Protein 1ZJQ (pdb70)

Sequence (34 aa):
GCGGLMAGCDGKSTFCCSGYNCSPTWKWCVYARPGCGGLMAGCDGKSTFCCSGYNCSPTWKWCVYARPGCGGLMAGCDGKSTFCCSGYNCSPTWKWCVYARPGCGGLMAGCDGKSTFCCSGYNCSPTWKWCVYARPGCGGLMAGCDGKSTFCCSGYNCSPTWKWCVYARPGCGGLMAGCDGKSTFCCSGYNCSPTWKWCVYARPGCGGLMAGCDGKSTFCCSGYNCSPTWKWCVYARPGCGGLMAGCDGKSTFCCSGYNCSPTWKWCVYARPGCGGLMAGCDGKSTFCCSGYNCSPTWKWCVYARPGCGGLMAGCDGKSTFCCSGYNCSPTWKWCVYARPGCGGLMAGCDGKSTFCCSGYNCSPTWKWCVYARPGCGGLMAGCDGKSTFCCSGYNCSPTWKWCVYARPGCGGLMAGCDGKSTFCCSGYNCSPTWKWCVYARPGCGGLMAGCDGKSTFCCSGYNCSPTWKWCVYARPGCGGLMAGCDGKSTFCCSGYNCSPTWKWCVYARPGCGGLMAGCDGKSTFCCSGYNCSPTWKWCVYARPGCGGLMAGCDGKSTFCCSGYNCSPTWKWCVYARPGCGGLMAGCDGKSTFCCSGYNCSPTWKWCVYARPGCGGLMAGCDGKSTFCCSGYNCSPTWKWCVYARPGCGGLMAGCDGKSTFCCSGYNCSPTWKWCVYARP

InterPro domains:
  IPR013140 Huwentoxin, conserved site-1 [PS60021] (31-58)

Organism: Chilobrachys guangxiensis (NCBI:txid278060)

Nearest PDB structures (foldseek):
  1zjq-assembly1_A  TM=8.268E-01  e=8.447E-05  Chilobrachys guangxiensis
  2aap-assembly1_A  TM=7.715E-01  e=1.612E-04  Chilobrachys guangxiensis
  5i2p-assembly1_A  TM=7.534E-01  e=8.968E-02  Psalmopoeus
  6btv-assembly1_A  TM=7.248E-01  e=8.968E-02  Ceratogyrus marshalli
  2jtb-assembly1_A  TM=6.545E-01  e=1.483E-01  Haplopelma hainanum

Solvent-accessible surface area: 2859 Å² total; per-residue (Å²): 133,88,9,25,109,134,27,48,13,120,40,179,92,56,181,17,49,90,56,76,78,29,16,118,120,146,112,72,0,28,165,23,230,181

Structure (mmCIF, N/CA/C/O backbone):
data_1ZJQ
#
_entry.id   1ZJQ
#
loop_
_atom_site.group_PDB
_atom_site.id
_atom_site.type_symbol
_atom_site.label_atom_id
_atom_site.label_alt_id
_atom_site.label_comp_id
_atom_site.label_asym_id
_atom_site.label_entity_id
_atom_site.label_seq_id
_atom_site.pdbx_PDB_ins_code
_atom_site.Cartn_x
_atom_site.Cartn_y
_atom_site.Cartn_z
_atom_site.occupancy
_atom_site.B_iso_or_equiv
_atom_site.auth_seq_id
_atom_site.auth_comp_id
_atom_site.auth_asym_id
_atom_site.auth_atom_id
_atom_site.pdbx_PDB_model_num
ATOM 1 N N . GLY A 1 1 ? 12.016 5.824 3.963 1.00 0.00 1 GLY A N 1
ATOM 2 C CA . GLY A 1 1 ? 11.322 4.511 3.814 1.00 0.00 1 GLY A CA 1
ATOM 3 C C . GLY A 1 1 ? 9.846 4.661 4.189 1.00 0.00 1 GLY A C 1
ATOM 4 O O . GLY A 1 1 ? 9.361 4.009 5.096 1.00 0.00 1 GLY A O 1
ATOM 10 N N . CYS A 1 2 ? 9.128 5.514 3.499 1.00 0.00 2 CYS A N 1
ATOM 11 C CA . CYS A 1 2 ? 7.680 5.708 3.811 1.00 0.00 2 CYS A CA 1
ATOM 12 C C . CYS A 1 2 ? 6.824 5.368 2.585 1.00 0.00 2 CYS A C 1
ATOM 13 O O . CYS A 1 2 ? 6.920 6.007 1.552 1.00 0.00 2 CYS A O 1
ATOM 20 N N . GLY A 1 3 ? 5.994 4.361 2.695 1.00 0.00 3 GLY A N 1
ATOM 21 C CA . GLY A 1 3 ? 5.130 3.960 1.546 1.00 0.00 3 GLY A CA 1
ATOM 22 C C . GLY A 1 3 ? 3.896 4.863 1.481 1.00 0.00 3 GLY A C 1
ATOM 23 O O . GLY A 1 3 ? 3.072 4.868 2.376 1.00 0.00 3 GLY A O 1
ATOM 27 N N . GLY A 1 4 ? 3.763 5.622 0.425 1.00 0.00 4 GLY A N 1
ATOM 28 C CA . GLY A 1 4 ? 2.583 6.527 0.288 1.00 0.00 4 GLY A CA 1
ATOM 29 C C . GLY A 1 4 ? 1.561 5.889 -0.655 1.00 0.00 4 GLY A C 1
ATOM 30 O O . GLY A 1 4 ? 0.833 4.992 -0.275 1.00 0.00 4 GLY A O 1
ATOM 34 N N . LEU A 1 5 ? 1.504 6.344 -1.882 1.00 0.00 5 LEU A N 1
ATOM 35 C CA . LEU A 1 5 ? 0.529 5.764 -2.858 1.00 0.00 5 LEU A CA 1
ATOM 36 C C . LEU A 1 5 ? 1.232 4.830 -3.857 1.00 0.00 5 LEU A C 1
ATOM 37 O O . LEU A 1 5 ? 0.588 4.188 -4.665 1.00 0.00 5 LEU A O 1
ATOM 53 N N . MET A 1 6 ? 2.541 4.739 -3.807 1.00 0.00 6 MET A N 1
ATOM 54 C CA . MET A 1 6 ? 3.270 3.835 -4.749 1.00 0.00 6 MET A CA 1
ATOM 55 C C . MET A 1 6 ? 4.460 3.182 -4.035 1.00 0.00 6 MET A C 1
ATOM 56 O O . MET A 1 6 ? 5.565 3.150 -4.545 1.00 0.00 6 MET A O 1
ATOM 70 N N . ALA A 1 7 ? 4.233 2.656 -2.858 1.00 0.00 7 ALA A N 1
ATOM 71 C CA . ALA A 1 7 ? 5.337 1.992 -2.095 1.00 0.00 7 ALA A CA 1
ATOM 72 C C . ALA A 1 7 ? 5.635 0.608 -2.686 1.00 0.00 7 ALA A C 1
ATOM 73 O O . ALA A 1 7 ? 5.351 0.341 -3.837 1.00 0.00 7 ALA A O 1
ATOM 80 N N . GLY A 1 8 ? 6.225 -0.261 -1.912 1.00 0.00 8 GLY A N 1
ATOM 81 C CA . GLY A 1 8 ? 6.556 -1.623 -2.427 1.00 0.00 8 GLY A CA 1
ATOM 82 C C . GLY A 1 8 ? 5.820 -2.690 -1.611 1.00 0.00 8 GLY A C 1
ATOM 83 O O . GLY A 1 8 ? 6.044 -2.838 -0.424 1.00 0.00 8 GLY A O 1
ATOM 87 N N . CYS A 1 9 ? 4.958 -3.446 -2.248 1.00 0.00 9 CYS A N 1
ATOM 88 C CA . CYS A 1 9 ? 4.214 -4.524 -1.523 1.00 0.00 9 CYS A CA 1
ATOM 89 C C . CYS A 1 9 ? 4.800 -5.900 -1.873 1.00 0.00 9 CYS A C 1
ATOM 90 O O . CYS A 1 9 ? 4.132 -6.913 -1.769 1.00 0.00 9 CYS A O 1
ATOM 97 N N . ASP A 1 10 ? 6.047 -5.943 -2.283 1.00 0.00 10 ASP A N 1
ATOM 98 C CA . ASP A 1 10 ? 6.683 -7.250 -2.638 1.00 0.00 10 ASP A CA 1
ATOM 99 C C . ASP A 1 10 ? 6.903 -8.101 -1.381 1.00 0.00 10 ASP A C 1
ATOM 100 O O . ASP A 1 10 ? 6.898 -9.316 -1.439 1.00 0.00 10 ASP A O 1
ATOM 109 N N . GLY A 1 11 ? 7.092 -7.468 -0.247 1.00 0.00 11 GLY A N 1
ATOM 110 C CA . GLY A 1 11 ? 7.307 -8.231 1.019 1.00 0.00 11 GLY A CA 1
ATOM 111 C C . GLY A 1 11 ? 5.995 -8.887 1.476 1.00 0.00 11 GLY A C 1
ATOM 112 O O . GLY A 1 11 ? 6.005 -9.738 2.341 1.00 0.00 11 GLY A O 1
ATOM 116 N N . LYS A 1 12 ? 4.871 -8.487 0.909 1.00 0.00 12 LYS A N 1
ATOM 117 C CA . LYS A 1 12 ? 3.543 -9.068 1.300 1.00 0.00 12 LYS A CA 1
ATOM 118 C C . LYS A 1 12 ? 3.186 -8.710 2.758 1.00 0.00 12 LYS A C 1
ATOM 119 O O . LYS A 1 12 ? 2.232 -9.223 3.315 1.00 0.00 12 LYS A O 1
ATOM 138 N N . SER A 1 13 ? 3.938 -7.827 3.378 1.00 0.00 13 SER A N 1
ATOM 139 C CA . SER A 1 13 ? 3.637 -7.443 4.791 1.00 0.00 13 SER A CA 1
ATOM 140 C C . SER A 1 13 ? 4.276 -6.087 5.133 1.00 0.00 13 SER A C 1
ATOM 141 O O . SER A 1 13 ? 4.739 -5.871 6.238 1.00 0.00 13 SER A O 1
ATOM 149 N N . THR A 1 14 ? 4.298 -5.170 4.195 1.00 0.00 14 THR A N 1
ATOM 150 C CA . THR A 1 14 ? 4.900 -3.827 4.469 1.00 0.00 14 THR A CA 1
ATOM 151 C C . THR A 1 14 ? 3.937 -2.978 5.318 1.00 0.00 14 THR A C 1
ATOM 152 O O . THR A 1 14 ? 2.769 -3.298 5.449 1.00 0.00 14 THR A O 1
ATOM 163 N N . PHE A 1 15 ? 4.417 -1.904 5.898 1.00 0.00 15 PHE A N 1
ATOM 164 C CA . PHE A 1 15 ? 3.530 -1.037 6.741 1.00 0.00 15 PHE A CA 1
ATOM 165 C C . PHE A 1 15 ? 3.350 0.354 6.109 1.00 0.00 15 PHE A C 1
ATOM 166 O O . PHE A 1 15 ? 2.790 1.246 6.721 1.00 0.00 15 PHE A O 1
ATOM 183 N N . CYS A 1 16 ? 3.817 0.549 4.892 1.00 0.00 16 CYS A N 1
ATOM 184 C CA . CYS A 1 16 ? 3.676 1.880 4.219 1.00 0.00 16 CYS A CA 1
ATOM 185 C C . CYS A 1 16 ? 4.180 3.003 5.147 1.00 0.00 16 CYS A C 1
ATOM 186 O O . CYS A 1 16 ? 5.036 2.783 5.985 1.00 0.00 16 CYS A O 1
ATOM 193 N N . CYS A 1 17 ? 3.666 4.201 5.004 1.00 0.00 17 CYS A N 1
ATOM 194 C CA . CYS A 1 17 ? 4.123 5.324 5.878 1.00 0.00 17 CYS A CA 1
ATOM 195 C C . CYS A 1 17 ? 3.083 5.599 6.973 1.00 0.00 17 CYS A C 1
ATOM 196 O O . CYS A 1 17 ? 3.292 5.277 8.128 1.00 0.00 17 CYS A O 1
ATOM 203 N N . SER A 1 18 ? 1.967 6.183 6.616 1.00 0.00 18 SER A N 1
ATOM 204 C CA . SER A 1 18 ? 0.904 6.477 7.626 1.00 0.00 18 SER A CA 1
ATOM 205 C C . SER A 1 18 ? -0.444 6.680 6.927 1.00 0.00 18 SER A C 1
ATOM 206 O O . SER A 1 18 ? -0.629 7.620 6.176 1.00 0.00 18 SER A O 1
ATOM 214 N N . GLY A 1 19 ? -1.386 5.803 7.168 1.00 0.00 19 GLY A N 1
ATOM 215 C CA . GLY A 1 19 ? -2.726 5.934 6.520 1.00 0.00 19 GLY A CA 1
ATOM 216 C C . GLY A 1 19 ? -2.657 5.419 5.079 1.00 0.00 19 GLY A C 1
ATOM 217 O O . GLY A 1 19 ? -3.159 6.047 4.165 1.00 0.00 19 GLY A O 1
ATOM 221 N N . TYR A 1 20 ? -2.040 4.280 4.870 1.00 0.00 20 TYR A N 1
ATOM 222 C CA . TYR A 1 20 ? -1.933 3.717 3.487 1.00 0.00 20 TYR A CA 1
ATOM 223 C C . TYR A 1 20 ? -2.014 2.186 3.533 1.00 0.00 20 TYR A C 1
ATOM 224 O O . TYR A 1 20 ? -1.192 1.533 4.149 1.00 0.00 20 TYR A O 1
ATOM 242 N N . ASN A 1 21 ? -2.985 1.610 2.873 1.00 0.00 21 ASN A N 1
ATOM 243 C CA . ASN A 1 21 ? -3.106 0.120 2.860 1.00 0.00 21 ASN A CA 1
ATOM 244 C C . ASN A 1 21 ? -2.324 -0.443 1.670 1.00 0.00 21 ASN A C 1
ATOM 245 O O . ASN A 1 21 ? -2.167 0.215 0.665 1.00 0.00 21 ASN A O 1
ATOM 256 N N . CYS A 1 22 ? -1.827 -1.649 1.772 1.00 0.00 22 CYS A N 1
ATOM 257 C CA . CYS A 1 22 ? -1.048 -2.226 0.633 1.00 0.00 22 CYS A CA 1
ATOM 258 C C . CYS A 1 22 ? -1.973 -2.959 -0.343 1.00 0.00 22 CYS A C 1
ATOM 259 O O . CYS A 1 22 ? -2.923 -3.611 0.052 1.00 0.00 22 CYS A O 1
ATOM 266 N N . SER A 1 23 ? -1.696 -2.846 -1.619 1.00 0.00 23 SER A N 1
ATOM 267 C CA . SER A 1 23 ? -2.546 -3.521 -2.645 1.00 0.00 23 SER A CA 1
ATOM 268 C C . SER A 1 23 ? -1.775 -4.676 -3.299 1.00 0.00 23 SER A C 1
ATOM 269 O O . SER A 1 23 ? -0.672 -4.489 -3.773 1.00 0.00 23 SER A O 1
ATOM 277 N N . PRO A 1 24 ? -2.389 -5.839 -3.302 1.00 0.00 24 PRO A N 1
ATOM 278 C CA . PRO A 1 24 ? -1.752 -7.039 -3.908 1.00 0.00 24 PRO A CA 1
ATOM 279 C C . PRO A 1 24 ? -1.801 -6.976 -5.443 1.00 0.00 24 PRO A C 1
ATOM 280 O O . PRO A 1 24 ? -0.924 -7.483 -6.117 1.00 0.00 24 PRO A O 1
ATOM 291 N N . THR A 1 25 ? -2.817 -6.361 -5.994 1.00 0.00 25 THR A N 1
ATOM 292 C CA . THR A 1 25 ? -2.930 -6.263 -7.484 1.00 0.00 25 THR A CA 1
ATOM 293 C C . THR A 1 25 ? -1.980 -5.187 -8.031 1.00 0.00 25 THR A C 1
ATOM 294 O O . THR A 1 25 ? -1.517 -5.273 -9.153 1.00 0.00 25 THR A O 1
ATOM 305 N N . TRP A 1 26 ? -1.695 -4.173 -7.252 1.00 0.00 26 TRP A N 1
ATOM 306 C CA . TRP A 1 26 ? -0.784 -3.082 -7.727 1.00 0.00 26 TRP A CA 1
ATOM 307 C C . TRP A 1 26 ? 0.634 -3.262 -7.156 1.00 0.00 26 TRP A C 1
ATOM 308 O O . TRP A 1 26 ? 1.586 -2.705 -7.669 1.00 0.00 26 TRP A O 1
ATOM 329 N N . LYS A 1 27 ? 0.777 -4.041 -6.106 1.00 0.00 27 LYS A N 1
ATOM 330 C CA . LYS A 1 27 ? 2.122 -4.285 -5.487 1.00 0.00 27 LYS A CA 1
ATOM 331 C C . LYS A 1 27 ? 2.693 -3.017 -4.831 1.00 0.00 27 LYS A C 1
ATOM 332 O O . LYS A 1 27 ? 3.894 -2.826 -4.785 1.00 0.00 27 LYS A O 1
ATOM 351 N N . TRP A 1 28 ? 1.851 -2.168 -4.289 1.00 0.00 28 TRP A N 1
ATOM 352 C CA . TRP A 1 28 ? 2.366 -0.942 -3.599 1.00 0.00 28 TRP A CA 1
ATOM 353 C C . TRP A 1 28 ? 1.310 -0.382 -2.638 1.00 0.00 28 TRP A C 1
ATOM 354 O O . TRP A 1 28 ? 0.130 -0.659 -2.764 1.00 0.00 28 TRP A O 1
ATOM 375 N N . CYS A 1 29 ? 1.732 0.388 -1.665 1.00 0.00 29 CYS A N 1
ATOM 376 C CA . CYS A 1 29 ? 0.766 0.955 -0.676 1.00 0.00 29 CYS A CA 1
ATOM 377 C C . CYS A 1 29 ? -0.132 2.008 -1.331 1.00 0.00 29 CYS A C 1
ATOM 378 O O . CYS A 1 29 ? 0.311 2.826 -2.110 1.00 0.00 29 CYS A O 1
ATOM 385 N N . VAL A 1 30 ? -1.391 1.989 -0.992 1.00 0.00 30 VAL A N 1
ATOM 386 C CA . VAL A 1 30 ? -2.364 2.979 -1.545 1.00 0.00 30 VAL A CA 1
ATOM 387 C C . VAL A 1 30 ? -3.194 3.546 -0.392 1.00 0.00 30 VAL A C 1
ATOM 388 O O . VAL A 1 30 ? -2.884 3.329 0.763 1.00 0.00 30 VAL A O 1
ATOM 401 N N . TYR A 1 31 ? -4.252 4.254 -0.685 1.00 0.00 31 TYR A N 1
ATOM 402 C CA . TYR A 1 31 ? -5.097 4.806 0.415 1.00 0.00 31 TYR A CA 1
ATOM 403 C C . TYR A 1 31 ? -5.767 3.650 1.169 1.00 0.00 31 TYR A C 1
ATOM 404 O O . TYR A 1 31 ? -6.194 2.677 0.574 1.00 0.00 31 TYR A O 1
ATOM 422 N N . ALA A 1 32 ? -5.848 3.743 2.472 1.00 0.00 32 ALA A N 1
ATOM 423 C CA . ALA A 1 32 ? -6.474 2.643 3.265 1.00 0.00 32 ALA A CA 1
ATOM 424 C C . ALA A 1 32 ? -7.981 2.875 3.418 1.00 0.00 32 ALA A C 1
ATOM 425 O O . ALA A 1 32 ? -8.446 4.000 3.439 1.00 0.00 32 ALA A O 1
ATOM 432 N N . ARG A 1 33 ? -8.742 1.814 3.534 1.00 0.00 33 ARG A N 1
ATOM 433 C CA . ARG A 1 33 ? -10.223 1.956 3.696 1.00 0.00 33 ARG A CA 1
ATOM 434 C C . ARG A 1 33 ? -10.695 1.185 4.941 1.00 0.00 33 ARG A C 1
ATOM 435 O O . ARG A 1 33 ? -11.427 0.217 4.829 1.00 0.00 33 ARG A O 1
ATOM 456 N N . PRO A 1 34 ? -10.261 1.640 6.095 1.00 0.00 34 PRO A N 1
ATOM 457 C CA . PRO A 1 34 ? -10.648 0.980 7.370 1.00 0.00 34 PRO A CA 1
ATOM 458 C C . PRO A 1 34 ? -12.125 1.248 7.692 1.00 0.00 34 PRO A C 1
ATOM 459 O O . PRO A 1 34 ? -12.530 2.400 7.637 1.00 0.00 34 PRO A O 1
ATOM 471 N N . GLY A 1 1 ? 10.733 4.864 6.699 1.00 0.00 1 GLY A N 2
ATOM 472 C CA . GLY A 1 1 ? 10.164 6.233 6.540 1.00 0.00 1 GLY A CA 2
ATOM 473 C C . GLY A 1 1 ? 8.674 6.136 6.199 1.00 0.00 1 GLY A C 2
ATOM 474 O O . GLY A 1 1 ? 7.864 5.758 7.026 1.00 0.00 1 GLY A O 2
ATOM 480 N N . CYS A 1 2 ? 8.307 6.478 4.987 1.00 0.00 2 CYS A N 2
ATOM 481 C CA . CYS A 1 2 ? 6.868 6.411 4.584 1.00 0.00 2 CYS A CA 2
ATOM 482 C C . CYS A 1 2 ? 6.745 6.001 3.111 1.00 0.00 2 CYS A C 2
ATOM 483 O O . CYS A 1 2 ? 7.324 6.622 2.238 1.00 0.00 2 CYS A O 2
ATOM 490 N N . GLY A 1 3 ? 5.992 4.964 2.828 1.00 0.00 3 GLY A N 2
ATOM 491 C CA . GLY A 1 3 ? 5.826 4.519 1.412 1.00 0.00 3 GLY A CA 2
ATOM 492 C C . GLY A 1 3 ? 4.956 5.533 0.659 1.00 0.00 3 GLY A C 2
ATOM 493 O O . GLY A 1 3 ? 5.454 6.345 -0.098 1.00 0.00 3 GLY A O 2
ATOM 497 N N . GLY A 1 4 ? 3.662 5.491 0.865 1.00 0.00 4 GLY A N 2
ATOM 498 C CA . GLY A 1 4 ? 2.753 6.454 0.169 1.00 0.00 4 GLY A CA 2
ATOM 499 C C . GLY A 1 4 ? 1.716 5.687 -0.657 1.00 0.00 4 GLY A C 2
ATOM 500 O O . GLY A 1 4 ? 1.329 4.587 -0.314 1.00 0.00 4 GLY A O 2
ATOM 504 N N . LEU A 1 5 ? 1.264 6.264 -1.745 1.00 0.00 5 LEU A N 2
ATOM 505 C CA . LEU A 1 5 ? 0.246 5.572 -2.600 1.00 0.00 5 LEU A CA 2
ATOM 506 C C . LEU A 1 5 ? 0.919 4.806 -3.755 1.00 0.00 5 LEU A C 2
ATOM 507 O O . LEU A 1 5 ? 0.257 4.147 -4.534 1.00 0.00 5 LEU A O 2
ATOM 523 N N . MET A 1 6 ? 2.224 4.874 -3.864 1.00 0.00 6 MET A N 2
ATOM 524 C CA . MET A 1 6 ? 2.937 4.140 -4.955 1.00 0.00 6 MET A CA 2
ATOM 525 C C . MET A 1 6 ? 4.282 3.615 -4.428 1.00 0.00 6 MET A C 2
ATOM 526 O O . MET A 1 6 ? 5.297 3.686 -5.097 1.00 0.00 6 MET A O 2
ATOM 540 N N . ALA A 1 7 ? 4.291 3.091 -3.224 1.00 0.00 7 ALA A N 2
ATOM 541 C CA . ALA A 1 7 ? 5.557 2.561 -2.626 1.00 0.00 7 ALA A CA 2
ATOM 542 C C . ALA A 1 7 ? 5.822 1.130 -3.108 1.00 0.00 7 ALA A C 2
ATOM 543 O O . ALA A 1 7 ? 5.279 0.686 -4.099 1.00 0.00 7 ALA A O 2
ATOM 550 N N . GLY A 1 8 ? 6.662 0.411 -2.410 1.00 0.00 8 GLY A N 2
ATOM 551 C CA . GLY A 1 8 ? 6.973 -0.991 -2.816 1.00 0.00 8 GLY A CA 2
ATOM 552 C C . GLY A 1 8 ? 6.472 -1.958 -1.741 1.00 0.00 8 GLY A C 2
ATOM 553 O O . GLY A 1 8 ? 6.912 -1.922 -0.607 1.00 0.00 8 GLY A O 2
ATOM 557 N N . CYS A 1 9 ? 5.552 -2.821 -2.091 1.00 0.00 9 CYS A N 2
ATOM 558 C CA . CYS A 1 9 ? 5.011 -3.798 -1.099 1.00 0.00 9 CYS A CA 2
ATOM 559 C C . CYS A 1 9 ? 5.518 -5.211 -1.412 1.00 0.00 9 CYS A C 2
ATOM 560 O O . CYS 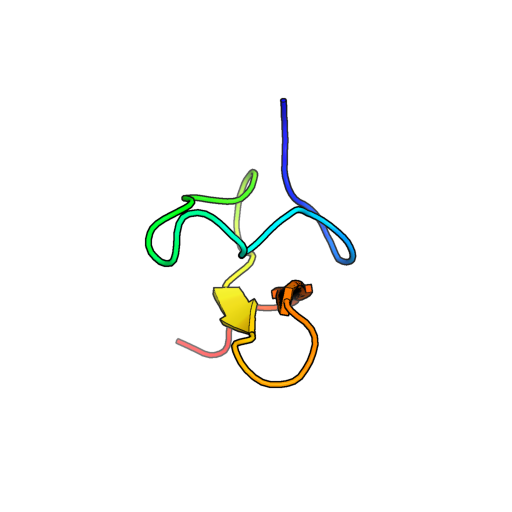A 1 9 ? 4.756 -6.159 -1.458 1.00 0.00 9 CYS A O 2
ATOM 567 N N . ASP A 1 10 ? 6.802 -5.356 -1.626 1.00 0.00 10 ASP A N 2
ATOM 568 C CA . ASP A 1 10 ? 7.369 -6.705 -1.934 1.00 0.00 10 ASP A CA 2
ATOM 569 C C . ASP A 1 10 ? 7.464 -7.541 -0.649 1.00 0.00 10 ASP A C 2
ATOM 570 O O . ASP A 1 10 ? 8.451 -7.495 0.063 1.00 0.00 10 ASP A O 2
ATOM 579 N N . GLY A 1 11 ? 6.435 -8.294 -0.347 1.00 0.00 11 GLY A N 2
ATOM 580 C CA . GLY A 1 11 ? 6.439 -9.130 0.888 1.00 0.00 11 GLY A CA 2
ATOM 581 C C . GLY A 1 11 ? 5.139 -8.889 1.657 1.00 0.00 11 GLY A C 2
ATOM 582 O O . GLY A 1 11 ? 4.689 -7.765 1.791 1.00 0.00 11 GLY A O 2
ATOM 586 N N . LYS A 1 12 ? 4.531 -9.933 2.166 1.00 0.00 12 LYS A N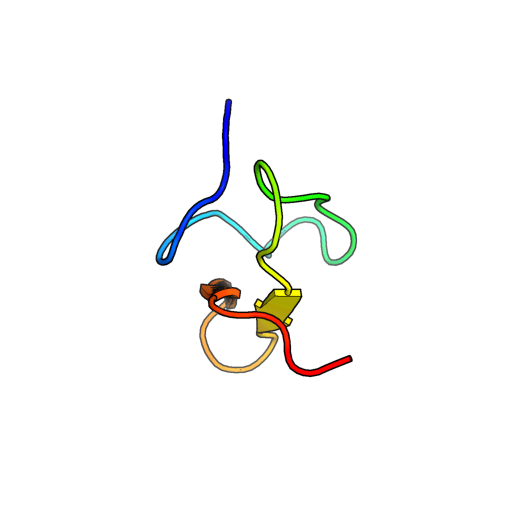 2
ATOM 587 C CA . LYS A 1 12 ? 3.254 -9.761 2.931 1.00 0.00 12 LYS A CA 2
ATOM 588 C C . LYS A 1 12 ? 3.508 -9.091 4.296 1.00 0.00 12 LYS A C 2
ATOM 589 O O . LYS A 1 12 ? 2.578 -8.791 5.022 1.00 0.00 12 LYS A O 2
ATOM 608 N N . SER A 1 13 ? 4.751 -8.853 4.652 1.00 0.00 13 SER A N 2
ATOM 609 C CA . SER A 1 13 ? 5.048 -8.202 5.966 1.00 0.00 13 SER A CA 2
ATOM 610 C C . SER A 1 13 ? 5.695 -6.823 5.756 1.00 0.00 13 SER A C 2
ATOM 611 O O . SER A 1 13 ? 6.504 -6.379 6.550 1.00 0.00 13 SER A O 2
ATOM 619 N N . THR A 1 14 ? 5.341 -6.140 4.692 1.00 0.00 14 THR A N 2
ATOM 620 C CA . THR A 1 14 ? 5.930 -4.787 4.424 1.00 0.00 14 THR A CA 2
ATOM 621 C C . THR A 1 14 ? 5.151 -3.696 5.179 1.00 0.00 14 THR A C 2
ATOM 622 O O . THR A 1 14 ? 4.194 -3.975 5.879 1.00 0.00 14 THR A O 2
ATOM 633 N N . PHE A 1 15 ? 5.558 -2.456 5.042 1.00 0.00 15 PHE A N 2
ATOM 634 C CA . PHE A 1 15 ? 4.850 -1.344 5.749 1.00 0.00 15 PHE A CA 2
ATOM 635 C C . PHE A 1 15 ? 4.806 -0.084 4.868 1.00 0.00 15 PHE A C 2
ATOM 636 O O . PHE A 1 15 ? 5.683 0.150 4.057 1.00 0.00 15 PHE A O 2
ATOM 653 N N . CYS A 1 16 ? 3.786 0.724 5.028 1.00 0.00 16 CYS A N 2
ATOM 654 C CA . CYS A 1 16 ? 3.670 1.973 4.213 1.00 0.00 16 CYS A CA 2
ATOM 655 C C . CYS A 1 16 ? 3.828 3.203 5.122 1.00 0.00 16 CYS A C 2
ATOM 656 O O . CYS A 1 16 ? 4.589 3.180 6.072 1.00 0.00 16 CYS A O 2
ATOM 663 N N . CYS A 1 17 ? 3.127 4.277 4.842 1.00 0.00 17 CYS A N 2
ATOM 664 C CA . CYS A 1 17 ? 3.253 5.498 5.699 1.00 0.00 17 CYS A CA 2
ATOM 665 C C . CYS A 1 17 ? 2.215 5.468 6.827 1.00 0.00 17 CYS A C 2
ATOM 666 O O . CYS A 1 17 ? 2.558 5.476 7.995 1.00 0.00 17 CYS A O 2
ATOM 673 N N . SER A 1 18 ? 0.955 5.432 6.483 1.00 0.00 18 SER A N 2
ATOM 674 C CA . SER A 1 18 ? -0.122 5.398 7.522 1.00 0.00 18 SER A CA 2
ATOM 675 C C . SER A 1 18 ? -1.010 4.161 7.300 1.00 0.00 18 SER A C 2
ATOM 676 O O . SER A 1 18 ? -0.515 3.053 7.211 1.00 0.00 18 SER A O 2
ATOM 684 N N . GLY A 1 19 ? -2.312 4.330 7.196 1.00 0.00 19 GLY A N 2
ATOM 685 C CA . GLY A 1 19 ? -3.210 3.158 6.966 1.00 0.00 19 GLY A CA 2
ATOM 686 C C . GLY A 1 19 ? -3.000 2.597 5.550 1.00 0.00 19 GLY A C 2
ATOM 687 O O . GLY A 1 19 ? -3.473 1.521 5.238 1.00 0.00 19 GLY A O 2
ATOM 691 N N . TYR A 1 20 ? -2.298 3.321 4.699 1.00 0.00 20 TYR A N 2
ATOM 692 C CA . TYR A 1 20 ? -2.044 2.853 3.294 1.00 0.00 20 TYR A CA 2
ATOM 693 C C . TYR A 1 20 ? -1.779 1.340 3.249 1.00 0.00 20 TYR A C 2
ATOM 694 O O . TYR A 1 20 ? -0.767 0.867 3.734 1.00 0.00 20 TYR A O 2
ATOM 712 N N . ASN A 1 21 ? -2.672 0.581 2.662 1.00 0.00 21 ASN A N 2
ATOM 713 C CA . ASN A 1 21 ? -2.459 -0.899 2.575 1.00 0.00 21 ASN A CA 2
ATOM 714 C C . ASN A 1 21 ? -1.695 -1.229 1.288 1.00 0.00 21 ASN A C 2
ATOM 715 O O . ASN A 1 21 ? -1.308 -0.344 0.562 1.00 0.00 21 ASN A O 2
ATOM 726 N N . CYS A 1 22 ? -1.471 -2.485 0.991 1.00 0.00 22 CYS A N 2
ATOM 727 C CA . CYS A 1 22 ? -0.730 -2.829 -0.266 1.00 0.00 22 CYS A CA 2
ATOM 728 C C . CYS A 1 22 ? -1.673 -3.501 -1.269 1.00 0.00 22 CYS A C 2
ATOM 729 O O . CYS A 1 22 ? -2.590 -4.207 -0.891 1.00 0.00 22 CYS A O 2
ATOM 736 N N . SER A 1 23 ? -1.453 -3.292 -2.546 1.00 0.00 23 SER A N 2
ATOM 737 C CA . SER A 1 23 ? -2.339 -3.924 -3.571 1.00 0.00 23 SER A CA 2
ATOM 738 C C . SER A 1 23 ? -1.844 -5.338 -3.899 1.00 0.00 23 SER A C 2
ATOM 739 O O . SER A 1 23 ? -0.654 -5.589 -3.914 1.00 0.00 23 SER A O 2
ATOM 747 N N . PRO A 1 24 ? -2.784 -6.220 -4.148 1.00 0.00 24 PRO A N 2
ATOM 748 C CA . PRO A 1 24 ? -2.444 -7.631 -4.475 1.00 0.00 24 PRO A CA 2
ATOM 749 C C . PRO A 1 24 ? -1.847 -7.751 -5.887 1.00 0.00 24 PRO A C 2
ATOM 750 O O . PRO A 1 24 ? -1.138 -8.695 -6.182 1.00 0.00 24 PRO A O 2
ATOM 761 N N . THR A 1 25 ? -2.130 -6.812 -6.761 1.00 0.00 25 THR A N 2
ATOM 762 C CA . THR A 1 25 ? -1.578 -6.889 -8.154 1.00 0.00 25 THR A CA 2
ATOM 763 C C . THR A 1 25 ? -0.640 -5.708 -8.460 1.00 0.00 25 THR A C 2
ATOM 764 O O . THR A 1 25 ? 0.221 -5.807 -9.312 1.00 0.00 25 THR A O 2
ATOM 775 N N . TRP A 1 26 ? -0.802 -4.592 -7.789 1.00 0.00 26 TRP A N 2
ATOM 776 C CA . TRP A 1 26 ? 0.082 -3.413 -8.072 1.00 0.00 26 TRP A CA 2
ATOM 777 C C . TRP A 1 26 ? 1.392 -3.493 -7.266 1.00 0.00 26 TRP A C 2
ATOM 778 O O . TRP A 1 26 ? 2.357 -2.827 -7.587 1.00 0.00 26 TRP A O 2
ATOM 799 N N . LYS A 1 27 ? 1.425 -4.297 -6.226 1.00 0.00 27 LYS A N 2
ATOM 800 C CA . LYS A 1 27 ? 2.662 -4.435 -5.386 1.00 0.00 27 LYS A CA 2
ATOM 801 C C . LYS A 1 27 ? 3.083 -3.097 -4.751 1.00 0.00 27 LYS A C 2
ATOM 802 O O . LYS A 1 27 ? 4.225 -2.937 -4.364 1.00 0.00 27 LYS A O 2
ATOM 821 N N . TRP A 1 28 ? 2.184 -2.147 -4.610 1.00 0.00 28 TRP A N 2
ATOM 822 C CA . TRP A 1 28 ? 2.574 -0.854 -3.959 1.00 0.00 28 TRP A CA 2
ATOM 823 C C . TRP A 1 28 ? 1.520 -0.437 -2.927 1.00 0.00 28 TRP A C 2
ATOM 824 O O . TRP A 1 28 ? 0.390 -0.892 -2.957 1.00 0.00 28 TRP A O 2
ATOM 845 N N . CYS A 1 29 ? 1.893 0.409 -1.998 1.00 0.00 29 CYS A N 2
ATOM 846 C CA . CYS A 1 29 ? 0.932 0.849 -0.941 1.00 0.00 29 CYS A CA 2
ATOM 847 C C . CYS A 1 29 ? -0.173 1.731 -1.538 1.00 0.00 29 CYS A C 2
ATOM 848 O O . CYS A 1 29 ? 0.087 2.620 -2.319 1.00 0.00 29 CYS A O 2
ATOM 855 N N . VAL A 1 30 ? -1.400 1.488 -1.158 1.00 0.00 30 VAL A N 2
ATOM 856 C CA . VAL A 1 30 ? -2.543 2.302 -1.674 1.00 0.00 30 VAL A CA 2
ATOM 857 C C . VAL A 1 30 ? -3.325 2.895 -0.495 1.00 0.00 30 VAL A C 2
ATOM 858 O O . VAL A 1 30 ? -3.183 2.457 0.628 1.00 0.00 30 VAL A O 2
ATOM 871 N N . TYR A 1 31 ? -4.149 3.882 -0.740 1.00 0.00 31 TYR A N 2
ATOM 872 C CA . TYR A 1 31 ? -4.935 4.495 0.378 1.00 0.00 31 TYR A CA 2
ATOM 873 C C . TYR A 1 31 ? -5.870 3.455 1.011 1.00 0.00 31 TYR A C 2
ATOM 874 O O . TYR A 1 31 ? -6.389 2.583 0.341 1.00 0.00 31 TYR A O 2
ATOM 892 N N . ALA A 1 32 ? -6.084 3.545 2.300 1.00 0.00 32 ALA A N 2
ATOM 893 C CA . ALA A 1 32 ? -6.984 2.567 2.985 1.00 0.00 32 ALA A CA 2
ATOM 894 C C . ALA A 1 32 ? -8.315 3.235 3.351 1.00 0.00 32 ALA A C 2
ATOM 895 O O . ALA A 1 32 ? -8.412 3.944 4.336 1.00 0.00 32 ALA A O 2
ATOM 902 N N . ARG A 1 33 ? -9.338 3.016 2.562 1.00 0.00 33 ARG A N 2
ATOM 903 C CA . ARG A 1 33 ? -10.664 3.641 2.860 1.00 0.00 33 ARG A CA 2
ATOM 904 C C . ARG A 1 33 ? -11.774 2.975 2.034 1.00 0.00 33 ARG A C 2
ATOM 905 O O . ARG A 1 33 ? -11.686 2.908 0.822 1.00 0.00 33 ARG A O 2
ATOM 926 N N . PRO A 1 34 ? -12.794 2.508 2.718 1.00 0.00 34 PRO A N 2
ATOM 927 C CA . PRO A 1 34 ? -13.936 1.848 2.033 1.00 0.00 34 PRO A CA 2
ATOM 928 C C . PRO A 1 34 ? -14.778 2.879 1.267 1.00 0.00 34 PRO A C 2
ATOM 929 O O . PRO A 1 34 ? -15.232 3.830 1.886 1.00 0.00 34 PRO A O 2
ATOM 941 N N . GLY A 1 1 ? 11.434 3.996 6.314 1.00 0.00 1 GLY A N 3
ATOM 942 C CA . GLY A 1 1 ? 10.328 3.020 6.084 1.00 0.00 1 GLY A CA 3
ATOM 943 C C . GLY A 1 1 ? 9.029 3.774 5.783 1.00 0.00 1 GLY A C 3
ATOM 944 O O . GLY A 1 1 ? 8.223 4.012 6.663 1.00 0.00 1 GLY A O 3
ATOM 950 N N . CYS A 1 2 ? 8.822 4.148 4.545 1.00 0.00 2 CYS A N 3
ATOM 951 C CA . CYS A 1 2 ? 7.576 4.887 4.175 1.00 0.00 2 CYS A CA 3
ATOM 952 C C . CYS A 1 2 ? 7.132 4.496 2.760 1.00 0.00 2 CYS A C 3
ATOM 953 O O . CYS A 1 2 ? 7.943 4.356 1.863 1.00 0.00 2 CYS A O 3
ATOM 960 N N . GLY A 1 3 ? 5.850 4.320 2.559 1.00 0.00 3 GLY A N 3
ATOM 961 C CA . GLY A 1 3 ? 5.340 3.935 1.209 1.00 0.00 3 GLY A CA 3
ATOM 962 C C . GLY A 1 3 ? 4.739 5.161 0.517 1.00 0.00 3 GLY A C 3
ATOM 963 O O . GLY A 1 3 ? 5.439 6.098 0.181 1.00 0.00 3 GLY A O 3
ATOM 967 N N . GLY A 1 4 ? 3.446 5.159 0.300 1.00 0.00 4 GLY A N 3
ATOM 968 C CA . GLY A 1 4 ? 2.791 6.321 -0.374 1.00 0.00 4 GLY A CA 3
ATOM 969 C C . GLY A 1 4 ? 1.660 5.826 -1.280 1.00 0.00 4 GLY A C 3
ATOM 970 O O . GLY A 1 4 ? 0.910 4.939 -0.920 1.00 0.00 4 GLY A O 3
ATOM 974 N N . LEU A 1 5 ? 1.536 6.394 -2.455 1.00 0.00 5 LEU A N 3
ATOM 975 C CA . LEU A 1 5 ? 0.455 5.961 -3.398 1.00 0.00 5 LEU A CA 3
ATOM 976 C C . LEU A 1 5 ? 1.020 5.012 -4.468 1.00 0.00 5 LEU A C 3
ATOM 977 O O . LEU A 1 5 ? 0.279 4.326 -5.149 1.00 0.00 5 LEU A O 3
ATOM 993 N N . MET A 1 6 ? 2.323 4.960 -4.616 1.00 0.00 6 MET A N 3
ATOM 994 C CA . MET A 1 6 ? 2.936 4.050 -5.631 1.00 0.00 6 MET A CA 3
ATOM 995 C C . MET A 1 6 ? 4.331 3.609 -5.160 1.00 0.00 6 MET A C 3
ATOM 996 O O . MET A 1 6 ? 5.282 3.590 -5.920 1.00 0.00 6 MET A O 3
ATOM 1010 N N . ALA A 1 7 ? 4.454 3.255 -3.902 1.00 0.00 7 ALA A N 3
ATOM 1011 C CA . ALA A 1 7 ? 5.777 2.814 -3.359 1.00 0.00 7 ALA A CA 3
ATOM 1012 C C . ALA A 1 7 ? 5.955 1.302 -3.535 1.00 0.00 7 ALA A C 3
ATOM 1013 O O . ALA A 1 7 ? 5.280 0.675 -4.323 1.00 0.00 7 ALA A O 3
ATOM 1020 N N . GLY A 1 8 ? 6.868 0.718 -2.807 1.00 0.00 8 GLY A N 3
ATOM 1021 C CA . GLY A 1 8 ? 7.097 -0.753 -2.920 1.00 0.00 8 GLY A CA 3
ATOM 1022 C C . GLY A 1 8 ? 6.656 -1.431 -1.621 1.00 0.00 8 GLY A C 3
ATOM 1023 O O . GLY A 1 8 ? 7.368 -1.415 -0.634 1.00 0.00 8 GLY A O 3
ATOM 1027 N N . CYS A 1 9 ? 5.485 -2.018 -1.611 1.00 0.00 9 CYS A N 3
ATOM 1028 C CA . CYS A 1 9 ? 4.993 -2.690 -0.368 1.00 0.00 9 CYS A CA 3
ATOM 1029 C C . CYS A 1 9 ? 5.004 -4.220 -0.529 1.00 0.00 9 CYS A C 3
ATOM 1030 O O . CYS A 1 9 ? 4.104 -4.907 -0.081 1.00 0.00 9 CYS A O 3
ATOM 1037 N N . ASP A 1 10 ? 6.024 -4.762 -1.153 1.00 0.00 10 ASP A N 3
ATOM 1038 C CA . ASP A 1 10 ? 6.095 -6.249 -1.329 1.00 0.00 10 ASP A CA 3
ATOM 1039 C C . ASP A 1 10 ? 6.279 -6.936 0.032 1.00 0.00 10 ASP A C 3
ATOM 1040 O O . ASP A 1 10 ? 6.641 -6.308 1.010 1.00 0.00 10 ASP A O 3
ATOM 1049 N N . GLY A 1 11 ? 6.028 -8.220 0.098 1.00 0.00 11 GLY A N 3
ATOM 1050 C CA . GLY A 1 11 ? 6.181 -8.954 1.392 1.00 0.00 11 GLY A CA 3
ATOM 1051 C C . GLY A 1 11 ? 4.820 -9.481 1.864 1.00 0.00 11 GLY A C 3
ATOM 1052 O O . GLY A 1 11 ? 4.751 -10.299 2.762 1.00 0.00 11 GLY A O 3
ATOM 1056 N N . LYS A 1 12 ? 3.737 -9.013 1.273 1.00 0.00 12 LYS A N 3
ATOM 1057 C CA . LYS A 1 12 ? 2.368 -9.472 1.687 1.00 0.00 12 LYS A CA 3
ATOM 1058 C C . LYS A 1 12 ? 2.131 -9.188 3.178 1.00 0.00 12 LYS A C 3
ATOM 1059 O O . LYS A 1 12 ? 1.269 -9.783 3.798 1.00 0.00 12 LYS A O 3
ATOM 1078 N N . SER A 1 13 ? 2.892 -8.286 3.756 1.00 0.00 13 SER A N 3
ATOM 1079 C CA . SER A 1 13 ? 2.718 -7.965 5.208 1.00 0.00 13 SER A CA 3
ATOM 1080 C C . SER A 1 13 ? 3.591 -6.759 5.598 1.00 0.00 13 SER A C 3
ATOM 1081 O O . SER A 1 13 ? 4.143 -6.710 6.681 1.00 0.00 13 SER A O 3
ATOM 1089 N N . THR A 1 14 ? 3.720 -5.788 4.723 1.00 0.00 14 THR A N 3
ATOM 1090 C CA . THR A 1 14 ? 4.559 -4.590 5.043 1.00 0.00 14 THR A CA 3
ATOM 1091 C C . THR A 1 14 ? 3.679 -3.411 5.488 1.00 0.00 14 THR A C 3
ATOM 1092 O O . THR A 1 14 ? 2.465 -3.486 5.465 1.00 0.00 14 THR A O 3
ATOM 1103 N N . PHE A 1 15 ? 4.291 -2.320 5.876 1.00 0.00 15 PHE A N 3
ATOM 1104 C CA . PHE A 1 15 ? 3.508 -1.124 6.306 1.00 0.00 15 PHE A CA 3
ATOM 1105 C C . PHE A 1 15 ? 4.008 0.121 5.564 1.00 0.00 15 PHE A C 3
ATOM 1106 O O . PHE A 1 15 ? 5.197 0.327 5.409 1.00 0.00 15 PHE A O 3
ATOM 1123 N N . CYS A 1 16 ? 3.104 0.950 5.105 1.00 0.00 16 CYS A N 3
ATOM 1124 C CA . CYS A 1 16 ? 3.513 2.188 4.369 1.00 0.00 16 CYS A CA 3
ATOM 1125 C C . CYS A 1 16 ? 3.912 3.289 5.369 1.00 0.00 16 CYS A C 3
ATOM 1126 O O . CYS A 1 16 ? 4.483 3.011 6.408 1.00 0.00 16 CYS A O 3
ATOM 1133 N N . CYS A 1 17 ? 3.621 4.534 5.069 1.00 0.00 17 CYS A N 3
ATOM 1134 C CA . CYS A 1 17 ? 3.986 5.641 6.008 1.00 0.00 17 CYS A CA 3
ATOM 1135 C C . CYS A 1 17 ? 2.943 5.749 7.123 1.00 0.00 17 CYS A C 3
ATOM 1136 O O . CYS A 1 17 ? 3.202 5.411 8.262 1.00 0.00 17 CYS A O 3
ATOM 1143 N N . SER A 1 18 ? 1.768 6.220 6.795 1.00 0.00 18 SER A N 3
ATOM 1144 C CA . SER A 1 18 ? 0.687 6.362 7.816 1.00 0.00 18 SER A CA 3
ATOM 1145 C C . SER A 1 18 ? -0.660 6.632 7.125 1.00 0.00 18 SER A C 3
ATOM 1146 O O . SER A 1 18 ? -0.867 7.673 6.531 1.00 0.00 18 SER A O 3
ATOM 1154 N N . GLY A 1 19 ? -1.573 5.696 7.194 1.00 0.00 19 GLY A N 3
ATOM 1155 C CA . GLY A 1 19 ? -2.904 5.890 6.539 1.00 0.00 19 GLY A CA 3
ATOM 1156 C C . GLY A 1 19 ? -2.861 5.360 5.098 1.00 0.00 19 GLY A C 3
ATOM 1157 O O . GLY A 1 19 ? -3.666 5.739 4.268 1.00 0.00 19 GLY A O 3
ATOM 1161 N N . TYR A 1 20 ? -1.930 4.483 4.798 1.00 0.00 20 TYR A N 3
ATOM 1162 C CA . TYR A 1 20 ? -1.830 3.919 3.419 1.00 0.00 20 TYR A CA 3
ATOM 1163 C C . TYR A 1 20 ? -1.732 2.388 3.496 1.00 0.00 20 TYR A C 3
ATOM 1164 O O . TYR A 1 20 ? -1.035 1.848 4.336 1.00 0.00 20 TYR A O 3
ATOM 1182 N N . ASN A 1 21 ? -2.424 1.686 2.634 1.00 0.00 21 ASN A N 3
ATOM 1183 C CA . ASN A 1 21 ? -2.369 0.191 2.664 1.00 0.00 21 ASN A CA 3
ATOM 1184 C C . ASN A 1 21 ? -1.590 -0.338 1.455 1.00 0.00 21 ASN A C 3
ATOM 1185 O O . ASN A 1 21 ? -1.185 0.414 0.598 1.00 0.00 21 ASN A O 3
ATOM 1196 N N . CYS A 1 22 ? -1.377 -1.629 1.380 1.00 0.00 22 CYS A N 3
ATOM 1197 C CA . CYS A 1 22 ? -0.622 -2.204 0.225 1.00 0.00 22 CYS A CA 3
ATOM 1198 C C . CYS A 1 22 ? -1.547 -3.077 -0.632 1.00 0.00 22 CYS A C 3
ATOM 1199 O O . CYS A 1 22 ? -2.352 -3.832 -0.118 1.00 0.00 22 CYS A O 3
ATOM 1206 N N . SER A 1 23 ? -1.433 -2.984 -1.936 1.00 0.00 23 SER A N 3
ATOM 1207 C CA . SER A 1 23 ? -2.300 -3.814 -2.828 1.00 0.00 23 SER A CA 3
ATOM 1208 C C . SER A 1 23 ? -1.604 -5.143 -3.151 1.00 0.00 23 SER A C 3
ATOM 1209 O O . SER A 1 23 ? -0.418 -5.168 -3.419 1.00 0.00 23 SER A O 3
ATOM 1217 N N . PRO A 1 24 ? -2.369 -6.209 -3.111 1.00 0.00 24 PRO A N 3
ATOM 1218 C CA . PRO A 1 24 ? -1.814 -7.557 -3.404 1.00 0.00 24 PRO A CA 3
ATOM 1219 C C . PRO A 1 24 ? -1.535 -7.737 -4.908 1.00 0.00 24 PRO A C 3
ATOM 1220 O O . PRO A 1 24 ? -0.796 -8.620 -5.302 1.00 0.00 24 PRO A O 3
ATOM 1231 N N . THR A 1 25 ? -2.126 -6.919 -5.751 1.00 0.00 25 THR A N 3
ATOM 1232 C CA . THR A 1 25 ? -1.898 -7.059 -7.225 1.00 0.00 25 THR A CA 3
ATOM 1233 C C . THR A 1 25 ? -0.993 -5.936 -7.754 1.00 0.00 25 THR A C 3
ATOM 1234 O O . THR A 1 25 ? -0.278 -6.117 -8.722 1.00 0.00 25 THR A O 3
ATOM 1245 N N . TRP A 1 26 ? -1.018 -4.782 -7.134 1.00 0.00 26 TRP A N 3
ATOM 1246 C CA . TRP A 1 26 ? -0.159 -3.651 -7.613 1.00 0.00 26 TRP A CA 3
ATOM 1247 C C . TRP A 1 26 ? 1.216 -3.693 -6.933 1.00 0.00 26 TRP A C 3
ATOM 1248 O O . TRP A 1 26 ? 2.191 -3.209 -7.473 1.00 0.00 26 TRP A O 3
ATOM 1269 N N . LYS A 1 27 ? 1.291 -4.270 -5.752 1.00 0.00 27 LYS A N 3
ATOM 1270 C CA . LYS A 1 27 ? 2.590 -4.365 -5.008 1.00 0.00 27 LYS A CA 3
ATOM 1271 C C . LYS A 1 27 ? 3.056 -2.993 -4.490 1.00 0.00 27 LYS A C 3
ATOM 1272 O O . LYS A 1 27 ? 4.161 -2.869 -3.995 1.00 0.00 27 LYS A O 3
ATOM 1291 N N . TRP A 1 28 ? 2.229 -1.969 -4.564 1.00 0.00 28 TRP A N 3
ATOM 1292 C CA . TRP A 1 28 ? 2.650 -0.634 -4.034 1.00 0.00 28 TRP A CA 3
ATOM 1293 C C . TRP A 1 28 ? 1.630 -0.133 -3.003 1.00 0.00 28 TRP A C 3
ATOM 1294 O O . TRP A 1 28 ? 0.512 -0.613 -2.941 1.00 0.00 28 TRP A O 3
ATOM 1315 N N . CYS A 1 29 ? 2.012 0.811 -2.175 1.00 0.00 29 CYS A N 3
ATOM 1316 C CA . CYS A 1 29 ? 1.065 1.321 -1.135 1.00 0.00 29 CYS A CA 3
ATOM 1317 C C . CYS A 1 29 ? 0.004 2.237 -1.755 1.00 0.00 29 CYS A C 3
ATOM 1318 O O . CYS A 1 29 ? 0.258 2.955 -2.699 1.00 0.00 29 CYS A O 3
ATOM 1325 N N . VAL A 1 30 ? -1.183 2.217 -1.206 1.00 0.00 30 VAL A N 3
ATOM 1326 C CA . VAL A 1 30 ? -2.292 3.081 -1.715 1.00 0.00 30 VAL A CA 3
ATOM 1327 C C . VAL A 1 30 ? -3.063 3.652 -0.523 1.00 0.00 30 VAL A C 3
ATOM 1328 O O . VAL A 1 30 ? -2.682 3.455 0.615 1.00 0.00 30 VAL A O 3
ATOM 1341 N N . TYR A 1 31 ? -4.141 4.350 -0.760 1.00 0.00 31 TYR A N 3
ATOM 1342 C CA . TYR A 1 31 ? -4.917 4.912 0.385 1.00 0.00 31 TYR A CA 3
ATOM 1343 C C . TYR A 1 31 ? -5.544 3.775 1.201 1.00 0.00 31 TYR A C 3
ATOM 1344 O O . TYR A 1 31 ? -6.144 2.867 0.657 1.00 0.00 31 TYR A O 3
ATOM 1362 N N . ALA A 1 32 ? -5.399 3.822 2.502 1.00 0.00 32 ALA A N 3
ATOM 1363 C CA . ALA A 1 32 ? -5.975 2.747 3.368 1.00 0.00 32 ALA A CA 3
ATOM 1364 C C . ALA A 1 32 ? -7.403 3.106 3.784 1.00 0.00 32 ALA A C 3
ATOM 1365 O O . ALA A 1 32 ? -7.670 4.211 4.219 1.00 0.00 32 ALA A O 3
ATOM 1372 N N . ARG A 1 33 ? -8.319 2.180 3.662 1.00 0.00 33 ARG A N 3
ATOM 1373 C CA . ARG A 1 33 ? -9.730 2.464 4.059 1.00 0.00 33 ARG A CA 3
ATOM 1374 C C . ARG A 1 33 ? -9.842 2.489 5.588 1.00 0.00 33 ARG A C 3
ATOM 1375 O O . ARG A 1 33 ? -9.629 1.485 6.239 1.00 0.00 33 ARG A O 3
ATOM 1396 N N . PRO A 1 34 ? -10.167 3.646 6.115 1.00 0.00 34 PRO A N 3
ATOM 1397 C CA . PRO A 1 34 ? -10.303 3.802 7.585 1.00 0.00 34 PRO A CA 3
ATOM 1398 C C . PRO A 1 34 ? -11.636 3.215 8.072 1.00 0.00 34 PRO A C 3
ATOM 1399 O O . PRO A 1 34 ? -11.615 2.484 9.048 1.00 0.00 34 PRO A O 3
ATOM 1411 N N . GLY A 1 1 ? 11.081 6.732 4.688 1.00 0.00 1 GLY A N 4
ATOM 1412 C CA . GLY A 1 1 ? 10.390 6.744 6.010 1.00 0.00 1 GLY A CA 4
ATOM 1413 C C . GLY A 1 1 ? 8.957 6.232 5.843 1.00 0.00 1 GLY A C 4
ATOM 1414 O O . GLY A 1 1 ? 8.572 5.242 6.436 1.00 0.00 1 GLY A O 4
ATOM 1420 N N . CYS A 1 2 ? 8.169 6.897 5.034 1.00 0.00 2 CYS A N 4
ATOM 1421 C CA . CYS A 1 2 ? 6.759 6.451 4.818 1.00 0.00 2 CYS A CA 4
ATOM 1422 C C . CYS A 1 2 ? 6.605 5.844 3.419 1.00 0.00 2 CYS A C 4
ATOM 1423 O O . CYS A 1 2 ? 7.387 6.120 2.525 1.00 0.00 2 CYS A O 4
ATOM 1430 N N . GLY A 1 3 ? 5.602 5.024 3.221 1.00 0.00 3 GLY A N 4
ATOM 1431 C CA . GLY A 1 3 ? 5.392 4.400 1.881 1.00 0.00 3 GLY A CA 4
ATOM 1432 C C . GLY A 1 3 ? 4.876 5.457 0.901 1.00 0.00 3 GLY A C 4
ATOM 1433 O O . GLY A 1 3 ? 5.646 6.165 0.279 1.00 0.00 3 GLY A O 4
ATOM 1437 N N . GLY A 1 4 ? 3.580 5.570 0.763 1.00 0.00 4 GLY A N 4
ATOM 1438 C CA . GLY A 1 4 ? 3.004 6.582 -0.171 1.00 0.00 4 GLY A CA 4
ATOM 1439 C C . GLY A 1 4 ? 1.770 5.999 -0.867 1.00 0.00 4 GLY A C 4
ATOM 1440 O O . GLY A 1 4 ? 1.170 5.049 -0.397 1.00 0.00 4 GLY A O 4
ATOM 1444 N N . LEU A 1 5 ? 1.393 6.560 -1.988 1.00 0.00 5 LEU A N 4
ATOM 1445 C CA . LEU A 1 5 ? 0.203 6.042 -2.729 1.00 0.00 5 LEU A CA 4
ATOM 1446 C C . LEU A 1 5 ? 0.634 5.030 -3.806 1.00 0.00 5 LEU A C 4
ATOM 1447 O O . LEU A 1 5 ? -0.194 4.430 -4.465 1.00 0.00 5 LEU A O 4
ATOM 1463 N N . MET A 1 6 ? 1.922 4.833 -3.981 1.00 0.00 6 MET A N 4
ATOM 1464 C CA . MET A 1 6 ? 2.420 3.854 -4.997 1.00 0.00 6 MET A CA 4
ATOM 1465 C C . MET A 1 6 ? 3.775 3.278 -4.544 1.00 0.00 6 MET A C 4
ATOM 1466 O O . MET A 1 6 ? 4.611 2.927 -5.356 1.00 0.00 6 MET A O 4
ATOM 1480 N N . ALA A 1 7 ? 3.998 3.190 -3.252 1.00 0.00 7 ALA A N 4
ATOM 1481 C CA . ALA A 1 7 ? 5.301 2.652 -2.740 1.00 0.00 7 ALA A CA 4
ATOM 1482 C C . ALA A 1 7 ? 5.372 1.133 -2.929 1.00 0.00 7 ALA A C 4
ATOM 1483 O O . ALA A 1 7 ? 4.489 0.408 -2.525 1.00 0.00 7 ALA A O 4
ATOM 1490 N N . GLY A 1 8 ? 6.425 0.652 -3.544 1.00 0.00 8 GLY A N 4
ATOM 1491 C CA . GLY A 1 8 ? 6.567 -0.820 -3.771 1.00 0.00 8 GLY A CA 4
ATOM 1492 C C . GLY A 1 8 ? 6.547 -1.566 -2.431 1.00 0.00 8 GLY A C 4
ATOM 1493 O O . GLY A 1 8 ? 7.357 -1.311 -1.558 1.00 0.00 8 GLY A O 4
ATOM 1497 N N . CYS A 1 9 ? 5.630 -2.489 -2.270 1.00 0.00 9 CYS A N 4
ATOM 1498 C CA . CYS A 1 9 ? 5.551 -3.266 -0.995 1.00 0.00 9 CYS A CA 4
ATOM 1499 C C . CYS A 1 9 ? 6.530 -4.442 -1.040 1.00 0.00 9 CYS A C 4
ATOM 1500 O O . CYS A 1 9 ? 7.427 -4.541 -0.224 1.00 0.00 9 CYS A O 4
ATOM 1507 N N . ASP A 1 10 ? 6.362 -5.324 -1.999 1.00 0.00 10 ASP A N 4
ATOM 1508 C CA . ASP A 1 10 ? 7.272 -6.509 -2.137 1.00 0.00 10 ASP A CA 4
ATOM 1509 C C . ASP A 1 10 ? 7.400 -7.264 -0.805 1.00 0.00 10 ASP A C 4
ATOM 1510 O O . ASP A 1 10 ? 8.379 -7.128 -0.093 1.00 0.00 10 ASP A O 4
ATOM 1519 N N . GLY A 1 11 ? 6.417 -8.062 -0.468 1.00 0.00 11 GLY A N 4
ATOM 1520 C CA . GLY A 1 11 ? 6.475 -8.831 0.808 1.00 0.00 11 GLY A CA 4
ATOM 1521 C C . GLY A 1 11 ? 5.151 -8.679 1.557 1.00 0.00 11 GLY A C 4
ATOM 1522 O O . GLY A 1 11 ? 4.555 -7.618 1.570 1.00 0.00 11 GLY A O 4
ATOM 1526 N N . LYS A 1 12 ? 4.690 -9.730 2.189 1.00 0.00 12 LYS A N 4
ATOM 1527 C CA . LYS A 1 12 ? 3.404 -9.643 2.951 1.00 0.00 12 LYS A CA 4
ATOM 1528 C C . LYS A 1 12 ? 3.628 -8.987 4.326 1.00 0.00 12 LYS A C 4
ATOM 1529 O O . LYS A 1 12 ? 2.707 -8.860 5.112 1.00 0.00 12 LYS A O 4
ATOM 1548 N N . SER A 1 13 ? 4.839 -8.565 4.619 1.00 0.00 13 SER A N 4
ATOM 1549 C CA . SER A 1 13 ? 5.116 -7.913 5.935 1.00 0.00 13 SER A CA 4
ATOM 1550 C C . SER A 1 13 ? 5.705 -6.508 5.725 1.00 0.00 13 SER A C 4
ATOM 1551 O O . SER A 1 13 ? 6.376 -5.975 6.589 1.00 0.00 13 SER A O 4
ATOM 1559 N N . THR A 1 14 ? 5.450 -5.901 4.586 1.00 0.00 14 THR A N 4
ATOM 1560 C CA . THR A 1 14 ? 5.985 -4.528 4.322 1.00 0.00 14 THR A CA 4
ATOM 1561 C C . THR A 1 14 ? 5.203 -3.495 5.143 1.00 0.00 14 THR A C 4
ATOM 1562 O O . THR A 1 14 ? 4.144 -3.783 5.670 1.00 0.00 14 THR A O 4
ATOM 1573 N N . PHE A 1 15 ? 5.720 -2.298 5.261 1.00 0.00 15 PHE A N 4
ATOM 1574 C CA . PHE A 1 15 ? 5.007 -1.252 6.056 1.00 0.00 15 PHE A CA 4
ATOM 1575 C C . PHE A 1 15 ? 4.860 0.043 5.254 1.00 0.00 15 PHE A C 4
ATOM 1576 O O . PHE A 1 15 ? 5.688 0.374 4.424 1.00 0.00 15 PHE A O 4
ATOM 1593 N N . CYS A 1 16 ? 3.810 0.783 5.511 1.00 0.00 16 CYS A N 4
ATOM 1594 C CA . CYS A 1 16 ? 3.587 2.072 4.788 1.00 0.00 16 CYS A CA 4
ATOM 1595 C C . CYS A 1 16 ? 3.654 3.238 5.788 1.00 0.00 16 CYS A C 4
ATOM 1596 O O . CYS A 1 16 ? 4.349 3.163 6.784 1.00 0.00 16 CYS A O 4
ATOM 1603 N N . CYS A 1 17 ? 2.945 4.314 5.537 1.00 0.00 17 CYS A N 4
ATOM 1604 C CA . CYS A 1 17 ? 2.982 5.470 6.485 1.00 0.00 17 CYS A CA 4
ATOM 1605 C C . CYS A 1 17 ? 1.865 5.338 7.528 1.00 0.00 17 CYS A C 4
ATOM 1606 O O . CYS A 1 17 ? 2.119 5.070 8.686 1.00 0.00 17 CYS A O 4
ATOM 1613 N N . SER A 1 18 ? 0.633 5.522 7.122 1.00 0.00 18 SER A N 4
ATOM 1614 C CA . SER A 1 18 ? -0.513 5.408 8.080 1.00 0.00 18 SER A CA 4
ATOM 1615 C C . SER A 1 18 ? -1.838 5.475 7.312 1.00 0.00 18 SER A C 4
ATOM 1616 O O . SER A 1 18 ? -2.364 6.543 7.053 1.00 0.00 18 SER A O 4
ATOM 1624 N N . GLY A 1 19 ? -2.373 4.342 6.932 1.00 0.00 19 GLY A N 4
ATOM 1625 C CA . GLY A 1 19 ? -3.654 4.333 6.169 1.00 0.00 19 GLY A CA 4
ATOM 1626 C C . GLY A 1 19 ? -3.415 3.714 4.790 1.00 0.00 19 GLY A C 4
ATOM 1627 O O . GLY A 1 19 ? -4.262 3.025 4.262 1.00 0.00 19 GLY A O 4
ATOM 1631 N N . TYR A 1 20 ? -2.263 3.951 4.205 1.00 0.00 20 TYR A N 4
ATOM 1632 C CA . TYR A 1 20 ? -1.966 3.370 2.859 1.00 0.00 20 TYR A CA 4
ATOM 1633 C C . TYR A 1 20 ? -1.770 1.852 2.970 1.00 0.00 20 TYR A C 4
ATOM 1634 O O . TYR A 1 20 ? -0.952 1.380 3.737 1.00 0.00 20 TYR A O 4
ATOM 1652 N N . ASN A 1 21 ? -2.512 1.089 2.208 1.00 0.00 21 ASN A N 4
ATOM 1653 C CA . ASN A 1 21 ? -2.370 -0.400 2.257 1.00 0.00 21 ASN A CA 4
ATOM 1654 C C . ASN A 1 21 ? -1.685 -0.903 0.983 1.00 0.00 21 ASN A C 4
ATOM 1655 O O . ASN A 1 21 ? -1.559 -0.179 0.021 1.00 0.00 21 ASN A O 4
ATOM 1666 N N . CYS A 1 22 ? -1.239 -2.133 0.967 1.00 0.00 22 CYS A N 4
ATOM 1667 C CA . CYS A 1 22 ? -0.556 -2.660 -0.258 1.00 0.00 22 CYS A CA 4
ATOM 1668 C C . CYS A 1 22 ? -1.577 -3.273 -1.222 1.00 0.00 22 CYS A C 4
ATOM 1669 O O . CYS A 1 22 ? -2.425 -4.057 -0.833 1.00 0.00 22 CYS A O 4
ATOM 1676 N N . SER A 1 23 ? -1.494 -2.918 -2.482 1.00 0.00 23 SER A N 4
ATOM 1677 C CA . SER A 1 23 ? -2.445 -3.470 -3.498 1.00 0.00 23 SER A CA 4
ATOM 1678 C C . SER A 1 23 ? -2.192 -4.971 -3.698 1.00 0.00 23 SER A C 4
ATOM 1679 O O . SER A 1 23 ? -1.058 -5.414 -3.665 1.00 0.00 23 SER A O 4
ATOM 1687 N N . PRO A 1 24 ? -3.258 -5.709 -3.891 1.00 0.00 24 PRO A N 4
ATOM 1688 C CA . PRO A 1 24 ? -3.145 -7.179 -4.088 1.00 0.00 24 PRO A CA 4
ATOM 1689 C C . PRO A 1 24 ? -2.589 -7.530 -5.478 1.00 0.00 24 PRO A C 4
ATOM 1690 O O . PRO A 1 24 ? -2.125 -8.633 -5.697 1.00 0.00 24 PRO A O 4
ATOM 1701 N N . THR A 1 25 ? -2.643 -6.620 -6.423 1.00 0.00 25 THR A N 4
ATOM 1702 C CA . THR A 1 25 ? -2.128 -6.937 -7.794 1.00 0.00 25 THR A CA 4
ATOM 1703 C C . THR A 1 25 ? -1.029 -5.957 -8.233 1.00 0.00 25 THR A C 4
ATOM 1704 O O . THR A 1 25 ? -0.123 -6.327 -8.955 1.00 0.00 25 THR A O 4
ATOM 1715 N N . TRP A 1 26 ? -1.104 -4.715 -7.825 1.00 0.00 26 TRP A N 4
ATOM 1716 C CA . TRP A 1 26 ? -0.059 -3.723 -8.250 1.00 0.00 26 TRP A CA 4
ATOM 1717 C C . TRP A 1 26 ? 1.230 -3.871 -7.419 1.00 0.00 26 TRP A C 4
ATOM 1718 O O . TRP A 1 26 ? 2.261 -3.332 -7.777 1.00 0.00 26 TRP A O 4
ATOM 1739 N N . LYS A 1 27 ? 1.182 -4.608 -6.328 1.00 0.00 27 LYS A N 4
ATOM 1740 C CA . LYS A 1 27 ? 2.400 -4.823 -5.472 1.00 0.00 27 LYS A CA 4
ATOM 1741 C C . LYS A 1 27 ? 2.893 -3.529 -4.788 1.00 0.00 27 LYS A C 4
ATOM 1742 O O . LYS A 1 27 ? 3.968 -3.513 -4.219 1.00 0.00 27 LYS A O 4
ATOM 1761 N N . TRP A 1 28 ? 2.134 -2.453 -4.811 1.00 0.00 28 TRP A N 4
ATOM 1762 C CA . TRP A 1 28 ? 2.609 -1.205 -4.126 1.00 0.00 28 TRP A CA 4
ATOM 1763 C C . TRP A 1 28 ? 1.534 -0.651 -3.175 1.00 0.00 28 TRP A C 4
ATOM 1764 O O . TRP A 1 28 ? 0.382 -1.033 -3.231 1.00 0.00 28 TRP A O 4
ATOM 1785 N N . CYS A 1 29 ? 1.919 0.234 -2.287 1.00 0.00 29 CYS A N 4
ATOM 1786 C CA . CYS A 1 29 ? 0.946 0.811 -1.308 1.00 0.00 29 CYS A CA 4
ATOM 1787 C C . CYS A 1 29 ? -0.044 1.748 -2.008 1.00 0.00 29 CYS A C 4
ATOM 1788 O O . CYS A 1 29 ? 0.288 2.409 -2.967 1.00 0.00 29 CYS A O 4
ATOM 1795 N N . VAL A 1 30 ? -1.257 1.804 -1.519 1.00 0.00 30 VAL A N 4
ATOM 1796 C CA . VAL A 1 30 ? -2.299 2.691 -2.125 1.00 0.00 30 VAL A CA 4
ATOM 1797 C C . VAL A 1 30 ? -3.199 3.250 -1.018 1.00 0.00 30 VAL A C 4
ATOM 1798 O O . VAL A 1 30 ? -3.144 2.804 0.111 1.00 0.00 30 VAL A O 4
ATOM 1811 N N . TYR A 1 31 ? -4.031 4.214 -1.325 1.00 0.00 31 TYR A N 4
ATOM 1812 C CA . TYR A 1 31 ? -4.929 4.778 -0.270 1.00 0.00 31 TYR A CA 4
ATOM 1813 C C . TYR A 1 31 ? -5.940 3.717 0.183 1.00 0.00 31 TYR A C 4
ATOM 1814 O O . TYR A 1 31 ? -6.562 3.054 -0.628 1.00 0.00 31 TYR A O 4
ATOM 1832 N N . ALA A 1 32 ? -6.107 3.557 1.472 1.00 0.00 32 ALA A N 4
ATOM 1833 C CA . ALA A 1 32 ? -7.078 2.543 1.987 1.00 0.00 32 ALA A CA 4
ATOM 1834 C C . ALA A 1 32 ? -8.235 3.237 2.712 1.00 0.00 32 ALA A C 4
ATOM 1835 O O . ALA A 1 32 ? -8.185 4.423 2.985 1.00 0.00 32 ALA A O 4
ATOM 1842 N N . ARG A 1 33 ? -9.279 2.500 3.026 1.00 0.00 33 ARG A N 4
ATOM 1843 C CA . ARG A 1 33 ? -10.456 3.094 3.739 1.00 0.00 33 ARG A CA 4
ATOM 1844 C C . ARG A 1 33 ? -11.089 4.215 2.897 1.00 0.00 33 ARG A C 4
ATOM 1845 O O . ARG A 1 33 ? -10.818 5.382 3.111 1.00 0.00 33 ARG A O 4
ATOM 1866 N N . PRO A 1 34 ? -11.925 3.818 1.964 1.00 0.00 34 PRO A N 4
ATOM 1867 C CA . PRO A 1 34 ? -12.610 4.802 1.084 1.00 0.00 34 PRO A CA 4
ATOM 1868 C C . PRO A 1 34 ? -13.643 5.611 1.880 1.00 0.00 34 PRO A C 4
ATOM 1869 O O . PRO A 1 34 ? -14.484 5.002 2.524 1.00 0.00 34 PRO A O 4
ATOM 1881 N N . GLY A 1 1 ? 10.206 5.065 7.660 1.00 0.00 1 GLY A N 5
ATOM 1882 C CA . GLY A 1 1 ? 10.123 4.411 6.322 1.00 0.00 1 GLY A CA 5
ATOM 1883 C C . GLY A 1 1 ? 8.693 4.512 5.785 1.00 0.00 1 GLY A C 5
ATOM 1884 O O . GLY A 1 1 ? 7.936 3.563 5.836 1.00 0.00 1 GLY A O 5
ATOM 1890 N N . CYS A 1 2 ? 8.320 5.659 5.273 1.00 0.00 2 CYS A N 5
ATOM 1891 C CA . CYS A 1 2 ? 6.934 5.832 4.732 1.00 0.00 2 CYS A CA 5
ATOM 1892 C C . CYS A 1 2 ? 6.911 5.555 3.222 1.00 0.00 2 CYS A C 5
ATOM 1893 O O . CYS A 1 2 ? 7.722 6.072 2.476 1.00 0.00 2 CYS A O 5
ATOM 1900 N N . GLY A 1 3 ? 5.983 4.744 2.770 1.00 0.00 3 GLY A N 5
ATOM 1901 C CA . GLY A 1 3 ? 5.900 4.435 1.311 1.00 0.00 3 GLY A CA 5
ATOM 1902 C C . GLY A 1 3 ? 5.020 5.481 0.615 1.00 0.00 3 GLY A C 5
ATOM 1903 O O . GLY A 1 3 ? 5.513 6.357 -0.069 1.00 0.00 3 GLY A O 5
ATOM 1907 N N . GLY A 1 4 ? 3.723 5.394 0.787 1.00 0.00 4 GLY A N 5
ATOM 1908 C CA . GLY A 1 4 ? 2.804 6.383 0.141 1.00 0.00 4 GLY A CA 5
ATOM 1909 C C . GLY A 1 4 ? 1.758 5.646 -0.703 1.00 0.00 4 GLY A C 5
ATOM 1910 O O . GLY A 1 4 ? 1.467 4.488 -0.473 1.00 0.00 4 GLY A O 5
ATOM 1914 N N . LEU A 1 5 ? 1.190 6.314 -1.681 1.00 0.00 5 LEU A N 5
ATOM 1915 C CA . LEU A 1 5 ? 0.158 5.658 -2.547 1.00 0.00 5 LEU A CA 5
ATOM 1916 C C . LEU A 1 5 ? 0.814 4.950 -3.747 1.00 0.00 5 LEU A C 5
ATOM 1917 O O . LEU A 1 5 ? 0.145 4.294 -4.523 1.00 0.00 5 LEU A O 5
ATOM 1933 N N . MET A 1 6 ? 2.114 5.074 -3.907 1.00 0.00 6 MET A N 5
ATOM 1934 C CA . MET A 1 6 ? 2.800 4.405 -5.055 1.00 0.00 6 MET A CA 5
ATOM 1935 C C . MET A 1 6 ? 4.199 3.931 -4.635 1.00 0.00 6 MET A C 5
ATOM 1936 O O . MET A 1 6 ? 5.156 4.043 -5.379 1.00 0.00 6 MET A O 5
ATOM 1950 N N . ALA A 1 7 ? 4.317 3.394 -3.446 1.00 0.00 7 ALA A N 5
ATOM 1951 C CA . ALA A 1 7 ? 5.645 2.900 -2.961 1.00 0.00 7 ALA A CA 5
ATOM 1952 C C . ALA A 1 7 ? 5.919 1.491 -3.498 1.00 0.00 7 ALA A C 5
ATOM 1953 O O . ALA A 1 7 ? 5.368 1.076 -4.497 1.00 0.00 7 ALA A O 5
ATOM 1960 N N . GLY A 1 8 ? 6.774 0.759 -2.840 1.00 0.00 8 GLY A N 5
ATOM 1961 C CA . GLY A 1 8 ? 7.090 -0.627 -3.295 1.00 0.00 8 GLY A CA 5
ATOM 1962 C C . GLY A 1 8 ? 6.737 -1.611 -2.179 1.00 0.00 8 GLY A C 5
ATOM 1963 O O . GLY A 1 8 ? 7.484 -1.779 -1.234 1.00 0.00 8 GLY A O 5
ATOM 1967 N N . CYS A 1 9 ? 5.600 -2.260 -2.278 1.00 0.00 9 CYS A N 5
ATOM 1968 C CA . CYS A 1 9 ? 5.196 -3.233 -1.218 1.00 0.00 9 CYS A CA 5
ATOM 1969 C C . CYS A 1 9 ? 6.021 -4.520 -1.333 1.00 0.00 9 CYS A C 5
ATOM 1970 O O . CYS A 1 9 ? 6.938 -4.739 -0.565 1.00 0.00 9 CYS A O 5
ATOM 1977 N N . ASP A 1 10 ? 5.703 -5.367 -2.286 1.00 0.00 10 ASP A N 5
ATOM 1978 C CA . ASP A 1 10 ? 6.464 -6.646 -2.459 1.00 0.00 10 ASP A CA 5
ATOM 1979 C C . ASP A 1 10 ? 6.527 -7.415 -1.130 1.00 0.00 10 ASP A C 5
ATOM 1980 O O . ASP A 1 10 ? 7.590 -7.658 -0.587 1.00 0.00 10 ASP A O 5
ATOM 1989 N N . GLY A 1 11 ? 5.390 -7.796 -0.599 1.00 0.00 11 GLY A N 5
ATOM 1990 C CA . GLY A 1 11 ? 5.374 -8.541 0.692 1.00 0.00 11 GLY A CA 5
ATOM 1991 C C . GLY A 1 11 ? 3.964 -8.502 1.282 1.00 0.00 11 GLY A C 5
ATOM 1992 O O . GLY A 1 11 ? 3.273 -7.504 1.195 1.00 0.00 11 GLY A O 5
ATOM 1996 N N . LYS A 1 12 ? 3.536 -9.580 1.886 1.00 0.00 12 LYS A N 5
ATOM 1997 C CA . LYS A 1 12 ? 2.166 -9.611 2.492 1.00 0.00 12 LYS A CA 5
ATOM 1998 C C . LYS A 1 12 ? 2.112 -8.754 3.770 1.00 0.00 12 LYS A C 5
ATOM 1999 O O . LYS A 1 12 ? 1.049 -8.495 4.303 1.00 0.00 12 LYS A O 5
ATOM 2018 N N . SER A 1 13 ? 3.248 -8.310 4.262 1.00 0.00 13 SER A N 5
ATOM 2019 C CA . SER A 1 13 ? 3.264 -7.470 5.494 1.00 0.00 13 SER A CA 5
ATOM 2020 C C . SER A 1 13 ? 4.334 -6.377 5.367 1.00 0.00 13 SER A C 5
ATOM 2021 O O . SER A 1 13 ? 5.148 -6.179 6.251 1.00 0.00 13 SER A O 5
ATOM 2029 N N . THR A 1 14 ? 4.336 -5.667 4.264 1.00 0.00 14 THR A N 5
ATOM 2030 C CA . THR A 1 14 ? 5.348 -4.581 4.057 1.00 0.00 14 THR A CA 5
ATOM 2031 C C . THR A 1 14 ? 5.082 -3.406 5.013 1.00 0.00 14 THR A C 5
ATOM 2032 O O . THR A 1 14 ? 4.116 -3.403 5.755 1.00 0.00 14 THR A O 5
ATOM 2043 N N . PHE A 1 15 ? 5.933 -2.409 4.995 1.00 0.00 15 PHE A N 5
ATOM 2044 C CA . PHE A 1 15 ? 5.731 -1.234 5.893 1.00 0.00 15 PHE A CA 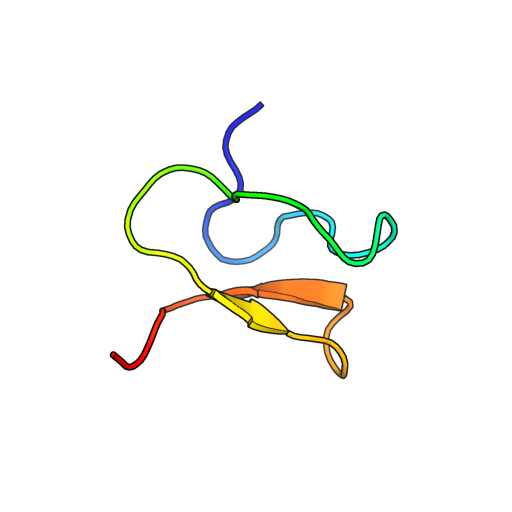5
ATOM 2045 C C . PHE A 1 15 ? 5.439 0.022 5.062 1.00 0.00 15 PHE A C 5
ATOM 2046 O O . PHE A 1 15 ? 6.326 0.606 4.468 1.00 0.00 15 PHE A O 5
ATOM 2063 N N . CYS A 1 16 ? 4.198 0.443 5.024 1.00 0.00 16 CYS A N 5
ATOM 2064 C CA . CYS A 1 16 ? 3.839 1.666 4.239 1.00 0.00 16 CYS A CA 5
ATOM 2065 C C . CYS A 1 16 ? 4.045 2.916 5.110 1.00 0.00 16 CYS A C 5
ATOM 2066 O O . CYS A 1 16 ? 4.911 2.942 5.964 1.00 0.00 16 CYS A O 5
ATOM 2073 N N . CYS A 1 17 ? 3.268 3.952 4.902 1.00 0.00 17 CYS A N 5
ATOM 2074 C CA . CYS A 1 17 ? 3.440 5.189 5.725 1.00 0.00 17 CYS A CA 5
ATOM 2075 C C . CYS A 1 17 ? 2.782 5.013 7.097 1.00 0.00 17 CYS A C 5
ATOM 2076 O O . CYS A 1 17 ? 3.422 5.156 8.123 1.00 0.00 17 CYS A O 5
ATOM 2083 N N . SER A 1 18 ? 1.511 4.705 7.120 1.00 0.00 18 SER A N 5
ATOM 2084 C CA . SER A 1 18 ? 0.798 4.517 8.422 1.00 0.00 18 SER A CA 5
ATOM 2085 C C . SER A 1 18 ? -0.457 3.658 8.217 1.00 0.00 18 SER A C 5
ATOM 2086 O O . SER A 1 18 ? -0.442 2.464 8.451 1.00 0.00 18 SER A O 5
ATOM 2094 N N . GLY A 1 19 ? -1.537 4.253 7.774 1.00 0.00 19 GLY A N 5
ATOM 2095 C CA . GLY A 1 19 ? -2.791 3.476 7.544 1.00 0.00 19 GLY A CA 5
ATOM 2096 C C . GLY A 1 19 ? -2.785 2.882 6.130 1.00 0.00 19 GLY A C 5
ATOM 2097 O O . GLY A 1 19 ? -3.400 1.864 5.880 1.00 0.00 19 GLY A O 5
ATOM 2101 N N . TYR A 1 20 ? -2.092 3.515 5.206 1.00 0.00 20 TYR A N 5
ATOM 2102 C CA . TYR A 1 20 ? -2.035 3.001 3.797 1.00 0.00 20 TYR A CA 5
ATOM 2103 C C . TYR A 1 20 ? -1.711 1.501 3.782 1.00 0.00 20 TYR A C 5
ATOM 2104 O O . TYR A 1 20 ? -0.711 1.069 4.326 1.00 0.00 20 TYR A O 5
ATOM 2122 N N . ASN A 1 21 ? -2.545 0.708 3.155 1.00 0.00 21 ASN A N 5
ATOM 2123 C CA . ASN A 1 21 ? -2.283 -0.763 3.093 1.00 0.00 21 ASN A CA 5
ATOM 2124 C C . ASN A 1 21 ? -1.439 -1.084 1.854 1.00 0.00 21 ASN A C 5
ATOM 2125 O O . ASN A 1 21 ? -0.933 -0.196 1.201 1.00 0.00 21 ASN A O 5
ATOM 2136 N N . CYS A 1 22 ? -1.281 -2.340 1.529 1.00 0.00 22 CYS A N 5
ATOM 2137 C CA . CYS A 1 22 ? -0.469 -2.713 0.332 1.00 0.00 22 CYS A CA 5
ATOM 2138 C C . CYS A 1 22 ? -1.358 -3.375 -0.728 1.00 0.00 22 CYS A C 5
ATOM 2139 O O . CYS A 1 22 ? -2.331 -4.035 -0.412 1.00 0.00 22 CYS A O 5
ATOM 2146 N N . SER A 1 23 ? -1.022 -3.205 -1.981 1.00 0.00 23 SER A N 5
ATOM 2147 C CA . SER A 1 23 ? -1.834 -3.824 -3.071 1.00 0.00 23 SER A CA 5
ATOM 2148 C C . SER A 1 23 ? -1.022 -4.928 -3.772 1.00 0.00 23 SER A C 5
ATOM 2149 O O . SER A 1 23 ? 0.130 -4.726 -4.103 1.00 0.00 23 SER A O 5
ATOM 2157 N N . PRO A 1 24 ? -1.652 -6.064 -3.967 1.00 0.00 24 PRO A N 5
ATOM 2158 C CA . PRO A 1 24 ? -0.972 -7.212 -4.625 1.00 0.00 24 PRO A CA 5
ATOM 2159 C C . PRO A 1 24 ? -0.862 -6.997 -6.143 1.00 0.00 24 PRO A C 5
ATOM 2160 O O . PRO A 1 24 ? 0.184 -7.194 -6.731 1.00 0.00 24 PRO A O 5
ATOM 2171 N N . THR A 1 25 ? -1.936 -6.596 -6.774 1.00 0.00 25 THR A N 5
ATOM 2172 C CA . THR A 1 25 ? -1.911 -6.365 -8.256 1.00 0.00 25 THR A CA 5
ATOM 2173 C C . THR A 1 25 ? -1.171 -5.059 -8.591 1.00 0.00 25 THR A C 5
ATOM 2174 O O . THR A 1 25 ? -0.714 -4.869 -9.702 1.00 0.00 25 THR A O 5
ATOM 2185 N N . TRP A 1 26 ? -1.059 -4.161 -7.643 1.00 0.00 26 TRP A N 5
ATOM 2186 C CA . TRP A 1 26 ? -0.360 -2.863 -7.906 1.00 0.00 26 TRP A CA 5
ATOM 2187 C C . TRP A 1 26 ? 1.072 -2.890 -7.337 1.00 0.00 26 TRP A C 5
ATOM 2188 O O . TRP A 1 26 ? 1.904 -2.082 -7.703 1.00 0.00 26 TRP A O 5
ATOM 2209 N N . LYS A 1 27 ? 1.362 -3.826 -6.457 1.00 0.00 27 LYS A N 5
ATOM 2210 C CA . LYS A 1 27 ? 2.734 -3.949 -5.858 1.00 0.00 27 LYS A CA 5
ATOM 2211 C C . LYS A 1 27 ? 3.173 -2.675 -5.110 1.00 0.00 27 LYS A C 5
ATOM 2212 O O . LYS A 1 27 ? 4.353 -2.459 -4.902 1.00 0.00 27 LYS A O 5
ATOM 2231 N N . TRP A 1 28 ? 2.250 -1.845 -4.671 1.00 0.00 28 TRP A N 5
ATOM 2232 C CA . TRP A 1 28 ? 2.656 -0.621 -3.909 1.00 0.00 28 TRP A CA 5
ATOM 2233 C C . TRP A 1 28 ? 1.633 -0.304 -2.812 1.00 0.00 28 TRP A C 5
ATOM 2234 O O . TRP A 1 28 ? 0.512 -0.778 -2.839 1.00 0.00 28 TRP A O 5
ATOM 2255 N N . CYS A 1 29 ? 2.017 0.486 -1.837 1.00 0.00 29 CYS A N 5
ATOM 2256 C CA . CYS A 1 29 ? 1.073 0.826 -0.730 1.00 0.00 29 CYS A CA 5
ATOM 2257 C C . CYS A 1 29 ? -0.049 1.731 -1.248 1.00 0.00 29 CYS A C 5
ATOM 2258 O O . CYS A 1 29 ? 0.180 2.636 -2.025 1.00 0.00 29 CYS A O 5
ATOM 2265 N N . VAL A 1 30 ? -1.258 1.483 -0.821 1.00 0.00 30 VAL A N 5
ATOM 2266 C CA . VAL A 1 30 ? -2.415 2.315 -1.276 1.00 0.00 30 VAL A CA 5
ATOM 2267 C C . VAL A 1 30 ? -3.139 2.910 -0.064 1.00 0.00 30 VAL A C 5
ATOM 2268 O O . VAL A 1 30 ? -2.864 2.553 1.063 1.00 0.00 30 VAL A O 5
ATOM 2281 N N . TYR A 1 31 ? -4.062 3.809 -0.288 1.00 0.00 31 TYR A N 5
ATOM 2282 C CA . TYR A 1 31 ? -4.812 4.423 0.858 1.00 0.00 31 TYR A CA 5
ATOM 2283 C C . TYR A 1 31 ? -5.592 3.343 1.629 1.00 0.00 31 TYR A C 5
ATOM 2284 O O . TYR A 1 31 ? -5.651 2.197 1.220 1.00 0.00 31 TYR A O 5
ATOM 2302 N N . ALA A 1 32 ? -6.193 3.698 2.739 1.00 0.00 32 ALA A N 5
ATOM 2303 C CA . ALA A 1 32 ? -6.969 2.688 3.525 1.00 0.00 32 ALA A CA 5
ATOM 2304 C C . ALA A 1 32 ? -8.330 3.260 3.951 1.00 0.00 32 ALA A C 5
ATOM 2305 O O . ALA A 1 32 ? -8.731 3.148 5.096 1.00 0.00 32 ALA A O 5
ATOM 2312 N N . ARG A 1 33 ? -9.040 3.859 3.022 1.00 0.00 33 ARG A N 5
ATOM 2313 C CA . ARG A 1 33 ? -10.388 4.447 3.326 1.00 0.00 33 ARG A CA 5
ATOM 2314 C C . ARG A 1 33 ? -10.340 5.301 4.606 1.00 0.00 33 ARG A C 5
ATOM 2315 O O . ARG A 1 33 ? -10.729 4.851 5.669 1.00 0.00 33 ARG A O 5
ATOM 2336 N N . PRO A 1 34 ? -9.863 6.515 4.456 1.00 0.00 34 PRO A N 5
ATOM 2337 C CA . PRO A 1 34 ? -9.760 7.445 5.612 1.00 0.00 34 PRO A CA 5
ATOM 2338 C C . PRO A 1 34 ? -11.151 7.950 6.026 1.00 0.00 34 PRO A C 5
ATOM 2339 O O . PRO A 1 34 ? -11.834 8.519 5.188 1.00 0.00 34 PRO A O 5
ATOM 2351 N N . GLY A 1 1 ? 10.730 5.376 7.265 1.00 0.00 1 GLY A N 6
ATOM 2352 C CA . GLY A 1 1 ? 10.417 5.898 5.901 1.00 0.00 1 GLY A CA 6
ATOM 2353 C C . GLY A 1 1 ? 8.898 6.004 5.718 1.00 0.00 1 GLY A C 6
ATOM 2354 O O . GLY A 1 1 ? 8.146 5.997 6.675 1.00 0.00 1 GLY A O 6
ATOM 2360 N N . CYS A 1 2 ? 8.444 6.106 4.493 1.00 0.00 2 CYS A N 6
ATOM 2361 C CA . CYS A 1 2 ? 6.974 6.217 4.242 1.00 0.00 2 CYS A CA 6
ATOM 2362 C C . CYS A 1 2 ? 6.631 5.730 2.828 1.00 0.00 2 CYS A C 6
ATOM 2363 O O . CYS A 1 2 ? 7.335 6.013 1.876 1.00 0.00 2 CYS A O 6
ATOM 2370 N N . GLY A 1 3 ? 5.549 5.003 2.687 1.00 0.00 3 GLY A N 6
ATOM 2371 C CA . GLY A 1 3 ? 5.146 4.495 1.342 1.00 0.00 3 GLY A CA 6
ATOM 2372 C C . GLY A 1 3 ? 4.287 5.546 0.630 1.00 0.00 3 GLY A C 6
ATOM 2373 O O . GLY A 1 3 ? 4.716 6.664 0.410 1.00 0.00 3 GLY A O 6
ATOM 2377 N N . GLY A 1 4 ? 3.076 5.195 0.271 1.00 0.00 4 GLY A N 6
ATOM 2378 C CA . GLY A 1 4 ? 2.183 6.171 -0.426 1.00 0.00 4 GLY A CA 6
ATOM 2379 C C . GLY A 1 4 ? 1.065 5.423 -1.157 1.00 0.00 4 GLY A C 6
ATOM 2380 O O . GLY A 1 4 ? 0.712 4.315 -0.800 1.00 0.00 4 GLY A O 6
ATOM 2384 N N . LEU A 1 5 ? 0.505 6.023 -2.179 1.00 0.00 5 LEU A N 6
ATOM 2385 C CA . LEU A 1 5 ? -0.593 5.350 -2.941 1.00 0.00 5 LEU A CA 6
ATOM 2386 C C . LEU A 1 5 ? -0.027 4.511 -4.099 1.00 0.00 5 LEU A C 6
ATOM 2387 O O . LEU A 1 5 ? -0.744 3.762 -4.735 1.00 0.00 5 LEU A O 6
ATOM 2403 N N . MET A 1 6 ? 1.253 4.617 -4.365 1.00 0.00 6 MET A N 6
ATOM 2404 C CA . MET A 1 6 ? 1.870 3.815 -5.465 1.00 0.00 6 MET A CA 6
ATOM 2405 C C . MET A 1 6 ? 3.314 3.450 -5.091 1.00 0.00 6 MET A C 6
ATOM 2406 O O . MET A 1 6 ? 4.175 3.331 -5.944 1.00 0.00 6 MET A O 6
ATOM 2420 N N . ALA A 1 7 ? 3.581 3.272 -3.819 1.00 0.00 7 ALA A N 6
ATOM 2421 C CA . ALA A 1 7 ? 4.966 2.919 -3.380 1.00 0.00 7 ALA A CA 6
ATOM 2422 C C . ALA A 1 7 ? 5.159 1.399 -3.389 1.00 0.00 7 ALA A C 6
ATOM 2423 O O . ALA A 1 7 ? 4.463 0.673 -2.707 1.00 0.00 7 ALA A O 6
ATOM 2430 N N . GLY A 1 8 ? 6.101 0.918 -4.161 1.00 0.00 8 GLY A N 6
ATOM 2431 C CA . GLY A 1 8 ? 6.353 -0.553 -4.229 1.00 0.00 8 GLY A CA 6
ATOM 2432 C C . GLY A 1 8 ? 6.691 -1.085 -2.832 1.00 0.00 8 GLY A C 6
ATOM 2433 O O . GLY A 1 8 ? 7.733 -0.783 -2.281 1.00 0.00 8 GLY A O 6
ATOM 2437 N N . CYS A 1 9 ? 5.814 -1.870 -2.256 1.00 0.00 9 CYS A N 6
ATOM 2438 C CA . CYS A 1 9 ? 6.078 -2.420 -0.890 1.00 0.00 9 CYS A CA 6
ATOM 2439 C C . CYS A 1 9 ? 6.928 -3.696 -0.973 1.00 0.00 9 CYS A C 6
ATOM 2440 O O . CYS A 1 9 ? 7.771 -3.940 -0.130 1.00 0.00 9 CYS A O 6
ATOM 2447 N N . ASP A 1 10 ? 6.715 -4.503 -1.990 1.00 0.00 10 ASP A N 6
ATOM 2448 C CA . ASP A 1 10 ? 7.502 -5.767 -2.160 1.00 0.00 10 ASP A CA 6
ATOM 2449 C C . ASP A 1 10 ? 7.424 -6.643 -0.897 1.00 0.00 10 ASP A C 6
ATOM 2450 O O . ASP A 1 10 ? 8.395 -6.802 -0.179 1.00 0.00 10 ASP A O 6
ATOM 2459 N N . GLY A 1 11 ? 6.275 -7.215 -0.627 1.00 0.00 11 GLY A N 6
ATOM 2460 C CA . GLY A 1 11 ? 6.128 -8.083 0.575 1.00 0.00 11 GLY A CA 6
ATOM 2461 C C . GLY A 1 11 ? 4.848 -7.709 1.324 1.00 0.00 11 GLY A C 6
ATOM 2462 O O . GLY A 1 11 ? 4.570 -6.546 1.552 1.00 0.00 11 GLY A O 6
ATOM 2466 N N . LYS A 1 12 ? 4.072 -8.689 1.717 1.00 0.00 12 LYS A N 6
ATOM 2467 C CA . LYS A 1 12 ? 2.805 -8.397 2.464 1.00 0.00 12 LYS A CA 6
ATOM 2468 C C . LYS A 1 12 ? 3.113 -7.919 3.896 1.00 0.00 12 LYS A C 6
ATOM 2469 O O . LYS A 1 12 ? 2.225 -7.507 4.617 1.00 0.00 12 LYS A O 6
ATOM 2488 N N . SER A 1 13 ? 4.362 -7.962 4.304 1.00 0.00 13 SER A N 6
ATOM 2489 C CA . SER A 1 13 ? 4.723 -7.502 5.681 1.00 0.00 13 SER A CA 6
ATOM 2490 C C . SER A 1 13 ? 5.437 -6.144 5.614 1.00 0.00 13 SER A C 6
ATOM 2491 O O . SER A 1 13 ? 6.257 -5.820 6.452 1.00 0.00 13 SER A O 6
ATOM 2499 N N . THR A 1 14 ? 5.124 -5.350 4.618 1.00 0.00 14 THR A N 6
ATOM 2500 C CA . THR A 1 14 ? 5.775 -4.009 4.479 1.00 0.00 14 THR A CA 6
ATOM 2501 C C . THR A 1 14 ? 5.149 -3.004 5.458 1.00 0.00 14 THR A C 6
ATOM 2502 O O . THR A 1 14 ? 4.068 -3.216 5.975 1.00 0.00 14 THR A O 6
ATOM 2513 N N . PHE A 1 15 ? 5.824 -1.909 5.709 1.00 0.00 15 PHE A N 6
ATOM 2514 C CA . PHE A 1 15 ? 5.279 -0.882 6.648 1.00 0.00 15 PHE A CA 6
ATOM 2515 C C . PHE A 1 15 ? 5.237 0.488 5.961 1.00 0.00 15 PHE A C 6
ATOM 2516 O O . PHE A 1 15 ? 6.234 1.179 5.866 1.00 0.00 15 PHE A O 6
ATOM 2533 N N . CYS A 1 16 ? 4.087 0.882 5.473 1.00 0.00 16 CYS A N 6
ATOM 2534 C CA . CYS A 1 16 ? 3.973 2.205 4.781 1.00 0.00 16 CYS A CA 6
ATOM 2535 C C . CYS A 1 16 ? 3.853 3.342 5.809 1.00 0.00 16 CYS A C 6
ATOM 2536 O O . CYS A 1 16 ? 4.266 3.203 6.946 1.00 0.00 16 CYS A O 6
ATOM 2543 N N . CYS A 1 17 ? 3.305 4.470 5.419 1.00 0.00 17 CYS A N 6
ATOM 2544 C CA . CYS A 1 17 ? 3.176 5.617 6.372 1.00 0.00 17 CYS A CA 6
ATOM 2545 C C . CYS A 1 17 ? 2.123 5.304 7.443 1.00 0.00 17 CYS A C 6
ATOM 2546 O O . CYS A 1 17 ? 2.448 4.944 8.558 1.00 0.00 17 CYS A O 6
ATOM 2553 N N . SER A 1 18 ? 0.869 5.441 7.105 1.00 0.00 18 SER A N 6
ATOM 2554 C CA . SER A 1 18 ? -0.221 5.156 8.086 1.00 0.00 18 SER A CA 6
ATOM 2555 C C . SER A 1 18 ? -1.557 5.042 7.350 1.00 0.00 18 SER A C 6
ATOM 2556 O O . SER A 1 18 ? -2.043 5.997 6.771 1.00 0.00 18 SER A O 6
ATOM 2564 N N . GLY A 1 19 ? -2.147 3.875 7.359 1.00 0.00 19 GLY A N 6
ATOM 2565 C CA . GLY A 1 19 ? -3.446 3.682 6.653 1.00 0.00 19 GLY A CA 6
ATOM 2566 C C . GLY A 1 19 ? -3.190 3.362 5.174 1.00 0.00 19 GLY A C 6
ATOM 2567 O O . GLY A 1 19 ? -3.985 3.696 4.318 1.00 0.00 19 GLY A O 6
ATOM 2571 N N . TYR A 1 20 ? -2.087 2.717 4.869 1.00 0.00 20 TYR A N 6
ATOM 2572 C CA . TYR A 1 20 ? -1.781 2.369 3.447 1.00 0.00 20 TYR A CA 6
ATOM 2573 C C . TYR A 1 20 ? -1.425 0.879 3.345 1.00 0.00 20 TYR A C 6
ATOM 2574 O O . TYR A 1 20 ? -0.464 0.422 3.935 1.00 0.00 20 TYR A O 6
ATOM 2592 N N . ASN A 1 21 ? -2.197 0.120 2.606 1.00 0.00 21 ASN A N 6
ATOM 2593 C CA . ASN A 1 21 ? -1.910 -1.344 2.470 1.00 0.00 21 ASN A CA 6
ATOM 2594 C C . ASN A 1 21 ? -1.390 -1.658 1.065 1.00 0.00 21 ASN A C 6
ATOM 2595 O O . ASN A 1 21 ? -1.640 -0.930 0.129 1.00 0.00 21 ASN A O 6
ATOM 2606 N N . CYS A 1 22 ? -0.670 -2.740 0.911 1.00 0.00 22 CYS A N 6
ATOM 2607 C CA . CYS A 1 22 ? -0.136 -3.095 -0.440 1.00 0.00 22 CYS A CA 6
ATOM 2608 C C . CYS A 1 22 ? -1.141 -3.965 -1.203 1.00 0.00 22 CYS A C 6
ATOM 2609 O O . CYS A 1 22 ? -1.699 -4.903 -0.664 1.00 0.00 22 CYS A O 6
ATOM 2616 N N . SER A 1 23 ? -1.372 -3.654 -2.455 1.00 0.00 23 SER A N 6
ATOM 2617 C CA . SER A 1 23 ? -2.340 -4.456 -3.265 1.00 0.00 23 SER A CA 6
ATOM 2618 C C . SER A 1 23 ? -1.673 -5.740 -3.776 1.00 0.00 23 SER A C 6
ATOM 2619 O O . SER A 1 23 ? -0.515 -5.730 -4.146 1.00 0.00 23 SER A O 6
ATOM 2627 N N . PRO A 1 24 ? -2.436 -6.809 -3.784 1.00 0.00 24 PRO A N 6
ATOM 2628 C CA . PRO A 1 24 ? -1.913 -8.115 -4.263 1.00 0.00 24 PRO A CA 6
ATOM 2629 C C . PRO A 1 24 ? -1.761 -8.122 -5.795 1.00 0.00 24 PRO A C 6
ATOM 2630 O O . PRO A 1 24 ? -1.051 -8.944 -6.344 1.00 0.00 24 PRO A O 6
ATOM 2641 N N . THR A 1 25 ? -2.419 -7.219 -6.488 1.00 0.00 25 THR A N 6
ATOM 2642 C CA . THR A 1 25 ? -2.306 -7.186 -7.982 1.00 0.00 25 THR A CA 6
ATOM 2643 C C . THR A 1 25 ? -1.439 -6.004 -8.443 1.00 0.00 25 THR A C 6
ATOM 2644 O O . THR A 1 25 ? -0.851 -6.045 -9.509 1.00 0.00 25 THR A O 6
ATOM 2655 N N . TRP A 1 26 ? -1.358 -4.952 -7.662 1.00 0.00 26 TRP A N 6
ATOM 2656 C CA . TRP A 1 26 ? -0.531 -3.771 -8.077 1.00 0.00 26 TRP A CA 6
ATOM 2657 C C . TRP A 1 26 ? 0.883 -3.842 -7.471 1.00 0.00 26 TRP A C 6
ATOM 2658 O O . TRP A 1 26 ? 1.794 -3.192 -7.949 1.00 0.00 26 TRP A O 6
ATOM 2679 N N . LYS A 1 27 ? 1.070 -4.629 -6.432 1.00 0.00 27 LYS A N 6
ATOM 2680 C CA . LYS A 1 27 ? 2.421 -4.768 -5.784 1.00 0.00 27 LYS A CA 6
ATOM 2681 C C . LYS A 1 27 ? 2.896 -3.456 -5.124 1.00 0.00 27 LYS A C 6
ATOM 2682 O O . LYS A 1 27 ? 4.042 -3.348 -4.728 1.00 0.00 27 LYS A O 6
ATOM 2701 N N . TRP A 1 28 ? 2.037 -2.472 -4.971 1.00 0.00 28 TRP A N 6
ATOM 2702 C CA . TRP A 1 28 ? 2.475 -1.204 -4.301 1.00 0.00 28 TRP A CA 6
ATOM 2703 C C . TRP A 1 28 ? 1.492 -0.822 -3.188 1.00 0.00 28 TRP A C 6
ATOM 2704 O O . TRP A 1 28 ? 0.395 -1.345 -3.108 1.00 0.00 28 TRP A O 6
ATOM 2725 N N . CYS A 1 29 ? 1.884 0.077 -2.320 1.00 0.00 29 CYS A N 6
ATOM 2726 C CA . CYS A 1 29 ? 0.989 0.490 -1.197 1.00 0.00 29 CYS A CA 6
ATOM 2727 C C . CYS A 1 29 ? -0.132 1.401 -1.710 1.00 0.00 29 CYS A C 6
ATOM 2728 O O . CYS A 1 29 ? 0.076 2.225 -2.578 1.00 0.00 29 CYS A O 6
ATOM 2735 N N . VAL A 1 30 ? -1.316 1.251 -1.173 1.00 0.00 30 VAL A N 6
ATOM 2736 C CA . VAL A 1 30 ? -2.474 2.095 -1.609 1.00 0.00 30 VAL A CA 6
ATOM 2737 C C . VAL A 1 30 ? -3.152 2.714 -0.382 1.00 0.00 30 VAL A C 6
ATOM 2738 O O . VAL A 1 30 ? -2.872 2.339 0.740 1.00 0.00 30 VAL A O 6
ATOM 2751 N N . TYR A 1 31 ? -4.041 3.651 -0.582 1.00 0.00 31 TYR A N 6
ATOM 2752 C CA . TYR A 1 31 ? -4.729 4.281 0.584 1.00 0.00 31 TYR A CA 6
ATOM 2753 C C . TYR A 1 31 ? -5.870 3.386 1.079 1.00 0.00 31 TYR A C 6
ATOM 2754 O O . TYR A 1 31 ? -6.783 3.066 0.342 1.00 0.00 31 TYR A O 6
ATOM 2772 N N . ALA A 1 32 ? -5.821 2.987 2.325 1.00 0.00 32 ALA A N 6
ATOM 2773 C CA . ALA A 1 32 ? -6.899 2.116 2.881 1.00 0.00 32 ALA A CA 6
ATOM 2774 C C . ALA A 1 32 ? -8.004 2.984 3.497 1.00 0.00 32 ALA A C 6
ATOM 2775 O O . ALA A 1 32 ? -8.185 3.021 4.701 1.00 0.00 32 ALA A O 6
ATOM 2782 N N . ARG A 1 33 ? -8.740 3.683 2.671 1.00 0.00 33 ARG A N 6
ATOM 2783 C CA . ARG A 1 33 ? -9.838 4.557 3.182 1.00 0.00 33 ARG A CA 6
ATOM 2784 C C . ARG A 1 33 ? -11.060 4.451 2.255 1.00 0.00 33 ARG A C 6
ATOM 2785 O O . ARG A 1 33 ? -11.379 5.382 1.538 1.00 0.00 33 ARG A O 6
ATOM 2806 N N . PRO A 1 34 ? -11.703 3.306 2.294 1.00 0.00 34 PRO A N 6
ATOM 2807 C CA . PRO A 1 34 ? -12.896 3.072 1.438 1.00 0.00 34 PRO A CA 6
ATOM 2808 C C . PRO A 1 34 ? -14.097 3.883 1.946 1.00 0.00 34 PRO A C 6
ATOM 2809 O O . PRO A 1 34 ? -14.398 3.795 3.127 1.00 0.00 34 PRO A O 6
ATOM 2821 N N . GLY A 1 1 ? 10.997 9.474 4.624 1.00 0.00 1 GLY A N 7
ATOM 2822 C CA . GLY A 1 1 ? 9.659 9.425 3.961 1.00 0.00 1 GLY A CA 7
ATOM 2823 C C . GLY A 1 1 ? 9.044 8.030 4.127 1.00 0.00 1 GLY A C 7
ATOM 2824 O O . GLY A 1 1 ? 9.739 7.031 4.128 1.00 0.00 1 GLY A O 7
ATOM 2830 N N . CYS A 1 2 ? 7.742 7.958 4.262 1.00 0.00 2 CYS A N 7
ATOM 2831 C CA . CYS A 1 2 ? 7.073 6.631 4.425 1.00 0.00 2 CYS A CA 7
ATOM 2832 C C . CYS A 1 2 ? 6.768 6.017 3.049 1.00 0.00 2 CYS A C 7
ATOM 2833 O O . CYS A 1 2 ? 7.415 6.333 2.068 1.00 0.00 2 CYS A O 7
ATOM 2840 N N . GLY A 1 3 ? 5.792 5.140 2.970 1.00 0.00 3 GLY A N 7
ATOM 2841 C CA . GLY A 1 3 ? 5.448 4.508 1.661 1.00 0.00 3 GLY A CA 7
ATOM 2842 C C . GLY A 1 3 ? 4.779 5.541 0.750 1.00 0.00 3 GLY A C 7
ATOM 2843 O O . GLY A 1 3 ? 5.428 6.423 0.219 1.00 0.00 3 GLY A O 7
ATOM 2847 N N . GLY A 1 4 ? 3.486 5.439 0.563 1.00 0.00 4 GLY A N 7
ATOM 2848 C CA . GLY A 1 4 ? 2.774 6.416 -0.315 1.00 0.00 4 GLY A CA 7
ATOM 2849 C C . GLY A 1 4 ? 1.726 5.692 -1.168 1.00 0.00 4 GLY A C 7
ATOM 2850 O O . GLY A 1 4 ? 1.452 4.523 -0.970 1.00 0.00 4 GLY A O 7
ATOM 2854 N N . LEU A 1 5 ? 1.139 6.382 -2.116 1.00 0.00 5 LEU A N 7
ATOM 2855 C CA . LEU A 1 5 ? 0.101 5.746 -2.991 1.00 0.00 5 LEU A CA 7
ATOM 2856 C C . LEU A 1 5 ? 0.739 4.827 -4.042 1.00 0.00 5 LEU A C 7
ATOM 2857 O O . LEU A 1 5 ? 0.049 4.101 -4.733 1.00 0.00 5 LEU A O 7
ATOM 2873 N N . MET A 1 6 ? 2.040 4.849 -4.170 1.00 0.00 6 MET A N 7
ATOM 2874 C CA . MET A 1 6 ? 2.708 3.975 -5.176 1.00 0.00 6 MET A CA 7
ATOM 2875 C C . MET A 1 6 ? 4.048 3.477 -4.623 1.00 0.00 6 MET A C 7
ATOM 2876 O O . MET A 1 6 ? 5.049 3.443 -5.317 1.00 0.00 6 MET A O 7
ATOM 2890 N N . ALA A 1 7 ? 4.070 3.090 -3.371 1.00 0.00 7 ALA A N 7
ATOM 2891 C CA . ALA A 1 7 ? 5.335 2.591 -2.754 1.00 0.00 7 ALA A CA 7
ATOM 2892 C C . ALA A 1 7 ? 5.471 1.082 -2.983 1.00 0.00 7 ALA A C 7
ATOM 2893 O O . ALA A 1 7 ? 4.831 0.285 -2.324 1.00 0.00 7 ALA A O 7
ATOM 2900 N N . GLY A 1 8 ? 6.302 0.689 -3.917 1.00 0.00 8 GLY A N 7
ATOM 2901 C CA . GLY A 1 8 ? 6.488 -0.766 -4.208 1.00 0.00 8 GLY A CA 7
ATOM 2902 C C . GLY A 1 8 ? 6.908 -1.500 -2.931 1.00 0.00 8 GLY A C 7
ATOM 2903 O O . GLY A 1 8 ? 7.934 -1.207 -2.348 1.00 0.00 8 GLY A O 7
ATOM 2907 N N . CYS A 1 9 ? 6.117 -2.448 -2.492 1.00 0.00 9 CYS A N 7
ATOM 2908 C CA . CYS A 1 9 ? 6.466 -3.203 -1.248 1.00 0.00 9 CYS A CA 7
ATOM 2909 C C . CYS A 1 9 ? 6.684 -4.688 -1.555 1.00 0.00 9 CYS A C 7
ATOM 2910 O O . CYS A 1 9 ? 7.653 -5.277 -1.114 1.00 0.00 9 CYS A O 7
ATOM 2917 N N . ASP A 1 10 ? 5.795 -5.294 -2.305 1.00 0.00 10 ASP A N 7
ATOM 2918 C CA . ASP A 1 10 ? 5.937 -6.745 -2.651 1.00 0.00 10 ASP A CA 7
ATOM 2919 C C . ASP A 1 10 ? 6.153 -7.582 -1.380 1.00 0.00 10 ASP A C 7
ATOM 2920 O O . ASP A 1 10 ? 7.211 -8.144 -1.165 1.00 0.00 10 ASP A O 7
ATOM 2929 N N . GLY A 1 11 ? 5.155 -7.663 -0.535 1.00 0.00 11 GLY A N 7
ATOM 2930 C CA . GLY A 1 11 ? 5.296 -8.458 0.719 1.00 0.00 11 GLY A CA 7
ATOM 2931 C C . GLY A 1 11 ? 4.254 -8.000 1.741 1.00 0.00 11 GLY A C 7
ATOM 2932 O O . GLY A 1 11 ? 4.144 -6.827 2.048 1.00 0.00 11 GLY A O 7
ATOM 2936 N N . LYS A 1 12 ? 3.493 -8.925 2.273 1.00 0.00 12 LYS A N 7
ATOM 2937 C CA . LYS A 1 12 ? 2.451 -8.564 3.291 1.00 0.00 12 LYS A CA 7
ATOM 2938 C C . LYS A 1 12 ? 3.100 -8.042 4.587 1.00 0.00 12 LYS A C 7
ATOM 2939 O O . LYS A 1 12 ? 2.434 -7.475 5.431 1.00 0.00 12 LYS A O 7
ATOM 2958 N N . SER A 1 13 ? 4.393 -8.221 4.749 1.00 0.00 13 SER A N 7
ATOM 2959 C CA . SER A 1 13 ? 5.074 -7.724 5.987 1.00 0.00 13 SER A CA 7
ATOM 2960 C C . SER A 1 13 ? 5.773 -6.380 5.720 1.00 0.00 13 SER A C 7
ATOM 2961 O O . SER A 1 13 ? 6.676 -5.990 6.437 1.00 0.00 13 SER A O 7
ATOM 2969 N N . THR A 1 14 ? 5.358 -5.663 4.698 1.00 0.00 14 THR A N 7
ATOM 2970 C CA . THR A 1 14 ? 5.995 -4.343 4.390 1.00 0.00 14 THR A CA 7
ATOM 2971 C C . THR A 1 14 ? 5.415 -3.245 5.295 1.00 0.00 14 THR A C 7
ATOM 2972 O O . THR A 1 14 ? 4.434 -3.452 5.987 1.00 0.00 14 THR A O 7
ATOM 2983 N N . PHE A 1 15 ? 6.013 -2.079 5.292 1.00 0.00 15 PHE A N 7
ATOM 2984 C CA . PHE A 1 15 ? 5.499 -0.966 6.148 1.00 0.00 15 PHE A CA 7
ATOM 2985 C C . PHE A 1 15 ? 5.304 0.305 5.311 1.00 0.00 15 PHE A C 7
ATOM 2986 O O . PHE A 1 15 ? 6.085 0.602 4.425 1.00 0.00 15 PHE A O 7
ATOM 3003 N N . CYS A 1 16 ? 4.265 1.052 5.589 1.00 0.00 16 CYS A N 7
ATOM 3004 C CA . CYS A 1 16 ? 4.002 2.308 4.816 1.00 0.00 16 CYS A CA 7
ATOM 3005 C C . CYS A 1 16 ? 3.834 3.496 5.781 1.00 0.00 16 CYS A C 7
ATOM 3006 O O . CYS A 1 16 ? 4.401 3.509 6.858 1.00 0.00 16 CYS A O 7
ATOM 3013 N N . CYS A 1 17 ? 3.070 4.496 5.402 1.00 0.00 17 CYS A N 7
ATOM 3014 C CA . CYS A 1 17 ? 2.877 5.683 6.294 1.00 0.00 17 CYS A CA 7
ATOM 3015 C C . CYS A 1 17 ? 2.075 5.300 7.544 1.00 0.00 17 CYS A C 7
ATOM 3016 O O . CYS A 1 17 ? 2.589 5.319 8.646 1.00 0.00 17 CYS A O 7
ATOM 3023 N N . SER A 1 18 ? 0.824 4.956 7.380 1.00 0.00 18 SER A N 7
ATOM 3024 C CA . SER A 1 18 ? -0.016 4.573 8.557 1.00 0.00 18 SER A CA 7
ATOM 3025 C C . SER A 1 18 ? -1.095 3.571 8.132 1.00 0.00 18 SER A C 7
ATOM 3026 O O . SER A 1 18 ? -0.984 2.385 8.385 1.00 0.00 18 SER A O 7
ATOM 3034 N N . GLY A 1 19 ? -2.133 4.036 7.482 1.00 0.00 19 GLY A N 7
ATOM 3035 C CA . GLY A 1 19 ? -3.217 3.115 7.029 1.00 0.00 19 GLY A CA 7
ATOM 3036 C C . GLY A 1 19 ? -3.023 2.764 5.548 1.00 0.00 19 GLY A C 7
ATOM 3037 O O . GLY A 1 19 ? -3.909 2.223 4.917 1.00 0.00 19 GLY A O 7
ATOM 3041 N N . TYR A 1 20 ? -1.873 3.059 4.987 1.00 0.00 20 TYR A N 7
ATOM 3042 C CA . TYR A 1 20 ? -1.628 2.736 3.548 1.00 0.00 20 TYR A CA 7
ATOM 3043 C C . TYR A 1 20 ? -1.425 1.226 3.385 1.00 0.00 20 TYR A C 7
ATOM 3044 O O . TYR A 1 20 ? -0.522 0.648 3.962 1.00 0.00 20 TYR A O 7
ATOM 3062 N N . ASN A 1 21 ? -2.265 0.583 2.613 1.00 0.00 21 ASN A N 7
ATOM 3063 C CA . ASN A 1 21 ? -2.132 -0.895 2.418 1.00 0.00 21 ASN A CA 7
ATOM 3064 C C . ASN A 1 21 ? -1.573 -1.204 1.027 1.00 0.00 21 ASN A C 7
ATOM 3065 O O . ASN A 1 21 ? -1.730 -0.434 0.102 1.00 0.00 21 ASN A O 7
ATOM 3076 N N . CYS A 1 22 ? -0.919 -2.328 0.874 1.00 0.00 22 CYS A N 7
ATOM 3077 C CA . CYS A 1 22 ? -0.342 -2.685 -0.458 1.00 0.00 22 CYS A CA 7
ATOM 3078 C C . CYS A 1 22 ? -1.359 -3.465 -1.299 1.00 0.00 22 CYS A C 7
ATOM 3079 O O . CYS A 1 22 ? -2.018 -4.368 -0.816 1.00 0.00 22 CYS A O 7
ATOM 3086 N N . SER A 1 23 ? -1.482 -3.124 -2.561 1.00 0.00 23 SER A N 7
ATOM 3087 C CA . SER A 1 23 ? -2.447 -3.841 -3.449 1.00 0.00 23 SER A CA 7
ATOM 3088 C C . SER A 1 23 ? -1.782 -5.091 -4.044 1.00 0.00 23 SER A C 7
ATOM 3089 O O . SER A 1 23 ? -0.619 -5.058 -4.399 1.00 0.00 23 SER A O 7
ATOM 3097 N N . PRO A 1 24 ? -2.541 -6.158 -4.127 1.00 0.00 24 PRO A N 7
ATOM 3098 C CA . PRO A 1 24 ? -2.010 -7.432 -4.680 1.00 0.00 24 PRO A CA 7
ATOM 3099 C C . PRO A 1 24 ? -1.828 -7.347 -6.206 1.00 0.00 24 PRO A C 7
ATOM 3100 O O . PRO A 1 24 ? -1.013 -8.047 -6.776 1.00 0.00 24 PRO A O 7
ATOM 3111 N N . THR A 1 25 ? -2.580 -6.500 -6.867 1.00 0.00 25 THR A N 7
ATOM 3112 C CA . THR A 1 25 ? -2.449 -6.376 -8.356 1.00 0.00 25 THR A CA 7
ATOM 3113 C C . THR A 1 25 ? -1.424 -5.294 -8.737 1.00 0.00 25 THR A C 7
ATOM 3114 O O . THR A 1 25 ? -0.863 -5.323 -9.817 1.00 0.00 25 THR A O 7
ATOM 3125 N N . TRP A 1 26 ? -1.177 -4.341 -7.870 1.00 0.00 26 TRP A N 7
ATOM 3126 C CA . TRP A 1 26 ? -0.191 -3.260 -8.197 1.00 0.00 26 TRP A CA 7
ATOM 3127 C C . TRP A 1 26 ? 1.153 -3.523 -7.507 1.00 0.00 26 TRP A C 7
ATOM 3128 O O . TRP A 1 26 ? 2.178 -3.022 -7.933 1.00 0.00 26 TRP A O 7
ATOM 3149 N N . LYS A 1 27 ? 1.147 -4.302 -6.448 1.00 0.00 27 LYS A N 7
ATOM 3150 C CA . LYS A 1 27 ? 2.409 -4.623 -5.706 1.00 0.00 27 LYS A CA 7
ATOM 3151 C C . LYS A 1 27 ? 2.959 -3.403 -4.949 1.00 0.00 27 LYS A C 7
ATOM 3152 O O . LYS A 1 27 ? 4.053 -3.454 -4.418 1.00 0.00 27 LYS A O 7
ATOM 3171 N N . TRP A 1 28 ? 2.219 -2.319 -4.866 1.00 0.00 28 TRP A N 7
ATOM 3172 C CA . TRP A 1 28 ? 2.729 -1.132 -4.110 1.00 0.00 28 TRP A CA 7
ATOM 3173 C C . TRP A 1 28 ? 1.710 -0.693 -3.052 1.00 0.00 28 TRP A C 7
ATOM 3174 O O . TRP A 1 28 ? 0.602 -1.193 -3.000 1.00 0.00 28 TRP A O 7
ATOM 3195 N N . CYS A 1 29 ? 2.085 0.228 -2.197 1.00 0.00 29 CYS A N 7
ATOM 3196 C CA . CYS A 1 29 ? 1.151 0.692 -1.125 1.00 0.00 29 CYS A CA 7
ATOM 3197 C C . CYS A 1 29 ? 0.180 1.744 -1.664 1.00 0.00 29 CYS A C 7
ATOM 3198 O O . CYS A 1 29 ? 0.512 2.522 -2.535 1.00 0.00 29 CYS A O 7
ATOM 3205 N N . VAL A 1 30 ? -1.020 1.764 -1.141 1.00 0.00 30 VAL A N 7
ATOM 3206 C CA . VAL A 1 30 ? -2.042 2.756 -1.597 1.00 0.00 30 VAL A CA 7
ATOM 3207 C C . VAL A 1 30 ? -2.764 3.342 -0.379 1.00 0.00 30 VAL A C 7
ATOM 3208 O O . VAL A 1 30 ? -2.367 3.126 0.748 1.00 0.00 30 VAL A O 7
ATOM 3221 N N . TYR A 1 31 ? -3.827 4.071 -0.597 1.00 0.00 31 TYR A N 7
ATOM 3222 C CA . TYR A 1 31 ? -4.581 4.657 0.552 1.00 0.00 31 TYR A CA 7
ATOM 3223 C C . TYR A 1 31 ? -5.730 3.720 0.949 1.00 0.00 31 TYR A C 7
ATOM 3224 O O . TYR A 1 31 ? -6.411 3.167 0.105 1.00 0.00 31 TYR A O 7
ATOM 3242 N N . ALA A 1 32 ? -5.947 3.540 2.228 1.00 0.00 32 ALA A N 7
ATOM 3243 C CA . ALA A 1 32 ? -7.050 2.642 2.688 1.00 0.00 32 ALA A CA 7
ATOM 3244 C C . ALA A 1 32 ? -8.349 3.437 2.855 1.00 0.00 32 ALA A C 7
ATOM 3245 O O . ALA A 1 32 ? -8.335 4.580 3.270 1.00 0.00 32 ALA A O 7
ATOM 3252 N N . ARG A 1 33 ? -9.469 2.834 2.534 1.00 0.00 33 ARG A N 7
ATOM 3253 C CA . ARG A 1 33 ? -10.784 3.544 2.668 1.00 0.00 33 ARG A CA 7
ATOM 3254 C C . ARG A 1 33 ? -10.947 4.135 4.081 1.00 0.00 33 ARG A C 7
ATOM 3255 O O . ARG A 1 33 ? -11.181 5.321 4.218 1.00 0.00 33 ARG A O 7
ATOM 3276 N N . PRO A 1 34 ? -10.812 3.297 5.092 1.00 0.00 34 PRO A N 7
ATOM 3277 C CA . PRO A 1 34 ? -10.945 3.777 6.494 1.00 0.00 34 PRO A CA 7
ATOM 3278 C C . PRO A 1 34 ? -9.727 4.627 6.891 1.00 0.00 34 PRO A C 7
ATOM 3279 O O . PRO A 1 34 ? -9.929 5.657 7.515 1.00 0.00 34 PRO A O 7
ATOM 3291 N N . GLY A 1 1 ? 11.719 5.838 2.884 1.00 0.00 1 GLY A N 8
ATOM 3292 C CA . GLY A 1 1 ? 11.534 5.147 4.192 1.00 0.00 1 GLY A CA 8
ATOM 3293 C C . GLY A 1 1 ? 10.175 4.443 4.216 1.00 0.00 1 GLY A C 8
ATOM 3294 O O . GLY A 1 1 ? 10.096 3.231 4.139 1.00 0.00 1 GLY A O 8
ATOM 3300 N N . CYS A 1 2 ? 9.106 5.194 4.318 1.00 0.00 2 CYS A N 8
ATOM 3301 C CA . CYS A 1 2 ? 7.745 4.571 4.344 1.00 0.00 2 CYS A CA 8
ATOM 3302 C C . CYS A 1 2 ? 7.136 4.555 2.936 1.00 0.00 2 CYS A C 8
ATOM 3303 O O . CYS A 1 2 ? 7.770 4.944 1.971 1.00 0.00 2 CYS A O 8
ATOM 3310 N N . GLY A 1 3 ? 5.913 4.101 2.809 1.00 0.00 3 GLY A N 8
ATOM 3311 C CA . GLY A 1 3 ? 5.261 4.050 1.465 1.00 0.00 3 GLY A CA 8
ATOM 3312 C C . GLY A 1 3 ? 4.346 5.265 1.277 1.00 0.00 3 GLY A C 8
ATOM 3313 O O . GLY A 1 3 ? 4.600 6.334 1.801 1.00 0.00 3 GLY A O 8
ATOM 3317 N N . GLY A 1 4 ? 3.284 5.107 0.523 1.00 0.00 4 GLY A N 8
ATOM 3318 C CA . GLY A 1 4 ? 2.347 6.247 0.288 1.00 0.00 4 GLY A CA 8
ATOM 3319 C C . GLY A 1 4 ? 1.168 5.778 -0.571 1.00 0.00 4 GLY A C 8
ATOM 3320 O O . GLY A 1 4 ? 0.362 4.974 -0.142 1.00 0.00 4 GLY A O 8
ATOM 3324 N N . LEU A 1 5 ? 1.064 6.273 -1.782 1.00 0.00 5 LEU A N 8
ATOM 3325 C CA . LEU A 1 5 ? -0.063 5.856 -2.676 1.00 0.00 5 LEU A CA 8
ATOM 3326 C C . LEU A 1 5 ? 0.444 4.976 -3.831 1.00 0.00 5 LEU A C 8
ATOM 3327 O O . LEU A 1 5 ? -0.327 4.299 -4.483 1.00 0.00 5 LEU A O 8
ATOM 3343 N N . MET A 1 6 ? 1.731 4.972 -4.077 1.00 0.00 6 MET A N 8
ATOM 3344 C CA . MET A 1 6 ? 2.293 4.128 -5.174 1.00 0.00 6 MET A CA 8
ATOM 3345 C C . MET A 1 6 ? 3.729 3.713 -4.824 1.00 0.00 6 MET A C 8
ATOM 3346 O O . MET A 1 6 ? 4.571 3.554 -5.689 1.00 0.00 6 MET A O 8
ATOM 3360 N N . ALA A 1 7 ? 4.008 3.533 -3.554 1.00 0.00 7 ALA A N 8
ATOM 3361 C CA . ALA A 1 7 ? 5.385 3.124 -3.127 1.00 0.00 7 ALA A CA 8
ATOM 3362 C C . ALA A 1 7 ? 5.649 1.667 -3.515 1.00 0.00 7 ALA A C 8
ATOM 3363 O O . ALA A 1 7 ? 4.957 1.100 -4.335 1.00 0.00 7 ALA A O 8
ATOM 3370 N N . GLY A 1 8 ? 6.651 1.059 -2.943 1.00 0.00 8 GLY A N 8
ATOM 3371 C CA . GLY A 1 8 ? 6.955 -0.358 -3.292 1.00 0.00 8 GLY A CA 8
ATOM 3372 C C . GLY A 1 8 ? 6.446 -1.287 -2.191 1.00 0.00 8 GLY A C 8
ATOM 3373 O O . GLY A 1 8 ? 6.904 -1.244 -1.064 1.00 0.00 8 GLY A O 8
ATOM 3377 N N . CYS A 1 9 ? 5.502 -2.131 -2.519 1.00 0.00 9 CYS A N 8
ATOM 3378 C CA . CYS A 1 9 ? 4.950 -3.079 -1.510 1.00 0.00 9 CYS A CA 8
ATOM 3379 C C . CYS A 1 9 ? 5.353 -4.517 -1.856 1.00 0.00 9 CYS A C 8
ATOM 3380 O O . CYS A 1 9 ? 4.556 -5.433 -1.766 1.00 0.00 9 CYS A O 8
ATOM 3387 N N . ASP A 1 10 ? 6.589 -4.726 -2.247 1.00 0.00 10 ASP A N 8
ATOM 3388 C CA . ASP A 1 10 ? 7.044 -6.107 -2.590 1.00 0.00 10 ASP A CA 8
ATOM 3389 C C . ASP A 1 10 ? 7.170 -6.938 -1.308 1.00 0.00 10 ASP A C 8
ATOM 3390 O O . ASP A 1 10 ? 8.242 -7.091 -0.751 1.00 0.00 10 ASP A O 8
ATOM 3399 N N . GLY A 1 11 ? 6.066 -7.455 -0.830 1.00 0.00 11 GLY A N 8
ATOM 3400 C CA . GLY A 1 11 ? 6.082 -8.262 0.423 1.00 0.00 11 GLY A CA 8
ATOM 3401 C C . GLY A 1 11 ? 4.746 -8.076 1.146 1.00 0.00 11 GLY A C 8
ATOM 3402 O O . GLY A 1 11 ? 4.338 -6.966 1.434 1.00 0.00 11 GLY A O 8
ATOM 3406 N N . LYS A 1 12 ? 4.062 -9.153 1.438 1.00 0.00 12 LYS A N 8
ATOM 3407 C CA . LYS A 1 12 ? 2.743 -9.046 2.143 1.00 0.00 12 LYS A CA 8
ATOM 3408 C C . LYS A 1 12 ? 2.921 -8.541 3.588 1.00 0.00 12 LYS A C 8
ATOM 3409 O O . LYS A 1 12 ? 1.958 -8.214 4.255 1.00 0.00 12 LYS A O 8
ATOM 3428 N N . SER A 1 13 ? 4.140 -8.478 4.075 1.00 0.00 13 SER A N 8
ATOM 3429 C CA . SER A 1 13 ? 4.372 -7.998 5.472 1.00 0.00 13 SER A CA 8
ATOM 3430 C C . SER A 1 13 ? 5.058 -6.622 5.472 1.00 0.00 13 SER A C 8
ATOM 3431 O O . SER A 1 13 ? 5.768 -6.275 6.398 1.00 0.00 13 SER A O 8
ATOM 3439 N N . THR A 1 14 ? 4.844 -5.832 4.446 1.00 0.00 14 THR A N 8
ATOM 3440 C CA . THR A 1 14 ? 5.475 -4.478 4.394 1.00 0.00 14 THR A CA 8
ATOM 3441 C C . THR A 1 14 ? 4.538 -3.440 5.025 1.00 0.00 14 THR A C 8
ATOM 3442 O O . THR A 1 14 ? 3.333 -3.618 5.057 1.00 0.00 14 THR A O 8
ATOM 3453 N N . PHE A 1 15 ? 5.083 -2.361 5.528 1.00 0.00 15 PHE A N 8
ATOM 3454 C CA . PHE A 1 15 ? 4.226 -1.313 6.160 1.00 0.00 15 PHE A CA 8
ATOM 3455 C C . PHE A 1 15 ? 4.312 -0.002 5.368 1.00 0.00 15 PHE A C 8
ATOM 3456 O O . PHE A 1 15 ? 5.279 0.257 4.678 1.00 0.00 15 PHE A O 8
ATOM 3473 N N . CYS A 1 16 ? 3.296 0.821 5.463 1.00 0.00 16 CYS A N 8
ATOM 3474 C CA . CYS A 1 16 ? 3.297 2.118 4.718 1.00 0.00 16 CYS A CA 8
ATOM 3475 C C . CYS A 1 16 ? 3.604 3.281 5.671 1.00 0.00 16 CYS A C 8
ATOM 3476 O O . CYS A 1 16 ? 4.060 3.080 6.782 1.00 0.00 16 CYS A O 8
ATOM 3483 N N . CYS A 1 17 ? 3.358 4.498 5.243 1.00 0.00 17 CYS A N 8
ATOM 3484 C CA . CYS A 1 17 ? 3.638 5.674 6.125 1.00 0.00 17 CYS A CA 8
ATOM 3485 C C . CYS A 1 17 ? 2.507 5.855 7.145 1.00 0.00 17 CYS A C 8
ATOM 3486 O O . CYS A 1 17 ? 2.687 5.622 8.326 1.00 0.00 17 CYS A O 8
ATOM 3493 N N . SER A 1 18 ? 1.348 6.266 6.698 1.00 0.00 18 SER A N 8
ATOM 3494 C CA . SER A 1 18 ? 0.200 6.464 7.636 1.00 0.00 18 SER A CA 8
ATOM 3495 C C . SER A 1 18 ? -1.112 6.602 6.852 1.00 0.00 18 SER A C 8
ATOM 3496 O O . SER A 1 18 ? -1.240 7.446 5.984 1.00 0.00 18 SER A O 8
ATOM 3504 N N . GLY A 1 19 ? -2.084 5.776 7.152 1.00 0.00 19 GLY A N 8
ATOM 3505 C CA . GLY A 1 19 ? -3.391 5.849 6.430 1.00 0.00 19 GLY A CA 8
ATOM 3506 C C . GLY A 1 19 ? -3.245 5.280 5.014 1.00 0.00 19 GLY A C 8
ATOM 3507 O O . GLY A 1 19 ? -3.930 5.700 4.101 1.00 0.00 19 GLY A O 8
ATOM 3511 N N . TYR A 1 20 ? -2.363 4.327 4.823 1.00 0.00 20 TYR A N 8
ATOM 3512 C CA . TYR A 1 20 ? -2.182 3.735 3.464 1.00 0.00 20 TYR A CA 8
ATOM 3513 C C . TYR A 1 20 ? -2.237 2.207 3.534 1.00 0.00 20 TYR A C 8
ATOM 3514 O O . TYR A 1 20 ? -1.588 1.588 4.358 1.00 0.00 20 TYR A O 8
ATOM 3532 N N . ASN A 1 21 ? -2.999 1.596 2.664 1.00 0.00 21 ASN A N 8
ATOM 3533 C CA . ASN A 1 21 ? -3.096 0.108 2.659 1.00 0.00 21 ASN A CA 8
ATOM 3534 C C . ASN A 1 21 ? -2.159 -0.471 1.596 1.00 0.00 21 ASN A C 8
ATOM 3535 O O . ASN A 1 21 ? -2.029 0.067 0.516 1.00 0.00 21 ASN A O 8
ATOM 3546 N N . CYS A 1 22 ? -1.504 -1.560 1.900 1.00 0.00 22 CYS A N 8
ATOM 3547 C CA . CYS A 1 22 ? -0.563 -2.170 0.915 1.00 0.00 22 CYS A CA 8
ATOM 3548 C C . CYS A 1 22 ? -1.293 -3.163 0.003 1.00 0.00 22 CYS A C 8
ATOM 3549 O O . CYS A 1 22 ? -2.042 -4.007 0.457 1.00 0.00 22 CYS A O 8
ATOM 3556 N N . SER A 1 23 ? -1.068 -3.063 -1.286 1.00 0.00 23 SER A N 8
ATOM 3557 C CA . SER A 1 23 ? -1.731 -3.994 -2.248 1.00 0.00 23 SER A CA 8
ATOM 3558 C C . SER A 1 23 ? -0.706 -5.001 -2.790 1.00 0.00 23 SER A C 8
ATOM 3559 O O . SER A 1 23 ? 0.275 -4.613 -3.395 1.00 0.00 23 SER A O 8
ATOM 3567 N N . PRO A 1 24 ? -0.965 -6.266 -2.553 1.00 0.00 24 PRO A N 8
ATOM 3568 C CA . PRO A 1 24 ? -0.046 -7.338 -3.025 1.00 0.00 24 PRO A CA 8
ATOM 3569 C C . PRO A 1 24 ? -0.149 -7.519 -4.548 1.00 0.00 24 PRO A C 8
ATOM 3570 O O . PRO A 1 24 ? 0.813 -7.876 -5.202 1.00 0.00 24 PRO A O 8
ATOM 3581 N N . THR A 1 25 ? -1.307 -7.273 -5.111 1.00 0.00 25 THR A N 8
ATOM 3582 C CA . THR A 1 25 ? -1.481 -7.427 -6.591 1.00 0.00 25 THR A CA 8
ATOM 3583 C C . THR A 1 25 ? -0.903 -6.212 -7.334 1.00 0.00 25 THR A C 8
ATOM 3584 O O . THR A 1 25 ? -0.476 -6.319 -8.466 1.00 0.00 25 THR A O 8
ATOM 3595 N N . TRP A 1 26 ? -0.899 -5.063 -6.708 1.00 0.00 26 TRP A N 8
ATOM 3596 C CA . TRP A 1 26 ? -0.363 -3.837 -7.382 1.00 0.00 26 TRP A CA 8
ATOM 3597 C C . TRP A 1 26 ? 1.099 -3.576 -6.976 1.00 0.00 26 TRP A C 8
ATOM 3598 O O . TRP A 1 26 ? 1.782 -2.781 -7.591 1.00 0.00 26 TRP A O 8
ATOM 3619 N N . LYS A 1 27 ? 1.582 -4.246 -5.954 1.00 0.00 27 LYS A N 8
ATOM 3620 C CA . LYS A 1 27 ? 3.000 -4.061 -5.498 1.00 0.00 27 LYS A CA 8
ATOM 3621 C C . LYS A 1 27 ? 3.259 -2.632 -4.983 1.00 0.00 27 LYS A C 8
ATOM 3622 O O . LYS A 1 27 ? 4.379 -2.157 -5.009 1.00 0.00 27 LYS A O 8
ATOM 3641 N N . TRP A 1 28 ? 2.250 -1.960 -4.478 1.00 0.00 28 TRP A N 8
ATOM 3642 C CA . TRP A 1 28 ? 2.462 -0.586 -3.916 1.00 0.00 28 TRP A CA 8
ATOM 3643 C C . TRP A 1 28 ? 1.338 -0.249 -2.925 1.00 0.00 28 TRP A C 8
ATOM 3644 O O . TRP A 1 28 ? 0.227 -0.735 -3.043 1.00 0.00 28 TRP A O 8
ATOM 3665 N N . CYS A 1 29 ? 1.622 0.564 -1.938 1.00 0.00 29 CYS A N 8
ATOM 3666 C CA . CYS A 1 29 ? 0.571 0.923 -0.934 1.00 0.00 29 CYS A CA 8
ATOM 3667 C C . CYS A 1 29 ? -0.317 2.044 -1.478 1.00 0.00 29 CYS A C 8
ATOM 3668 O O . CYS A 1 29 ? 0.134 2.901 -2.204 1.00 0.00 29 CYS A O 8
ATOM 3675 N N . VAL A 1 30 ? -1.575 2.037 -1.123 1.00 0.00 30 VAL A N 8
ATOM 3676 C CA . VAL A 1 30 ? -2.513 3.100 -1.603 1.00 0.00 30 VAL A CA 8
ATOM 3677 C C . VAL A 1 30 ? -3.278 3.679 -0.413 1.00 0.00 30 VAL A C 8
ATOM 3678 O O . VAL A 1 30 ? -2.937 3.432 0.724 1.00 0.00 30 VAL A O 8
ATOM 3691 N N . TYR A 1 31 ? -4.312 4.439 -0.663 1.00 0.00 31 TYR A N 8
ATOM 3692 C CA . TYR A 1 31 ? -5.101 5.019 0.466 1.00 0.00 31 TYR A CA 8
ATOM 3693 C C . TYR A 1 31 ? -5.808 3.897 1.239 1.00 0.00 31 TYR A C 8
ATOM 3694 O O . TYR A 1 31 ? -6.129 2.861 0.688 1.00 0.00 31 TYR A O 8
ATOM 3712 N N . ALA A 1 32 ? -6.047 4.093 2.512 1.00 0.00 32 ALA A N 8
ATOM 3713 C CA . ALA A 1 32 ? -6.728 3.033 3.317 1.00 0.00 32 ALA A CA 8
ATOM 3714 C C . ALA A 1 32 ? -8.248 3.218 3.262 1.00 0.00 32 ALA A C 8
ATOM 3715 O O . ALA A 1 32 ? -8.772 4.244 3.655 1.00 0.00 32 ALA A O 8
ATOM 3722 N N . ARG A 1 33 ? -8.956 2.229 2.775 1.00 0.00 33 ARG A N 8
ATOM 3723 C CA . ARG A 1 33 ? -10.445 2.334 2.688 1.00 0.00 33 ARG A CA 8
ATOM 3724 C C . ARG A 1 33 ? -11.100 1.116 3.356 1.00 0.00 33 ARG A C 8
ATOM 3725 O O . ARG A 1 33 ? -11.311 0.100 2.720 1.00 0.00 33 ARG A O 8
ATOM 3746 N N . PRO A 1 34 ? -11.401 1.259 4.627 1.00 0.00 34 PRO A N 8
ATOM 3747 C CA . PRO A 1 34 ? -12.041 0.152 5.386 1.00 0.00 34 PRO A CA 8
ATOM 3748 C C . PRO A 1 34 ? -13.501 -0.027 4.946 1.00 0.00 34 PRO A C 8
ATOM 3749 O O . PRO A 1 34 ? -13.821 -1.102 4.463 1.00 0.00 34 PRO A O 8
ATOM 3761 N N . GLY A 1 1 ? 10.131 5.841 8.185 1.00 0.00 1 GLY A N 9
ATOM 3762 C CA . GLY A 1 1 ? 10.086 6.068 6.713 1.00 0.00 1 GLY A CA 9
ATOM 3763 C C . GLY A 1 1 ? 8.687 5.737 6.180 1.00 0.00 1 GLY A C 9
ATOM 3764 O O . GLY A 1 1 ? 8.260 4.597 6.202 1.00 0.00 1 GLY A O 9
ATOM 3770 N N . CYS A 1 2 ? 7.975 6.726 5.699 1.00 0.00 2 CYS A N 9
ATOM 3771 C CA . CYS A 1 2 ? 6.601 6.477 5.160 1.00 0.00 2 CYS A CA 9
ATOM 3772 C C . CYS A 1 2 ? 6.678 6.051 3.688 1.00 0.00 2 CYS A C 9
ATOM 3773 O O . CYS A 1 2 ? 7.508 6.532 2.939 1.00 0.00 2 CYS A O 9
ATOM 3780 N N . GLY A 1 3 ? 5.820 5.150 3.272 1.00 0.00 3 GLY A N 9
ATOM 3781 C CA . GLY A 1 3 ? 5.841 4.689 1.851 1.00 0.00 3 GLY A CA 9
ATOM 3782 C C . GLY A 1 3 ? 5.174 5.740 0.958 1.00 0.00 3 GLY A C 9
ATOM 3783 O O . GLY A 1 3 ? 5.832 6.610 0.416 1.00 0.00 3 GLY A O 9
ATOM 3787 N N . GLY A 1 4 ? 3.875 5.665 0.801 1.00 0.00 4 GLY A N 9
ATOM 3788 C CA . GLY A 1 4 ? 3.162 6.658 -0.059 1.00 0.00 4 GLY A CA 9
ATOM 3789 C C . GLY A 1 4 ? 1.931 6.008 -0.699 1.00 0.00 4 GLY A C 9
ATOM 3790 O O . GLY A 1 4 ? 1.456 4.980 -0.252 1.00 0.00 4 GLY A O 9
ATOM 3794 N N . LEU A 1 5 ? 1.412 6.604 -1.745 1.00 0.00 5 LEU A N 9
ATOM 3795 C CA . LEU A 1 5 ? 0.207 6.033 -2.424 1.00 0.00 5 LEU A CA 9
ATOM 3796 C C . LEU A 1 5 ? 0.607 5.106 -3.585 1.00 0.00 5 LEU A C 9
ATOM 3797 O O . LEU A 1 5 ? -0.240 4.501 -4.218 1.00 0.00 5 LEU A O 9
ATOM 3813 N N . MET A 1 6 ? 1.883 4.978 -3.863 1.00 0.00 6 MET A N 9
ATOM 3814 C CA . MET A 1 6 ? 2.333 4.079 -4.971 1.00 0.00 6 MET A CA 9
ATOM 3815 C C . MET A 1 6 ? 3.729 3.523 -4.655 1.00 0.00 6 MET A C 9
ATOM 3816 O O . MET A 1 6 ? 4.543 3.325 -5.537 1.00 0.00 6 MET A O 9
ATOM 3830 N N . ALA A 1 7 ? 4.006 3.273 -3.397 1.00 0.00 7 ALA A N 9
ATOM 3831 C CA . ALA A 1 7 ? 5.348 2.735 -3.009 1.00 0.00 7 ALA A CA 9
ATOM 3832 C C . ALA A 1 7 ? 5.377 1.209 -3.149 1.00 0.00 7 ALA A C 9
ATOM 3833 O O . ALA A 1 7 ? 4.826 0.494 -2.332 1.00 0.00 7 ALA A O 9
ATOM 3840 N N . GLY A 1 8 ? 6.024 0.706 -4.177 1.00 0.00 8 GLY A N 9
ATOM 3841 C CA . GLY A 1 8 ? 6.103 -0.774 -4.375 1.00 0.00 8 GLY A CA 9
ATOM 3842 C C . GLY A 1 8 ? 6.683 -1.427 -3.118 1.00 0.00 8 GLY A C 9
ATOM 3843 O O . GLY A 1 8 ? 7.831 -1.214 -2.773 1.00 0.00 8 GLY A O 9
ATOM 3847 N N . CYS A 1 9 ? 5.894 -2.209 -2.421 1.00 0.00 9 CYS A N 9
ATOM 3848 C CA . CYS A 1 9 ? 6.395 -2.863 -1.172 1.00 0.00 9 CYS A CA 9
ATOM 3849 C C . CYS A 1 9 ? 6.683 -4.354 -1.401 1.00 0.00 9 CYS A C 9
ATOM 3850 O O . CYS A 1 9 ? 7.623 -4.893 -0.851 1.00 0.00 9 CYS A O 9
ATOM 3857 N N . ASP A 1 10 ? 5.885 -5.016 -2.208 1.00 0.00 10 ASP A N 9
ATOM 3858 C CA . ASP A 1 10 ? 6.103 -6.474 -2.485 1.00 0.00 10 ASP A CA 9
ATOM 3859 C C . ASP A 1 10 ? 6.142 -7.277 -1.174 1.00 0.00 10 ASP A C 9
ATOM 3860 O O . ASP A 1 10 ? 7.196 -7.659 -0.699 1.00 0.00 10 ASP A O 9
ATOM 3869 N N . GLY A 1 11 ? 4.998 -7.536 -0.589 1.00 0.00 11 GLY A N 9
ATOM 3870 C CA . GLY A 1 11 ? 4.967 -8.311 0.687 1.00 0.00 11 GLY A CA 9
ATOM 3871 C C . GLY A 1 11 ? 3.617 -8.113 1.382 1.00 0.00 11 GLY A C 9
ATOM 3872 O O . GLY A 1 11 ? 2.988 -7.079 1.254 1.00 0.00 11 GLY A O 9
ATOM 3876 N N . LYS A 1 12 ? 3.173 -9.097 2.126 1.00 0.00 12 LYS A N 9
ATOM 3877 C CA . LYS A 1 12 ? 1.864 -8.970 2.844 1.00 0.00 12 LYS A CA 9
ATOM 3878 C C . LYS A 1 12 ? 2.048 -8.269 4.202 1.00 0.00 12 LYS A C 9
ATOM 3879 O O . LYS A 1 12 ? 1.094 -8.049 4.924 1.00 0.00 12 LYS A O 9
ATOM 3898 N N . SER A 1 13 ? 3.265 -7.916 4.552 1.00 0.00 13 SER A N 9
ATOM 3899 C CA . SER A 1 13 ? 3.512 -7.229 5.857 1.00 0.00 13 SER A CA 9
ATOM 3900 C C . SER A 1 13 ? 4.706 -6.271 5.722 1.00 0.00 13 SER A C 9
ATOM 3901 O O . SER A 1 13 ? 5.620 -6.280 6.526 1.00 0.00 13 SER A O 9
ATOM 3909 N N . THR A 1 14 ? 4.694 -5.446 4.703 1.00 0.00 14 THR A N 9
ATOM 3910 C CA . THR A 1 14 ? 5.821 -4.479 4.490 1.00 0.00 14 THR A CA 9
ATOM 3911 C C . THR A 1 14 ? 5.741 -3.317 5.497 1.00 0.00 14 THR A C 9
ATOM 3912 O O . THR A 1 14 ? 4.971 -3.352 6.440 1.00 0.00 14 THR A O 9
ATOM 3923 N N . PHE A 1 15 ? 6.532 -2.288 5.298 1.00 0.00 15 PHE A N 9
ATOM 3924 C CA . PHE A 1 15 ? 6.507 -1.124 6.236 1.00 0.00 15 PHE A CA 9
ATOM 3925 C C . PHE A 1 15 ? 6.126 0.162 5.487 1.00 0.00 15 PHE A C 9
ATOM 3926 O O . PHE A 1 15 ? 6.949 0.779 4.834 1.00 0.00 15 PHE A O 9
ATOM 3943 N N . CYS A 1 16 ? 4.886 0.570 5.586 1.00 0.00 16 CYS A N 9
ATOM 3944 C CA . CYS A 1 16 ? 4.437 1.818 4.895 1.00 0.00 16 CYS A CA 9
ATOM 3945 C C . CYS A 1 16 ? 4.424 2.989 5.893 1.00 0.00 16 CYS A C 9
ATOM 3946 O O . CYS A 1 16 ? 5.244 3.049 6.791 1.00 0.00 16 CYS A O 9
ATOM 3953 N N . CYS A 1 17 ? 3.509 3.920 5.749 1.00 0.00 17 CYS A N 9
ATOM 3954 C CA . CYS A 1 17 ? 3.457 5.077 6.694 1.00 0.00 17 CYS A CA 9
ATOM 3955 C C . CYS A 1 17 ? 2.457 4.784 7.833 1.00 0.00 17 CYS A C 9
ATOM 3956 O O . CYS A 1 17 ? 2.746 4.000 8.718 1.00 0.00 17 CYS A O 9
ATOM 3963 N N . SER A 1 18 ? 1.290 5.393 7.825 1.00 0.00 18 SER A N 9
ATOM 3964 C CA . SER A 1 18 ? 0.294 5.129 8.913 1.00 0.00 18 SER A CA 9
ATOM 3965 C C . SER A 1 18 ? -1.139 5.098 8.348 1.00 0.00 18 SER A C 9
ATOM 3966 O O . SER A 1 18 ? -2.101 5.274 9.073 1.00 0.00 18 SER A O 9
ATOM 3974 N N . GLY A 1 19 ? -1.287 4.869 7.064 1.00 0.00 19 GLY A N 9
ATOM 3975 C CA . GLY A 1 19 ? -2.651 4.820 6.453 1.00 0.00 19 GLY A CA 9
ATOM 3976 C C . GLY A 1 19 ? -2.537 4.373 4.993 1.00 0.00 19 GLY A C 9
ATOM 3977 O O . GLY A 1 19 ? -3.188 4.912 4.117 1.00 0.00 19 GLY A O 9
ATOM 3981 N N . TYR A 1 20 ? -1.706 3.394 4.727 1.00 0.00 20 TYR A N 9
ATOM 3982 C CA . TYR A 1 20 ? -1.530 2.902 3.329 1.00 0.00 20 TYR A CA 9
ATOM 3983 C C . TYR A 1 20 ? -1.461 1.370 3.315 1.00 0.00 20 TYR A C 9
ATOM 3984 O O . TYR A 1 20 ? -0.832 0.763 4.162 1.00 0.00 20 TYR A O 9
ATOM 4002 N N . ASN A 1 21 ? -2.096 0.742 2.358 1.00 0.00 21 ASN A N 9
ATOM 4003 C CA . ASN A 1 21 ? -2.066 -0.749 2.281 1.00 0.00 21 ASN A CA 9
ATOM 4004 C C . ASN A 1 21 ? -1.475 -1.197 0.941 1.00 0.00 21 ASN A C 9
ATOM 4005 O O . ASN A 1 21 ? -1.544 -0.489 -0.042 1.00 0.00 21 ASN A O 9
ATOM 4016 N N . CYS A 1 22 ? -0.890 -2.366 0.894 1.00 0.00 22 CYS A N 9
ATOM 4017 C CA . CYS A 1 22 ? -0.285 -2.847 -0.386 1.00 0.00 22 CYS A CA 9
ATOM 4018 C C . CYS A 1 22 ? -1.316 -3.612 -1.222 1.00 0.00 22 CYS A C 9
ATOM 4019 O O . CYS A 1 22 ? -2.048 -4.443 -0.715 1.00 0.00 22 CYS A O 9
ATOM 4026 N N . SER A 1 23 ? -1.371 -3.333 -2.500 1.00 0.00 23 SER A N 9
ATOM 4027 C CA . SER A 1 23 ? -2.347 -4.035 -3.387 1.00 0.00 23 SER A CA 9
ATOM 4028 C C . SER A 1 23 ? -1.700 -5.284 -4.003 1.00 0.00 23 SER A C 9
ATOM 4029 O O . SER A 1 23 ? -0.514 -5.295 -4.270 1.00 0.00 23 SER A O 9
ATOM 4037 N N . PRO A 1 24 ? -2.506 -6.299 -4.208 1.00 0.00 24 PRO A N 9
ATOM 4038 C CA . PRO A 1 24 ? -2.001 -7.566 -4.800 1.00 0.00 24 PRO A CA 9
ATOM 4039 C C . PRO A 1 24 ? -1.737 -7.400 -6.304 1.00 0.00 24 PRO A C 9
ATOM 4040 O O . PRO A 1 24 ? -0.807 -7.969 -6.843 1.00 0.00 24 PRO A O 9
ATOM 4051 N N . THR A 1 25 ? -2.549 -6.625 -6.979 1.00 0.00 25 THR A N 9
ATOM 4052 C CA . THR A 1 25 ? -2.355 -6.419 -8.448 1.00 0.00 25 THR A CA 9
ATOM 4053 C C . THR A 1 25 ? -1.386 -5.258 -8.702 1.00 0.00 25 THR A C 9
ATOM 4054 O O . THR A 1 25 ? -0.585 -5.300 -9.617 1.00 0.00 25 THR A O 9
ATOM 4065 N N . TRP A 1 26 ? -1.452 -4.227 -7.898 1.00 0.00 26 TRP A N 9
ATOM 4066 C CA . TRP A 1 26 ? -0.531 -3.058 -8.089 1.00 0.00 26 TRP A CA 9
ATOM 4067 C C . TRP A 1 26 ? 0.828 -3.340 -7.437 1.00 0.00 26 TRP A C 9
ATOM 4068 O O . TRP A 1 26 ? 1.848 -2.849 -7.883 1.00 0.00 26 TRP A O 9
ATOM 4089 N N . LYS A 1 27 ? 0.838 -4.132 -6.388 1.00 0.00 27 LYS A N 9
ATOM 4090 C CA . LYS A 1 27 ? 2.112 -4.482 -5.678 1.00 0.00 27 LYS A CA 9
ATOM 4091 C C . LYS A 1 27 ? 2.713 -3.276 -4.934 1.00 0.00 27 LYS A C 9
ATOM 4092 O O . LYS A 1 27 ? 3.833 -3.342 -4.465 1.00 0.00 27 LYS A O 9
ATOM 4111 N N . TRP A 1 28 ? 1.988 -2.185 -4.798 1.00 0.00 28 TRP A N 9
ATOM 4112 C CA . TRP A 1 28 ? 2.556 -1.016 -4.057 1.00 0.00 28 TRP A CA 9
ATOM 4113 C C . TRP A 1 28 ? 1.586 -0.525 -2.975 1.00 0.00 28 TRP A C 9
ATOM 4114 O O . TRP A 1 28 ? 0.433 -0.916 -2.926 1.00 0.00 28 TRP A O 9
ATOM 4135 N N . CYS A 1 29 ? 2.066 0.315 -2.092 1.00 0.00 29 CYS A N 9
ATOM 4136 C CA . CYS A 1 29 ? 1.215 0.833 -0.978 1.00 0.00 29 CYS A CA 9
ATOM 4137 C C . CYS A 1 29 ? 0.264 1.929 -1.472 1.00 0.00 29 CYS A C 9
ATOM 4138 O O . CYS A 1 29 ? 0.676 2.874 -2.107 1.00 0.00 29 CYS A O 9
ATOM 4145 N N . VAL A 1 30 ? -1.002 1.807 -1.160 1.00 0.00 30 VAL A N 9
ATOM 4146 C CA . VAL A 1 30 ? -2.005 2.839 -1.581 1.00 0.00 30 VAL A CA 9
ATOM 4147 C C . VAL A 1 30 ? -2.834 3.269 -0.369 1.00 0.00 30 VAL A C 9
ATOM 4148 O O . VAL A 1 30 ? -2.770 2.656 0.676 1.00 0.00 30 VAL A O 9
ATOM 4161 N N . TYR A 1 31 ? -3.617 4.309 -0.501 1.00 0.00 31 TYR A N 9
ATOM 4162 C CA . TYR A 1 31 ? -4.461 4.768 0.652 1.00 0.00 31 TYR A CA 9
ATOM 4163 C C . TYR A 1 31 ? -5.298 3.601 1.202 1.00 0.00 31 TYR A C 9
ATOM 4164 O O . TYR A 1 31 ? -5.584 2.645 0.503 1.00 0.00 31 TYR A O 9
ATOM 4182 N N . ALA A 1 32 ? -5.685 3.672 2.450 1.00 0.00 32 ALA A N 9
ATOM 4183 C CA . ALA A 1 32 ? -6.498 2.571 3.051 1.00 0.00 32 ALA A CA 9
ATOM 4184 C C . ALA A 1 32 ? -7.881 3.090 3.464 1.00 0.00 32 ALA A C 9
ATOM 4185 O O . ALA A 1 32 ? -7.997 4.031 4.229 1.00 0.00 32 ALA A O 9
ATOM 4192 N N . ARG A 1 33 ? -8.927 2.483 2.959 1.00 0.00 33 ARG A N 9
ATOM 4193 C CA . ARG A 1 33 ? -10.310 2.933 3.314 1.00 0.00 33 ARG A CA 9
ATOM 4194 C C . ARG A 1 33 ? -10.994 1.889 4.208 1.00 0.00 33 ARG A C 9
ATOM 4195 O O . ARG A 1 33 ? -11.085 0.731 3.844 1.00 0.00 33 ARG A O 9
ATOM 4216 N N . PRO A 1 34 ? -11.457 2.335 5.353 1.00 0.00 34 PRO A N 9
ATOM 4217 C CA . PRO A 1 34 ? -12.144 1.424 6.308 1.00 0.00 34 PRO A CA 9
ATOM 4218 C C . PRO A 1 34 ? -13.539 1.032 5.790 1.00 0.00 34 PRO A C 9
ATOM 4219 O O . PRO A 1 34 ? -14.082 1.763 4.974 1.00 0.00 34 PRO A O 9
ATOM 4231 N N . GLY A 1 1 ? 10.636 4.002 7.350 1.00 0.00 1 GLY A N 10
ATOM 4232 C CA . GLY A 1 1 ? 10.507 4.576 5.979 1.00 0.00 1 GLY A CA 10
ATOM 4233 C C . GLY A 1 1 ? 9.027 4.727 5.615 1.00 0.00 1 GLY A C 10
ATOM 4234 O O . GLY A 1 1 ? 8.310 3.754 5.484 1.00 0.00 1 GLY A O 10
ATOM 4240 N N . CYS A 1 2 ? 8.567 5.943 5.443 1.00 0.00 2 CYS A N 10
ATOM 4241 C CA . CYS A 1 2 ? 7.132 6.165 5.080 1.00 0.00 2 CYS A CA 10
ATOM 4242 C C . CYS A 1 2 ? 6.920 5.894 3.584 1.00 0.00 2 CYS A C 10
ATOM 4243 O O . CYS A 1 2 ? 7.699 6.322 2.752 1.00 0.00 2 CYS A O 10
ATOM 4250 N N . GLY A 1 3 ? 5.870 5.189 3.242 1.00 0.00 3 GLY A N 10
ATOM 4251 C CA . GLY A 1 3 ? 5.597 4.887 1.804 1.00 0.00 3 GLY A CA 10
ATOM 4252 C C . GLY A 1 3 ? 4.811 6.042 1.176 1.00 0.00 3 GLY A C 10
ATOM 4253 O O . GLY A 1 3 ? 5.234 7.183 1.215 1.00 0.00 3 GLY A O 10
ATOM 4257 N N . GLY A 1 4 ? 3.673 5.753 0.597 1.00 0.00 4 GLY A N 10
ATOM 4258 C CA . GLY A 1 4 ? 2.857 6.832 -0.035 1.00 0.00 4 GLY A CA 10
ATOM 4259 C C . GLY A 1 4 ? 1.688 6.212 -0.807 1.00 0.00 4 GLY A C 10
ATOM 4260 O O . GLY A 1 4 ? 1.007 5.331 -0.315 1.00 0.00 4 GLY A O 10
ATOM 4264 N N . LEU A 1 5 ? 1.453 6.669 -2.011 1.00 0.00 5 LEU A N 10
ATOM 4265 C CA . LEU A 1 5 ? 0.324 6.115 -2.823 1.00 0.00 5 LEU A CA 10
ATOM 4266 C C . LEU A 1 5 ? 0.824 5.086 -3.847 1.00 0.00 5 LEU A C 10
ATOM 4267 O O . LEU A 1 5 ? 0.036 4.425 -4.501 1.00 0.00 5 LEU A O 10
ATOM 4283 N N . MET A 1 6 ? 2.118 4.934 -3.989 1.00 0.00 6 MET A N 10
ATOM 4284 C CA . MET A 1 6 ? 2.657 3.937 -4.961 1.00 0.00 6 MET A CA 10
ATOM 4285 C C . MET A 1 6 ? 4.007 3.399 -4.471 1.00 0.00 6 MET A C 10
ATOM 4286 O O . MET A 1 6 ? 4.879 3.074 -5.255 1.00 0.00 6 MET A O 10
ATOM 4300 N N . ALA A 1 7 ? 4.181 3.294 -3.174 1.00 0.00 7 ALA A N 10
ATOM 4301 C CA . ALA A 1 7 ? 5.469 2.766 -2.627 1.00 0.00 7 ALA A CA 10
ATOM 4302 C C . ALA A 1 7 ? 5.549 1.255 -2.860 1.00 0.00 7 ALA A C 10
ATOM 4303 O O . ALA A 1 7 ? 4.585 0.544 -2.667 1.00 0.00 7 ALA A O 10
ATOM 4310 N N . GLY A 1 8 ? 6.688 0.762 -3.277 1.00 0.00 8 GLY A N 10
ATOM 4311 C CA . GLY A 1 8 ? 6.826 -0.704 -3.531 1.00 0.00 8 GLY A CA 10
ATOM 4312 C C . GLY A 1 8 ? 6.515 -1.490 -2.252 1.00 0.00 8 GLY A C 10
ATOM 4313 O O . GLY A 1 8 ? 7.170 -1.328 -1.238 1.00 0.00 8 GLY A O 10
ATOM 4317 N N . CYS A 1 9 ? 5.519 -2.339 -2.299 1.00 0.00 9 CYS A N 10
ATOM 4318 C CA . CYS A 1 9 ? 5.151 -3.145 -1.096 1.00 0.00 9 CYS A CA 10
ATOM 4319 C C . CYS A 1 9 ? 5.828 -4.523 -1.164 1.00 0.00 9 CYS A C 10
ATOM 4320 O O . CYS A 1 9 ? 6.820 -4.760 -0.501 1.00 0.00 9 CYS A O 10
ATOM 4327 N N . ASP A 1 10 ? 5.301 -5.422 -1.968 1.00 0.00 10 ASP A N 10
ATOM 4328 C CA . ASP A 1 10 ? 5.898 -6.794 -2.106 1.00 0.00 10 ASP A CA 10
ATOM 4329 C C . ASP A 1 10 ? 6.101 -7.450 -0.732 1.00 0.00 10 ASP A C 10
ATOM 4330 O O . ASP A 1 10 ? 7.212 -7.563 -0.245 1.00 0.00 10 ASP A O 10
ATOM 4339 N N . GLY A 1 11 ? 5.037 -7.886 -0.108 1.00 0.00 11 GLY A N 10
ATOM 4340 C CA . GLY A 1 11 ? 5.162 -8.532 1.225 1.00 0.00 11 GLY A CA 10
ATOM 4341 C C . GLY A 1 11 ? 3.977 -8.113 2.091 1.00 0.00 11 GLY A C 10
ATOM 4342 O O . GLY A 1 11 ? 3.767 -6.942 2.345 1.00 0.00 11 GLY A O 10
ATOM 4346 N N . LYS A 1 12 ? 3.203 -9.065 2.545 1.00 0.00 12 LYS A N 10
ATOM 4347 C CA . LYS A 1 12 ? 2.020 -8.740 3.401 1.00 0.00 12 LYS A CA 10
ATOM 4348 C C . LYS A 1 12 ? 2.463 -8.078 4.720 1.00 0.00 12 LYS A C 10
ATOM 4349 O O . LYS A 1 12 ? 1.657 -7.501 5.426 1.00 0.00 12 LYS A O 10
ATOM 4368 N N . SER A 1 13 ? 3.735 -8.147 5.051 1.00 0.00 13 SER A N 10
ATOM 4369 C CA . SER A 1 13 ? 4.225 -7.512 6.315 1.00 0.00 13 SER A CA 10
ATOM 4370 C C . SER A 1 13 ? 5.009 -6.228 6.002 1.00 0.00 13 SER A C 10
ATOM 4371 O O . SER A 1 13 ? 5.880 -5.828 6.752 1.00 0.00 13 SER A O 10
ATOM 4379 N N . THR A 1 14 ? 4.705 -5.577 4.902 1.00 0.00 14 THR A N 10
ATOM 4380 C CA . THR A 1 14 ? 5.429 -4.317 4.541 1.00 0.00 14 THR A CA 10
ATOM 4381 C C . THR A 1 14 ? 5.054 -3.185 5.511 1.00 0.00 14 THR A C 10
ATOM 4382 O O . THR A 1 14 ? 4.295 -3.380 6.445 1.00 0.00 14 THR A O 10
ATOM 4393 N N . PHE A 1 15 ? 5.584 -2.007 5.298 1.00 0.00 15 PHE A N 10
ATOM 4394 C CA . PHE A 1 15 ? 5.268 -0.863 6.208 1.00 0.00 15 PHE A CA 10
ATOM 4395 C C . PHE A 1 15 ? 5.013 0.417 5.403 1.00 0.00 15 PHE A C 10
ATOM 4396 O O . PHE A 1 15 ? 5.605 0.638 4.363 1.00 0.00 15 PHE A O 10
ATOM 4413 N N . CYS A 1 16 ? 4.132 1.259 5.886 1.00 0.00 16 CYS A N 10
ATOM 4414 C CA . CYS A 1 16 ? 3.828 2.531 5.167 1.00 0.00 16 CYS A CA 10
ATOM 4415 C C . CYS A 1 16 ? 3.860 3.712 6.151 1.00 0.00 16 CYS A C 10
ATOM 4416 O O . CYS A 1 16 ? 4.479 3.636 7.196 1.00 0.00 16 CYS A O 10
ATOM 4423 N N . CYS A 1 17 ? 3.204 4.800 5.823 1.00 0.00 17 CYS A N 10
ATOM 4424 C CA . CYS A 1 17 ? 3.203 5.984 6.737 1.00 0.00 17 CYS A CA 10
ATOM 4425 C C . CYS A 1 17 ? 2.189 5.788 7.870 1.00 0.00 17 CYS A C 10
ATOM 4426 O O . CYS A 1 17 ? 2.556 5.646 9.022 1.00 0.00 17 CYS A O 10
ATOM 4433 N N . SER A 1 18 ? 0.921 5.784 7.550 1.00 0.00 18 SER A N 10
ATOM 4434 C CA . SER A 1 18 ? -0.133 5.603 8.599 1.00 0.00 18 SER A CA 10
ATOM 4435 C C . SER A 1 18 ? -1.493 5.352 7.940 1.00 0.00 18 SER A C 10
ATOM 4436 O O . SER A 1 18 ? -2.203 4.428 8.290 1.00 0.00 18 SER A O 10
ATOM 4444 N N . GLY A 1 19 ? -1.849 6.169 6.981 1.00 0.00 19 GLY A N 10
ATOM 4445 C CA . GLY A 1 19 ? -3.154 5.995 6.276 1.00 0.00 19 GLY A CA 10
ATOM 4446 C C . GLY A 1 19 ? -2.928 5.341 4.906 1.00 0.00 19 GLY A C 10
ATOM 4447 O O . GLY A 1 19 ? -3.725 5.501 4.002 1.00 0.00 19 GLY A O 10
ATOM 4451 N N . TYR A 1 20 ? -1.854 4.601 4.746 1.00 0.00 20 TYR A N 10
ATOM 4452 C CA . TYR A 1 20 ? -1.588 3.933 3.436 1.00 0.00 20 TYR A CA 10
ATOM 4453 C C . TYR A 1 20 ? -1.452 2.418 3.641 1.00 0.00 20 TYR A C 10
ATOM 4454 O O . TYR A 1 20 ? -0.719 1.963 4.500 1.00 0.00 20 TYR A O 10
ATOM 4472 N N . ASN A 1 21 ? -2.159 1.637 2.861 1.00 0.00 21 ASN A N 10
ATOM 4473 C CA . ASN A 1 21 ? -2.086 0.149 3.000 1.00 0.00 21 ASN A CA 10
ATOM 4474 C C . ASN A 1 21 ? -1.515 -0.473 1.719 1.00 0.00 21 ASN A C 10
ATOM 4475 O O . ASN A 1 21 ? -1.477 0.155 0.683 1.00 0.00 21 ASN A O 10
ATOM 4486 N N . CYS A 1 22 ? -1.071 -1.703 1.787 1.00 0.00 22 CYS A N 10
ATOM 4487 C CA . CYS A 1 22 ? -0.493 -2.367 0.574 1.00 0.00 22 CYS A CA 10
ATOM 4488 C C . CYS A 1 22 ? -1.588 -3.082 -0.230 1.00 0.00 22 CYS A C 10
ATOM 4489 O O . CYS A 1 22 ? -2.447 -3.742 0.326 1.00 0.00 22 CYS A O 10
ATOM 4496 N N . SER A 1 23 ? -1.557 -2.958 -1.539 1.00 0.00 23 SER A N 10
ATOM 4497 C CA . SER A 1 23 ? -2.590 -3.636 -2.387 1.00 0.00 23 SER A CA 10
ATOM 4498 C C . SER A 1 23 ? -2.079 -5.011 -2.843 1.00 0.00 23 SER A C 10
ATOM 4499 O O . SER A 1 23 ? -0.904 -5.171 -3.122 1.00 0.00 23 SER A O 10
ATOM 4507 N N . PRO A 1 24 ? -2.981 -5.962 -2.900 1.00 0.00 24 PRO A N 10
ATOM 4508 C CA . PRO A 1 24 ? -2.614 -7.341 -3.323 1.00 0.00 24 PRO A CA 10
ATOM 4509 C C . PRO A 1 24 ? -2.361 -7.422 -4.840 1.00 0.00 24 PRO A C 10
ATOM 4510 O O . PRO A 1 24 ? -1.700 -8.330 -5.308 1.00 0.00 24 PRO A O 10
ATOM 4521 N N . THR A 1 25 ? -2.888 -6.498 -5.610 1.00 0.00 25 THR A N 10
ATOM 4522 C CA . THR A 1 25 ? -2.685 -6.546 -7.095 1.00 0.00 25 THR A CA 10
ATOM 4523 C C . THR A 1 25 ? -1.754 -5.421 -7.569 1.00 0.00 25 THR A C 10
ATOM 4524 O O . THR A 1 25 ? -0.943 -5.613 -8.455 1.00 0.00 25 THR A O 10
ATOM 4535 N N . TRP A 1 26 ? -1.873 -4.250 -6.997 1.00 0.00 26 TRP A N 10
ATOM 4536 C CA . TRP A 1 26 ? -1.002 -3.105 -7.426 1.00 0.00 26 TRP A CA 10
ATOM 4537 C C . TRP A 1 26 ? 0.438 -3.301 -6.938 1.00 0.00 26 TRP A C 10
ATOM 4538 O O . TRP A 1 26 ? 1.359 -2.712 -7.471 1.00 0.00 26 TRP A O 10
ATOM 4559 N N . LYS A 1 27 ? 0.634 -4.123 -5.932 1.00 0.00 27 LYS A N 10
ATOM 4560 C CA . LYS A 1 27 ? 2.009 -4.378 -5.396 1.00 0.00 27 LYS A CA 10
ATOM 4561 C C . LYS A 1 27 ? 2.623 -3.115 -4.770 1.00 0.00 27 LYS A C 10
ATOM 4562 O O . LYS A 1 27 ? 3.814 -3.068 -4.519 1.00 0.00 27 LYS A O 10
ATOM 4581 N N . TRP A 1 28 ? 1.834 -2.102 -4.483 1.00 0.00 28 TRP A N 10
ATOM 4582 C CA . TRP A 1 28 ? 2.405 -0.879 -3.842 1.00 0.00 28 TRP A CA 10
ATOM 4583 C C . TRP A 1 28 ? 1.442 -0.320 -2.786 1.00 0.00 28 TRP A C 10
ATOM 4584 O O . TRP A 1 28 ? 0.274 -0.662 -2.750 1.00 0.00 28 TRP A O 10
ATOM 4605 N N . CYS A 1 29 ? 1.935 0.524 -1.914 1.00 0.00 29 CYS A N 10
ATOM 4606 C CA . CYS A 1 29 ? 1.068 1.100 -0.841 1.00 0.00 29 CYS A CA 10
ATOM 4607 C C . CYS A 1 29 ? 0.097 2.130 -1.429 1.00 0.00 29 CYS A C 10
ATOM 4608 O O . CYS A 1 29 ? 0.460 2.929 -2.265 1.00 0.00 29 CYS A O 10
ATOM 4615 N N . VAL A 1 30 ? -1.132 2.112 -0.980 1.00 0.00 30 VAL A N 10
ATOM 4616 C CA . VAL A 1 30 ? -2.157 3.082 -1.483 1.00 0.00 30 VAL A CA 10
ATOM 4617 C C . VAL A 1 30 ? -2.959 3.628 -0.301 1.00 0.00 30 VAL A C 10
ATOM 4618 O O . VAL A 1 30 ? -2.711 3.278 0.833 1.00 0.00 30 VAL A O 10
ATOM 4631 N N . TYR A 1 31 ? -3.925 4.474 -0.555 1.00 0.00 31 TYR A N 10
ATOM 4632 C CA . TYR A 1 31 ? -4.747 5.029 0.565 1.00 0.00 31 TYR A CA 10
ATOM 4633 C C . TYR A 1 31 ? -5.426 3.888 1.341 1.00 0.00 31 TYR A C 10
ATOM 4634 O O . TYR A 1 31 ? -5.669 2.820 0.808 1.00 0.00 31 TYR A O 10
ATOM 4652 N N . ALA A 1 32 ? -5.722 4.105 2.598 1.00 0.00 32 ALA A N 10
ATOM 4653 C CA . ALA A 1 32 ? -6.371 3.035 3.417 1.00 0.00 32 ALA A CA 10
ATOM 4654 C C . ALA A 1 32 ? -7.896 3.121 3.299 1.00 0.00 32 ALA A C 10
ATOM 4655 O O . ALA A 1 32 ? -8.497 4.136 3.602 1.00 0.00 32 ALA A O 10
ATOM 4662 N N . ARG A 1 33 ? -8.520 2.057 2.858 1.00 0.00 33 ARG A N 10
ATOM 4663 C CA . ARG A 1 33 ? -10.009 2.055 2.711 1.00 0.00 33 ARG A CA 10
ATOM 4664 C C . ARG A 1 33 ? -10.551 0.618 2.808 1.00 0.00 33 ARG A C 10
ATOM 4665 O O . ARG A 1 33 ? -9.925 -0.312 2.335 1.00 0.00 33 ARG A O 10
ATOM 4686 N N . PRO A 1 34 ? -11.704 0.484 3.427 1.00 0.00 34 PRO A N 10
ATOM 4687 C CA . PRO A 1 34 ? -12.332 -0.855 3.592 1.00 0.00 34 PRO A CA 10
ATOM 4688 C C . PRO A 1 34 ? -12.888 -1.371 2.254 1.00 0.00 34 PRO A C 10
ATOM 4689 O O . PRO A 1 34 ? -13.548 -0.605 1.567 1.00 0.00 34 PRO A O 10
ATOM 4701 N N . GLY A 1 1 ? 10.874 5.406 6.801 1.00 0.00 1 GLY A N 11
ATOM 4702 C CA . GLY A 1 1 ? 10.291 4.300 5.986 1.00 0.00 1 GLY A CA 11
ATOM 4703 C C . GLY A 1 1 ? 8.779 4.500 5.848 1.00 0.00 1 GLY A C 11
ATOM 4704 O O . GLY A 1 1 ? 7.996 3.861 6.526 1.00 0.00 1 GLY A O 11
ATOM 4710 N N . CYS A 1 2 ? 8.366 5.383 4.972 1.00 0.00 2 CYS A N 11
ATOM 4711 C CA . CYS A 1 2 ? 6.905 5.636 4.778 1.00 0.00 2 CYS A CA 11
ATOM 4712 C C . CYS A 1 2 ? 6.518 5.397 3.311 1.00 0.00 2 CYS A C 11
ATOM 4713 O O . CYS A 1 2 ? 7.312 5.600 2.411 1.00 0.00 2 CYS A O 11
ATOM 4720 N N . GLY A 1 3 ? 5.303 4.972 3.068 1.00 0.00 3 GLY A N 11
ATOM 4721 C CA . GLY A 1 3 ? 4.858 4.721 1.664 1.00 0.00 3 GLY A CA 11
ATOM 4722 C C . GLY A 1 3 ? 4.512 6.050 0.984 1.00 0.00 3 GLY A C 11
ATOM 4723 O O . GLY A 1 3 ? 5.049 7.089 1.321 1.00 0.00 3 GLY A O 11
ATOM 4727 N N . GLY A 1 4 ? 3.620 6.023 0.026 1.00 0.00 4 GLY A N 11
ATOM 4728 C CA . GLY A 1 4 ? 3.238 7.283 -0.681 1.00 0.00 4 GLY A CA 11
ATOM 4729 C C . GLY A 1 4 ? 2.242 6.973 -1.803 1.00 0.00 4 GLY A C 11
ATOM 4730 O O . GLY A 1 4 ? 2.390 7.445 -2.916 1.00 0.00 4 GLY A O 11
ATOM 4734 N N . LEU A 1 5 ? 1.229 6.182 -1.511 1.00 0.00 5 LEU A N 11
ATOM 4735 C CA . LEU A 1 5 ? 0.190 5.818 -2.536 1.00 0.00 5 LEU A CA 11
ATOM 4736 C C . LEU A 1 5 ? 0.740 4.872 -3.625 1.00 0.00 5 LEU A C 11
ATOM 4737 O O . LEU A 1 5 ? -0.012 4.369 -4.440 1.00 0.00 5 LEU A O 11
ATOM 4753 N N . MET A 1 6 ? 2.026 4.613 -3.641 1.00 0.00 6 MET A N 11
ATOM 4754 C CA . MET A 1 6 ? 2.608 3.687 -4.664 1.00 0.00 6 MET A CA 11
ATOM 4755 C C . MET A 1 6 ? 3.871 3.011 -4.102 1.00 0.00 6 MET A C 11
ATOM 4756 O O . MET A 1 6 ? 4.753 2.615 -4.842 1.00 0.00 6 MET A O 11
ATOM 4770 N N . ALA A 1 7 ? 3.966 2.887 -2.797 1.00 0.00 7 ALA A N 11
ATOM 4771 C CA . ALA A 1 7 ? 5.175 2.252 -2.182 1.00 0.00 7 ALA A CA 11
ATOM 4772 C C . ALA A 1 7 ? 5.276 0.778 -2.587 1.00 0.00 7 ALA A C 11
ATOM 4773 O O . ALA A 1 7 ? 4.446 -0.031 -2.223 1.00 0.00 7 ALA A O 11
ATOM 4780 N N . GLY A 1 8 ? 6.293 0.431 -3.339 1.00 0.00 8 GLY A N 11
ATOM 4781 C CA . GLY A 1 8 ? 6.465 -0.987 -3.781 1.00 0.00 8 GLY A CA 11
ATOM 4782 C C . GLY A 1 8 ? 6.473 -1.918 -2.566 1.00 0.00 8 GLY A C 11
ATOM 4783 O O . GLY A 1 8 ? 7.311 -1.805 -1.689 1.00 0.00 8 GLY A O 11
ATOM 4787 N N . CYS A 1 9 ? 5.547 -2.842 -2.513 1.00 0.00 9 CYS A N 11
ATOM 4788 C CA . CYS A 1 9 ? 5.491 -3.792 -1.363 1.00 0.00 9 CYS A CA 11
ATOM 4789 C C . CYS A 1 9 ? 6.535 -4.897 -1.549 1.00 0.00 9 CYS A C 11
ATOM 4790 O O . CYS A 1 9 ? 7.550 -4.917 -0.878 1.00 0.00 9 CYS A O 11
ATOM 4797 N N . ASP A 1 10 ? 6.286 -5.815 -2.458 1.00 0.00 10 ASP A N 11
ATOM 4798 C CA . ASP A 1 10 ? 7.248 -6.937 -2.704 1.00 0.00 10 ASP A CA 11
ATOM 4799 C C . ASP A 1 10 ? 7.614 -7.608 -1.372 1.00 0.00 10 ASP A C 11
ATOM 4800 O O . ASP A 1 10 ? 8.770 -7.691 -0.998 1.00 0.00 10 ASP A O 11
ATOM 4809 N N . GLY A 1 11 ? 6.625 -8.072 -0.650 1.00 0.00 11 GLY A N 11
ATOM 4810 C CA . GLY A 1 11 ? 6.881 -8.721 0.662 1.00 0.00 11 GLY A CA 11
ATOM 4811 C C . GLY A 1 11 ? 5.669 -8.482 1.560 1.00 0.00 11 GLY A C 11
ATOM 4812 O O . GLY A 1 11 ? 5.270 -7.355 1.790 1.00 0.00 11 GLY A O 11
ATOM 4816 N N . LYS A 1 12 ? 5.076 -9.533 2.064 1.00 0.00 12 LYS A N 11
ATOM 4817 C CA . LYS A 1 12 ? 3.879 -9.377 2.950 1.00 0.00 12 LYS A CA 11
ATOM 4818 C C . LYS A 1 12 ? 4.242 -8.622 4.234 1.00 0.00 12 LYS A C 11
ATOM 4819 O O . LYS A 1 12 ? 3.376 -8.167 4.959 1.00 0.00 12 LYS A O 11
ATOM 4838 N N . SER A 1 13 ? 5.513 -8.492 4.524 1.00 0.00 13 SER A N 11
ATOM 4839 C CA . SER A 1 13 ? 5.938 -7.775 5.760 1.00 0.00 13 SER A CA 11
ATOM 4840 C C . SER A 1 13 ? 6.262 -6.300 5.453 1.00 0.00 13 SER A C 11
ATOM 4841 O O . SER A 1 13 ? 6.858 -5.613 6.262 1.00 0.00 13 SER A O 11
ATOM 4849 N N . THR A 1 14 ? 5.872 -5.805 4.296 1.00 0.00 14 THR A N 11
ATOM 4850 C CA . THR A 1 14 ? 6.156 -4.375 3.948 1.00 0.00 14 THR A CA 11
ATOM 4851 C C . THR A 1 14 ? 5.281 -3.437 4.796 1.00 0.00 14 THR A C 11
ATOM 4852 O O . THR A 1 14 ? 4.158 -3.763 5.138 1.00 0.00 14 THR A O 11
ATOM 4863 N N . PHE A 1 15 ? 5.790 -2.279 5.139 1.00 0.00 15 PHE A N 11
ATOM 4864 C CA . PHE A 1 15 ? 4.995 -1.323 5.969 1.00 0.00 15 PHE A CA 11
ATOM 4865 C C . PHE A 1 15 ? 4.921 0.049 5.292 1.00 0.00 15 PHE A C 11
ATOM 4866 O O . PHE A 1 15 ? 5.898 0.549 4.766 1.00 0.00 15 PHE A O 11
ATOM 4883 N N . CYS A 1 16 ? 3.764 0.661 5.314 1.00 0.00 16 CYS A N 11
ATOM 4884 C CA . CYS A 1 16 ? 3.604 2.006 4.685 1.00 0.00 16 CYS A CA 11
ATOM 4885 C C . CYS A 1 16 ? 3.630 3.094 5.772 1.00 0.00 16 CYS A C 11
ATOM 4886 O O . CYS A 1 16 ? 4.207 2.907 6.827 1.00 0.00 16 CYS A O 11
ATOM 4893 N N . CYS A 1 17 ? 3.017 4.227 5.526 1.00 0.00 17 CYS A N 11
ATOM 4894 C CA . CYS A 1 17 ? 3.017 5.317 6.552 1.00 0.00 17 CYS A CA 11
ATOM 4895 C C . CYS A 1 17 ? 1.982 5.023 7.646 1.00 0.00 17 CYS A C 11
ATOM 4896 O O . CYS A 1 17 ? 2.331 4.674 8.758 1.00 0.00 17 CYS A O 11
ATOM 4903 N N . SER A 1 18 ? 0.716 5.167 7.340 1.00 0.00 18 SER A N 11
ATOM 4904 C CA . SER A 1 18 ? -0.346 4.903 8.363 1.00 0.00 18 SER A CA 11
ATOM 4905 C C . SER A 1 18 ? -1.722 4.805 7.696 1.00 0.00 18 SER A C 11
ATOM 4906 O O . SER A 1 18 ? -2.504 3.922 7.998 1.00 0.00 18 SER A O 11
ATOM 4914 N N . GLY A 1 19 ? -2.016 5.700 6.789 1.00 0.00 19 GLY A N 11
ATOM 4915 C CA . GLY A 1 19 ? -3.333 5.666 6.087 1.00 0.00 19 GLY A CA 11
ATOM 4916 C C . GLY A 1 19 ? -3.150 5.056 4.694 1.00 0.00 19 GLY A C 11
ATOM 4917 O O . GLY A 1 19 ? -3.881 5.369 3.773 1.00 0.00 19 GLY A O 11
ATOM 4921 N N . TYR A 1 20 ? -2.179 4.188 4.535 1.00 0.00 20 TYR A N 11
ATOM 4922 C CA . TYR A 1 20 ? -1.940 3.549 3.205 1.00 0.00 20 TYR A CA 11
ATOM 4923 C C . TYR A 1 20 ? -1.969 2.020 3.342 1.00 0.00 20 TYR A C 11
ATOM 4924 O O . TYR A 1 20 ? -1.330 1.455 4.212 1.00 0.00 20 TYR A O 11
ATOM 4942 N N . ASN A 1 21 ? -2.694 1.347 2.484 1.00 0.00 21 ASN A N 11
ATOM 4943 C CA . ASN A 1 21 ? -2.757 -0.147 2.551 1.00 0.00 21 ASN A CA 11
ATOM 4944 C C . ASN A 1 21 ? -2.013 -0.752 1.354 1.00 0.00 21 ASN A C 11
ATOM 4945 O O . ASN A 1 21 ? -1.948 -0.161 0.296 1.00 0.00 21 ASN A O 11
ATOM 4956 N N . CYS A 1 22 ? -1.444 -1.923 1.514 1.00 0.00 22 CYS A N 11
ATOM 4957 C CA . CYS A 1 22 ? -0.691 -2.551 0.381 1.00 0.00 22 CYS A CA 11
ATOM 4958 C C . CYS A 1 22 ? -1.620 -3.403 -0.491 1.00 0.00 22 CYS A C 11
ATOM 4959 O O . CYS A 1 22 ? -2.430 -4.163 0.002 1.00 0.00 22 CYS A O 11
ATOM 4966 N N . SER A 1 23 ? -1.489 -3.283 -1.790 1.00 0.00 23 SER A N 11
ATOM 4967 C CA . SER A 1 23 ? -2.342 -4.086 -2.716 1.00 0.00 23 SER A CA 11
ATOM 4968 C C . SER A 1 23 ? -1.523 -5.247 -3.295 1.00 0.00 23 SER A C 11
ATOM 4969 O O . SER A 1 23 ? -0.421 -5.045 -3.770 1.00 0.00 23 SER A O 11
ATOM 4977 N N . PRO A 1 24 ? -2.084 -6.431 -3.226 1.00 0.00 24 PRO A N 11
ATOM 4978 C CA . PRO A 1 24 ? -1.387 -7.639 -3.742 1.00 0.00 24 PRO A CA 11
ATOM 4979 C C . PRO A 1 24 ? -1.365 -7.664 -5.278 1.00 0.00 24 PRO A C 11
ATOM 4980 O O . PRO A 1 24 ? -0.442 -8.182 -5.881 1.00 0.00 24 PRO A O 11
ATOM 4991 N N . THR A 1 25 ? -2.371 -7.118 -5.914 1.00 0.00 25 THR A N 11
ATOM 4992 C CA . THR A 1 25 ? -2.409 -7.121 -7.412 1.00 0.00 25 THR A CA 11
ATOM 4993 C C . THR A 1 25 ? -1.554 -5.980 -7.978 1.00 0.00 25 THR A C 11
ATOM 4994 O O . THR A 1 25 ? -0.976 -6.101 -9.042 1.00 0.00 25 THR A O 11
ATOM 5005 N N . TRP A 1 26 ? -1.469 -4.878 -7.278 1.00 0.00 26 TRP A N 11
ATOM 5006 C CA . TRP A 1 26 ? -0.649 -3.728 -7.776 1.00 0.00 26 TRP A CA 11
ATOM 5007 C C . TRP A 1 26 ? 0.792 -3.815 -7.248 1.00 0.00 26 TRP A C 11
ATOM 5008 O O . TRP A 1 26 ? 1.686 -3.180 -7.773 1.00 0.00 26 TRP A O 11
ATOM 5029 N N . LYS A 1 27 ? 1.015 -4.597 -6.212 1.00 0.00 27 LYS A N 11
ATOM 5030 C CA . LYS A 1 27 ? 2.387 -4.747 -5.625 1.00 0.00 27 LYS A CA 11
ATOM 5031 C C . LYS A 1 27 ? 2.864 -3.446 -4.957 1.00 0.00 27 LYS A C 11
ATOM 5032 O O . LYS A 1 27 ? 4.038 -3.285 -4.689 1.00 0.00 27 LYS A O 11
ATOM 5051 N N . TRP A 1 28 ? 1.972 -2.526 -4.659 1.00 0.00 28 TRP A N 11
ATOM 5052 C CA . TRP A 1 28 ? 2.404 -1.265 -3.983 1.00 0.00 28 TRP A CA 11
ATOM 5053 C C . TRP A 1 28 ? 1.330 -0.788 -2.995 1.00 0.00 28 TRP A C 11
ATOM 5054 O O . TRP A 1 28 ? 0.222 -1.291 -2.975 1.00 0.00 28 TRP A O 11
ATOM 5075 N N . CYS A 1 29 ? 1.663 0.167 -2.164 1.00 0.00 29 CYS A N 11
ATOM 5076 C CA . CYS A 1 29 ? 0.679 0.673 -1.157 1.00 0.00 29 CYS A CA 11
ATOM 5077 C C . CYS A 1 29 ? -0.231 1.743 -1.767 1.00 0.00 29 CYS A C 11
ATOM 5078 O O . CYS A 1 29 ? 0.157 2.458 -2.664 1.00 0.00 29 CYS A O 11
ATOM 5085 N N . VAL A 1 30 ? -1.437 1.853 -1.270 1.00 0.00 30 VAL A N 11
ATOM 5086 C CA . VAL A 1 30 ? -2.400 2.878 -1.790 1.00 0.00 30 VAL A CA 11
ATOM 5087 C C . VAL A 1 30 ? -3.177 3.485 -0.619 1.00 0.00 30 VAL A C 11
ATOM 5088 O O . VAL A 1 30 ? -2.989 3.101 0.515 1.00 0.00 30 VAL A O 11
ATOM 5101 N N . TYR A 1 31 ? -4.051 4.425 -0.879 1.00 0.00 31 TYR A N 11
ATOM 5102 C CA . TYR A 1 31 ? -4.837 5.044 0.236 1.00 0.00 31 TYR A CA 11
ATOM 5103 C C . TYR A 1 31 ? -5.631 3.968 0.994 1.00 0.00 31 TYR A C 11
ATOM 5104 O O . TYR A 1 31 ? -5.996 2.947 0.440 1.00 0.00 31 TYR A O 11
ATOM 5122 N N . ALA A 1 32 ? -5.894 4.189 2.258 1.00 0.00 32 ALA A N 11
ATOM 5123 C CA . ALA A 1 32 ? -6.656 3.182 3.059 1.00 0.00 32 ALA A CA 11
ATOM 5124 C C . ALA A 1 32 ? -7.842 3.850 3.764 1.00 0.00 32 ALA A C 11
ATOM 5125 O O . ALA A 1 32 ? -7.687 4.841 4.454 1.00 0.00 32 ALA A O 11
ATOM 5132 N N . ARG A 1 33 ? -9.023 3.309 3.596 1.00 0.00 33 ARG A N 11
ATOM 5133 C CA . ARG A 1 33 ? -10.225 3.904 4.256 1.00 0.00 33 ARG A CA 11
ATOM 5134 C C . ARG A 1 33 ? -11.312 2.836 4.440 1.00 0.00 33 ARG A C 11
ATOM 5135 O O . ARG A 1 33 ? -11.604 2.087 3.525 1.00 0.00 33 ARG A O 11
ATOM 5156 N N . PRO A 1 34 ? -11.877 2.800 5.625 1.00 0.00 34 PRO A N 11
ATOM 5157 C CA . PRO A 1 34 ? -12.946 1.812 5.933 1.00 0.00 34 PRO A CA 11
ATOM 5158 C C . PRO A 1 34 ? -14.237 2.149 5.173 1.00 0.00 34 PRO A C 11
ATOM 5159 O O . PRO A 1 34 ? -14.663 3.292 5.236 1.00 0.00 34 PRO A O 11
ATOM 5171 N N . GLY A 1 1 ? 8.169 1.573 5.165 1.00 0.00 1 GLY A N 12
ATOM 5172 C CA . GLY A 1 1 ? 8.872 2.780 5.690 1.00 0.00 1 GLY A CA 12
ATOM 5173 C C . GLY A 1 1 ? 8.207 4.044 5.138 1.00 0.00 1 GLY A C 12
ATOM 5174 O O . GLY A 1 1 ? 8.848 4.860 4.503 1.00 0.00 1 GLY A O 12
ATOM 5180 N N . CYS A 1 2 ? 6.927 4.205 5.380 1.00 0.00 2 CYS A N 12
ATOM 5181 C CA . CYS A 1 2 ? 6.190 5.411 4.880 1.00 0.00 2 CYS A CA 12
ATOM 5182 C C . CYS A 1 2 ? 6.371 5.571 3.364 1.00 0.00 2 CYS A C 12
ATOM 5183 O O . CYS A 1 2 ? 7.117 6.416 2.901 1.00 0.00 2 CYS A O 12
ATOM 5190 N N . GLY A 1 3 ? 5.687 4.766 2.591 1.00 0.00 3 GLY A N 12
ATOM 5191 C CA . GLY A 1 3 ? 5.808 4.866 1.107 1.00 0.00 3 GLY A CA 12
ATOM 5192 C C . GLY A 1 3 ? 4.894 5.981 0.592 1.00 0.00 3 GLY A C 12
ATOM 5193 O O . GLY A 1 3 ? 5.335 7.084 0.331 1.00 0.00 3 GLY A O 12
ATOM 5197 N N . GLY A 1 4 ? 3.623 5.699 0.445 1.00 0.00 4 GLY A N 12
ATOM 5198 C CA . GLY A 1 4 ? 2.672 6.739 -0.051 1.00 0.00 4 GLY A CA 12
ATOM 5199 C C . GLY A 1 4 ? 1.506 6.062 -0.774 1.00 0.00 4 GLY A C 12
ATOM 5200 O O . GLY A 1 4 ? 0.937 5.103 -0.286 1.00 0.00 4 GLY A O 12
ATOM 5204 N N . LEU A 1 5 ? 1.144 6.555 -1.934 1.00 0.00 5 LEU A N 12
ATOM 5205 C CA . LEU A 1 5 ? 0.011 5.942 -2.695 1.00 0.00 5 LEU A CA 12
ATOM 5206 C C . LEU A 1 5 ? 0.524 5.110 -3.883 1.00 0.00 5 LEU A C 12
ATOM 5207 O O . LEU A 1 5 ? -0.242 4.448 -4.558 1.00 0.00 5 LEU A O 12
ATOM 5223 N N . MET A 1 6 ? 1.812 5.124 -4.134 1.00 0.00 6 MET A N 12
ATOM 5224 C CA . MET A 1 6 ? 2.375 4.322 -5.262 1.00 0.00 6 MET A CA 12
ATOM 5225 C C . MET A 1 6 ? 3.807 3.885 -4.926 1.00 0.00 6 MET A C 12
ATOM 5226 O O . MET A 1 6 ? 4.658 3.786 -5.792 1.00 0.00 6 MET A O 12
ATOM 5240 N N . ALA A 1 7 ? 4.077 3.623 -3.670 1.00 0.00 7 ALA A N 12
ATOM 5241 C CA . ALA A 1 7 ? 5.452 3.191 -3.265 1.00 0.00 7 ALA A CA 12
ATOM 5242 C C . ALA A 1 7 ? 5.701 1.741 -3.697 1.00 0.00 7 ALA A C 12
ATOM 5243 O O . ALA A 1 7 ? 4.952 1.177 -4.467 1.00 0.00 7 ALA A O 12
ATOM 5250 N N . GLY A 1 8 ? 6.752 1.135 -3.214 1.00 0.00 8 GLY A N 12
ATOM 5251 C CA . GLY A 1 8 ? 7.044 -0.276 -3.606 1.00 0.00 8 GLY A 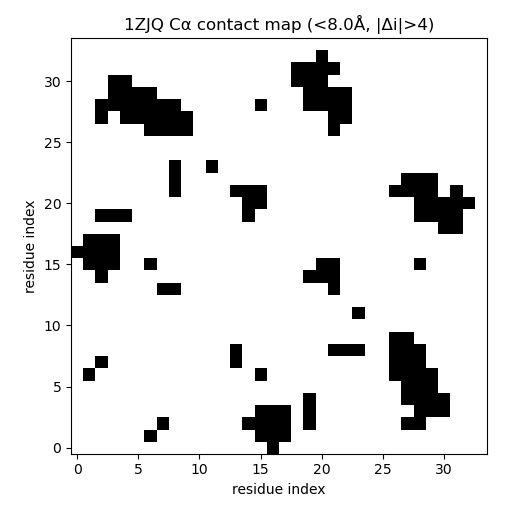CA 12
ATOM 5252 C C . GLY A 1 8 ? 6.939 -1.182 -2.379 1.00 0.00 8 GLY A C 12
ATOM 5253 O O . GLY A 1 8 ? 7.913 -1.425 -1.691 1.00 0.00 8 GLY A O 12
ATOM 5257 N N . CYS A 1 9 ? 5.762 -1.686 -2.105 1.00 0.00 9 CYS A N 12
ATOM 5258 C CA . CYS A 1 9 ? 5.582 -2.585 -0.926 1.00 0.00 9 CYS A CA 12
ATOM 5259 C C . CYS A 1 9 ? 5.578 -4.055 -1.380 1.00 0.00 9 CYS A C 12
ATOM 5260 O O . CYS A 1 9 ? 4.674 -4.811 -1.077 1.00 0.00 9 CYS A O 12
ATOM 5267 N N . ASP A 1 10 ? 6.591 -4.464 -2.104 1.00 0.00 10 ASP A N 12
ATOM 5268 C CA . ASP A 1 10 ? 6.654 -5.881 -2.580 1.00 0.00 10 ASP A CA 12
ATOM 5269 C C . ASP A 1 10 ? 6.958 -6.818 -1.404 1.00 0.00 10 ASP A C 12
ATOM 5270 O O . ASP A 1 10 ? 8.093 -6.954 -0.983 1.00 0.00 10 ASP A O 12
ATOM 5279 N N . GLY A 1 11 ? 5.949 -7.459 -0.872 1.00 0.00 11 GLY A N 12
ATOM 5280 C CA . GLY A 1 11 ? 6.163 -8.383 0.277 1.00 0.00 11 GLY A CA 12
ATOM 5281 C C . GLY A 1 11 ? 4.902 -8.415 1.139 1.00 0.00 11 GLY A C 12
ATOM 5282 O O . GLY A 1 11 ? 4.407 -7.390 1.569 1.00 0.00 11 GLY A O 12
ATOM 5286 N N . LYS A 1 12 ? 4.382 -9.587 1.396 1.00 0.00 12 LYS A N 12
ATOM 5287 C CA . LYS A 1 12 ? 3.147 -9.704 2.241 1.00 0.00 12 LYS A CA 12
ATOM 5288 C C . LYS A 1 12 ? 3.408 -9.203 3.673 1.00 0.00 12 LYS A C 12
ATOM 5289 O O . LYS A 1 12 ? 2.484 -8.966 4.427 1.00 0.00 12 LYS A O 12
ATOM 5308 N N . SER A 1 13 ? 4.656 -9.034 4.048 1.00 0.00 13 SER A N 12
ATOM 5309 C CA . SER A 1 13 ? 4.969 -8.541 5.424 1.00 0.00 13 SER A CA 12
ATOM 5310 C C . SER A 1 13 ? 5.493 -7.095 5.368 1.00 0.00 13 SER A C 12
ATOM 5311 O O . SER A 1 13 ? 6.279 -6.681 6.199 1.00 0.00 13 SER A O 12
ATOM 5319 N N . THR A 1 14 ? 5.059 -6.327 4.396 1.00 0.00 14 THR A N 12
ATOM 5320 C CA . THR A 1 14 ? 5.527 -4.907 4.285 1.00 0.00 14 THR A CA 12
ATOM 5321 C C . THR A 1 14 ? 4.511 -3.954 4.935 1.00 0.00 14 THR A C 12
ATOM 5322 O O . THR A 1 14 ? 3.405 -4.342 5.265 1.00 0.00 14 THR A O 12
ATOM 5333 N N . PHE A 1 15 ? 4.879 -2.708 5.112 1.00 0.00 15 PHE A N 12
ATOM 5334 C CA . PHE A 1 15 ? 3.940 -1.722 5.733 1.00 0.00 15 PHE A CA 12
ATOM 5335 C C . PHE A 1 15 ? 4.211 -0.311 5.183 1.00 0.00 15 PHE A C 12
ATOM 5336 O O . PHE A 1 15 ? 5.337 0.047 4.889 1.00 0.00 15 PHE A O 12
ATOM 5353 N N . CYS A 1 16 ? 3.181 0.488 5.039 1.00 0.00 16 CYS A N 12
ATOM 5354 C CA . CYS A 1 16 ? 3.367 1.875 4.504 1.00 0.00 16 CYS A CA 12
ATOM 5355 C C . CYS A 1 16 ? 3.622 2.857 5.662 1.00 0.00 16 CYS A C 12
ATOM 5356 O O . CYS A 1 16 ? 4.273 2.518 6.632 1.00 0.00 16 CYS A O 12
ATOM 5363 N N . CYS A 1 17 ? 3.129 4.071 5.570 1.00 0.00 17 CYS A N 12
ATOM 5364 C CA . CYS A 1 17 ? 3.362 5.062 6.668 1.00 0.00 17 CYS A CA 12
ATOM 5365 C C . CYS A 1 17 ? 2.367 4.849 7.813 1.00 0.00 17 CYS A C 12
ATOM 5366 O O . CYS A 1 17 ? 2.743 4.493 8.914 1.00 0.00 17 CYS A O 12
ATOM 5373 N N . SER A 1 18 ? 1.102 5.069 7.562 1.00 0.00 18 SER A N 12
ATOM 5374 C CA . SER A 1 18 ? 0.073 4.888 8.634 1.00 0.00 18 SER A CA 12
ATOM 5375 C C . SER A 1 18 ? -1.333 4.835 8.025 1.00 0.00 18 SER A C 12
ATOM 5376 O O . SER A 1 18 ? -2.114 3.952 8.328 1.00 0.00 18 SER A O 12
ATOM 5384 N N . GLY A 1 19 ? -1.653 5.767 7.163 1.00 0.00 19 GLY A N 12
ATOM 5385 C CA . GLY A 1 19 ? -3.002 5.774 6.521 1.00 0.00 19 GLY A CA 12
ATOM 5386 C C . GLY A 1 19 ? -2.921 5.121 5.135 1.00 0.00 19 GLY A C 12
ATOM 5387 O O . GLY A 1 19 ? -3.736 5.385 4.271 1.00 0.00 19 GLY A O 12
ATOM 5391 N N . TYR A 1 20 ? -1.941 4.271 4.914 1.00 0.00 20 TYR A N 12
ATOM 5392 C CA . TYR A 1 20 ? -1.804 3.599 3.585 1.00 0.00 20 TYR A CA 12
ATOM 5393 C C . TYR A 1 20 ? -1.569 2.094 3.773 1.00 0.00 20 TYR A C 12
ATOM 5394 O O . TYR A 1 20 ? -0.911 1.673 4.707 1.00 0.00 20 TYR A O 12
ATOM 5412 N N . ASN A 1 21 ? -2.094 1.286 2.887 1.00 0.00 21 ASN A N 12
ATOM 5413 C CA . ASN A 1 21 ? -1.900 -0.193 2.998 1.00 0.00 21 ASN A CA 12
ATOM 5414 C C . ASN A 1 21 ? -1.242 -0.727 1.723 1.00 0.00 21 ASN A C 12
ATOM 5415 O O . ASN A 1 21 ? -1.312 -0.110 0.684 1.00 0.00 21 ASN A O 12
ATOM 5426 N N . CYS A 1 22 ? -0.603 -1.868 1.787 1.00 0.00 22 CYS A N 12
ATOM 5427 C CA . CYS A 1 22 ? 0.058 -2.417 0.563 1.00 0.00 22 CYS A CA 12
ATOM 5428 C C . CYS A 1 22 ? -0.923 -3.279 -0.237 1.00 0.00 22 CYS A C 12
ATOM 5429 O O . CYS A 1 22 ? -1.717 -4.015 0.320 1.00 0.00 22 CYS A O 12
ATOM 5436 N N . SER A 1 23 ? -0.866 -3.190 -1.542 1.00 0.00 23 SER A N 12
ATOM 5437 C CA . SER A 1 23 ? -1.784 -3.998 -2.398 1.00 0.00 23 SER A CA 12
ATOM 5438 C C . SER A 1 23 ? -1.009 -5.138 -3.074 1.00 0.00 23 SER A C 12
ATOM 5439 O O . SER A 1 23 ? 0.062 -4.923 -3.607 1.00 0.00 23 SER A O 12
ATOM 5447 N N . PRO A 1 24 ? -1.579 -6.321 -3.022 1.00 0.00 24 PRO A N 12
ATOM 5448 C CA . PRO A 1 24 ? -0.928 -7.511 -3.636 1.00 0.00 24 PRO A CA 12
ATOM 5449 C C . PRO A 1 24 ? -1.023 -7.468 -5.170 1.00 0.00 24 PRO A C 12
ATOM 5450 O O . PRO A 1 24 ? -0.169 -7.988 -5.862 1.00 0.00 24 PRO A O 12
ATOM 5461 N N . THR A 1 25 ? -2.053 -6.857 -5.701 1.00 0.00 25 THR A N 12
ATOM 5462 C CA . THR A 1 25 ? -2.205 -6.783 -7.191 1.00 0.00 25 THR A CA 12
ATOM 5463 C C . THR A 1 25 ? -1.461 -5.562 -7.750 1.00 0.00 25 THR A C 12
ATOM 5464 O O . THR A 1 25 ? -0.885 -5.616 -8.820 1.00 0.00 25 THR A O 12
ATOM 5475 N N . TRP A 1 26 ? -1.476 -4.466 -7.037 1.00 0.00 26 TRP A N 12
ATOM 5476 C CA . TRP A 1 26 ? -0.779 -3.233 -7.524 1.00 0.00 26 TRP A CA 12
ATOM 5477 C C . TRP A 1 26 ? 0.683 -3.200 -7.045 1.00 0.00 26 TRP A C 12
ATOM 5478 O O . TRP A 1 26 ? 1.488 -2.443 -7.553 1.00 0.00 26 TRP A O 12
ATOM 5499 N N . LYS A 1 27 ? 1.026 -4.024 -6.078 1.00 0.00 27 LYS A N 12
ATOM 5500 C CA . LYS A 1 27 ? 2.432 -4.077 -5.552 1.00 0.00 27 LYS A CA 12
ATOM 5501 C C . LYS A 1 27 ? 2.897 -2.731 -4.963 1.00 0.00 27 LYS A C 12
ATOM 5502 O O . LYS A 1 27 ? 4.073 -2.545 -4.714 1.00 0.00 27 LYS A O 12
ATOM 5521 N N . TRP A 1 28 ? 2.000 -1.802 -4.710 1.00 0.00 28 TRP A N 12
ATOM 5522 C CA . TRP A 1 28 ? 2.435 -0.502 -4.109 1.00 0.00 28 TRP A CA 12
ATOM 5523 C C . TRP A 1 28 ? 1.487 -0.089 -2.976 1.00 0.00 28 TRP A C 12
ATOM 5524 O O . TRP A 1 28 ? 0.362 -0.549 -2.897 1.00 0.00 28 TRP A O 12
ATOM 5545 N N . CYS A 1 29 ? 1.939 0.768 -2.093 1.00 0.00 29 CYS A N 12
ATOM 5546 C CA . CYS A 1 29 ? 1.070 1.211 -0.958 1.00 0.00 29 CYS A CA 12
ATOM 5547 C C . CYS A 1 29 ? -0.101 2.048 -1.487 1.00 0.00 29 CYS A C 12
ATOM 5548 O O . CYS A 1 29 ? 0.081 2.947 -2.280 1.00 0.00 29 CYS A O 12
ATOM 5555 N N . VAL A 1 30 ? -1.296 1.754 -1.047 1.00 0.00 30 VAL A N 12
ATOM 5556 C CA . VAL A 1 30 ? -2.492 2.525 -1.508 1.00 0.00 30 VAL A CA 12
ATOM 5557 C C . VAL A 1 30 ? -3.135 3.246 -0.319 1.00 0.00 30 VAL A C 12
ATOM 5558 O O . VAL A 1 30 ? -2.676 3.137 0.801 1.00 0.00 30 VAL A O 12
ATOM 5571 N N . TYR A 1 31 ? -4.197 3.976 -0.548 1.00 0.00 31 TYR A N 12
ATOM 5572 C CA . TYR A 1 31 ? -4.866 4.695 0.578 1.00 0.00 31 TYR A CA 12
ATOM 5573 C C . TYR A 1 31 ? -5.683 3.706 1.420 1.00 0.00 31 TYR A C 12
ATOM 5574 O O . TYR A 1 31 ? -6.290 2.788 0.898 1.00 0.00 31 TYR A O 12
ATOM 5592 N N . ALA A 1 32 ? -5.703 3.890 2.715 1.00 0.00 32 ALA A N 12
ATOM 5593 C CA . ALA A 1 32 ? -6.478 2.964 3.594 1.00 0.00 32 ALA A CA 12
ATOM 5594 C C . ALA A 1 32 ? -7.915 3.479 3.753 1.00 0.00 32 ALA A C 12
ATOM 5595 O O . ALA A 1 32 ? -8.215 4.252 4.644 1.00 0.00 32 ALA A O 12
ATOM 5602 N N . ARG A 1 33 ? -8.802 3.056 2.885 1.00 0.00 33 ARG A N 12
ATOM 5603 C CA . ARG A 1 33 ? -10.223 3.519 2.970 1.00 0.00 33 ARG A CA 12
ATOM 5604 C C . ARG A 1 33 ? -10.967 2.753 4.075 1.00 0.00 33 ARG A C 12
ATOM 5605 O O . ARG A 1 33 ? -10.837 1.549 4.185 1.00 0.00 33 ARG A O 12
ATOM 5626 N N . PRO A 1 34 ? -11.727 3.483 4.859 1.00 0.00 34 PRO A N 12
ATOM 5627 C CA . PRO A 1 34 ? -12.501 2.862 5.967 1.00 0.00 34 PRO A CA 12
ATOM 5628 C C . PRO A 1 34 ? -13.689 2.056 5.417 1.00 0.00 34 PRO A C 12
ATOM 5629 O O . PRO A 1 34 ? -14.410 2.583 4.585 1.00 0.00 34 PRO A O 12
ATOM 5641 N N . GLY A 1 1 ? 9.351 5.041 8.871 1.00 0.00 1 GLY A N 13
ATOM 5642 C CA . GLY A 1 1 ? 9.432 4.886 7.388 1.00 0.00 1 GLY A CA 13
ATOM 5643 C C . GLY A 1 1 ? 8.057 5.153 6.765 1.00 0.00 1 GLY A C 13
ATOM 5644 O O . GLY A 1 1 ? 7.042 4.699 7.260 1.00 0.00 1 GLY A O 13
ATOM 5650 N N . CYS A 1 2 ? 8.021 5.887 5.679 1.00 0.00 2 CYS A N 13
ATOM 5651 C CA . CYS A 1 2 ? 6.715 6.188 5.015 1.00 0.00 2 CYS A CA 13
ATOM 5652 C C . CYS A 1 2 ? 6.795 5.880 3.515 1.00 0.00 2 CYS A C 13
ATOM 5653 O O . CYS A 1 2 ? 7.691 6.337 2.827 1.00 0.00 2 CYS A O 13
ATOM 5660 N N . GLY A 1 3 ? 5.865 5.111 3.003 1.00 0.00 3 GLY A N 13
ATOM 5661 C CA . GLY A 1 3 ? 5.880 4.771 1.548 1.00 0.00 3 GLY A CA 13
ATOM 5662 C C . GLY A 1 3 ? 5.258 5.918 0.749 1.00 0.00 3 GLY A C 13
ATOM 5663 O O . GLY A 1 3 ? 5.946 6.815 0.300 1.00 0.00 3 GLY A O 13
ATOM 5667 N N . GLY A 1 4 ? 3.960 5.896 0.569 1.00 0.00 4 GLY A N 13
ATOM 5668 C CA . GLY A 1 4 ? 3.287 6.985 -0.199 1.00 0.00 4 GLY A CA 13
ATOM 5669 C C . GLY A 1 4 ? 2.126 6.408 -1.012 1.00 0.00 4 GLY A C 13
ATOM 5670 O O . GLY A 1 4 ? 1.453 5.490 -0.582 1.00 0.00 4 GLY A O 13
ATOM 5674 N N . LEU A 1 5 ? 1.886 6.943 -2.185 1.00 0.00 5 LEU A N 13
ATOM 5675 C CA . LEU A 1 5 ? 0.766 6.431 -3.034 1.00 0.00 5 LEU A CA 13
ATOM 5676 C C . LEU A 1 5 ? 1.285 5.456 -4.107 1.00 0.00 5 LEU A C 13
ATOM 5677 O O . LEU A 1 5 ? 0.511 4.866 -4.836 1.00 0.00 5 LEU A O 13
ATOM 5693 N N . MET A 1 6 ? 2.581 5.274 -4.200 1.00 0.00 6 MET A N 13
ATOM 5694 C CA . MET A 1 6 ? 3.146 4.328 -5.212 1.00 0.00 6 MET A CA 13
ATOM 5695 C C . MET A 1 6 ? 4.456 3.729 -4.681 1.00 0.00 6 MET A C 13
ATOM 5696 O O . MET A 1 6 ? 5.427 3.589 -5.402 1.00 0.00 6 MET A O 13
ATOM 5710 N N . ALA A 1 7 ? 4.483 3.375 -3.419 1.00 0.00 7 ALA A N 13
ATOM 5711 C CA . ALA A 1 7 ? 5.721 2.783 -2.818 1.00 0.00 7 ALA A CA 13
ATOM 5712 C C . ALA A 1 7 ? 5.936 1.350 -3.323 1.00 0.00 7 ALA A C 13
ATOM 5713 O O . ALA A 1 7 ? 5.331 0.925 -4.287 1.00 0.00 7 ALA A O 13
ATOM 5720 N N . GLY A 1 8 ? 6.801 0.609 -2.684 1.00 0.00 8 GLY A N 13
ATOM 5721 C CA . GLY A 1 8 ? 7.063 -0.794 -3.123 1.00 0.00 8 GLY A CA 13
ATOM 5722 C C . GLY A 1 8 ? 6.645 -1.765 -2.015 1.00 0.00 8 GLY A C 13
ATOM 5723 O O . GLY A 1 8 ? 7.247 -1.804 -0.958 1.00 0.00 8 GLY A O 13
ATOM 5727 N N . CYS A 1 9 ? 5.620 -2.551 -2.249 1.00 0.00 9 CYS A N 13
ATOM 5728 C CA . CYS A 1 9 ? 5.166 -3.522 -1.206 1.00 0.00 9 CYS A CA 13
ATOM 5729 C C . CYS A 1 9 ? 6.058 -4.769 -1.226 1.00 0.00 9 CYS A C 13
ATOM 5730 O O . CYS A 1 9 ? 6.927 -4.926 -0.390 1.00 0.00 9 CYS A O 13
ATOM 5737 N N . ASP A 1 10 ? 5.849 -5.651 -2.179 1.00 0.00 10 ASP A N 13
ATOM 5738 C CA . ASP A 1 10 ? 6.676 -6.898 -2.278 1.00 0.00 10 ASP A CA 13
ATOM 5739 C C . ASP A 1 10 ? 6.735 -7.613 -0.920 1.00 0.00 10 ASP A C 13
ATOM 5740 O O . ASP A 1 10 ? 7.771 -7.670 -0.282 1.00 0.00 10 ASP A O 13
ATOM 5749 N N . GLY A 1 11 ? 5.627 -8.150 -0.472 1.00 0.00 11 GLY A N 13
ATOM 5750 C CA . GLY A 1 11 ? 5.610 -8.849 0.837 1.00 0.00 11 GLY A CA 13
ATOM 5751 C C . GLY A 1 11 ? 4.324 -8.479 1.570 1.00 0.00 11 GLY A C 13
ATOM 5752 O O . GLY A 1 11 ? 4.062 -7.320 1.827 1.00 0.00 11 GLY A O 13
ATOM 5756 N N . LYS A 1 12 ? 3.523 -9.453 1.908 1.00 0.00 12 LYS A N 13
ATOM 5757 C CA . LYS A 1 12 ? 2.245 -9.161 2.631 1.00 0.00 12 LYS A CA 13
ATOM 5758 C C . LYS A 1 12 ? 2.533 -8.505 3.993 1.00 0.00 12 LYS A C 13
ATOM 5759 O O . LYS A 1 12 ? 1.655 -7.929 4.606 1.00 0.00 12 LYS A O 13
ATOM 5778 N N . SER A 1 13 ? 3.758 -8.586 4.465 1.00 0.00 13 SER A N 13
ATOM 5779 C CA . SER A 1 13 ? 4.104 -7.967 5.783 1.00 0.00 13 SER A CA 13
ATOM 5780 C C . SER A 1 13 ? 4.718 -6.567 5.590 1.00 0.00 13 SER A C 13
ATOM 5781 O O . SER A 1 13 ? 5.216 -5.970 6.527 1.00 0.00 13 SER A O 13
ATOM 5789 N N . THR A 1 14 ? 4.683 -6.034 4.388 1.00 0.00 14 THR A N 13
ATOM 5790 C CA . THR A 1 14 ? 5.262 -4.673 4.150 1.00 0.00 14 THR A CA 13
ATOM 5791 C C . THR A 1 14 ? 4.363 -3.600 4.784 1.00 0.00 14 THR A C 13
ATOM 5792 O O . THR A 1 14 ? 3.192 -3.825 5.027 1.00 0.00 14 THR A O 13
ATOM 5803 N N . PHE A 1 15 ? 4.904 -2.436 5.055 1.00 0.00 15 PHE A N 13
ATOM 5804 C CA . PHE A 1 15 ? 4.082 -1.350 5.673 1.00 0.00 15 PHE A CA 13
ATOM 5805 C C . PHE A 1 15 ? 4.389 0.000 5.013 1.00 0.00 15 PHE A C 13
ATOM 5806 O O . PHE A 1 15 ? 5.517 0.287 4.656 1.00 0.00 15 PHE A O 13
ATOM 5823 N N . CYS A 1 16 ? 3.387 0.829 4.851 1.00 0.00 16 CYS A N 13
ATOM 5824 C CA . CYS A 1 16 ? 3.604 2.167 4.214 1.00 0.00 16 CYS A CA 13
ATOM 5825 C C . CYS A 1 16 ? 3.815 3.238 5.299 1.00 0.00 16 CYS A C 13
ATOM 5826 O O . CYS A 1 16 ? 4.506 3.009 6.273 1.00 0.00 16 CYS A O 13
ATOM 5833 N N . CYS A 1 17 ? 3.236 4.409 5.140 1.00 0.00 17 CYS A N 13
ATOM 5834 C CA . CYS A 1 17 ? 3.422 5.482 6.164 1.00 0.00 17 CYS A CA 13
ATOM 5835 C C . CYS A 1 17 ? 2.315 5.418 7.228 1.00 0.00 17 CYS A C 13
ATOM 5836 O O . CYS A 1 17 ? 2.491 4.816 8.271 1.00 0.00 17 CYS A O 13
ATOM 5843 N N . SER A 1 18 ? 1.182 6.034 6.982 1.00 0.00 18 SER A N 13
ATOM 5844 C CA . SER A 1 18 ? 0.074 6.008 7.991 1.00 0.00 18 SER A CA 13
ATOM 5845 C C . SER A 1 18 ? -1.292 6.010 7.298 1.00 0.00 18 SER A C 13
ATOM 5846 O O . SER A 1 18 ? -2.163 5.227 7.627 1.00 0.00 18 SER A O 13
ATOM 5854 N N . GLY A 1 19 ? -1.484 6.883 6.342 1.00 0.00 19 GLY A N 13
ATOM 5855 C CA . GLY A 1 19 ? -2.791 6.941 5.619 1.00 0.00 19 GLY A CA 13
ATOM 5856 C C . GLY A 1 19 ? -2.673 6.208 4.278 1.00 0.00 19 GLY A C 13
ATOM 5857 O O . GLY A 1 19 ? -3.396 6.495 3.343 1.00 0.00 19 GLY A O 13
ATOM 5861 N N . TYR A 1 20 ? -1.769 5.263 4.180 1.00 0.00 20 TYR A N 13
ATOM 5862 C CA . TYR A 1 20 ? -1.602 4.506 2.905 1.00 0.00 20 TYR A CA 13
ATOM 5863 C C . TYR A 1 20 ? -1.476 3.008 3.195 1.00 0.00 20 TYR A C 13
ATOM 5864 O O . TYR A 1 20 ? -0.734 2.598 4.067 1.00 0.00 20 TYR A O 13
ATOM 5882 N N . ASN A 1 21 ? -2.184 2.188 2.463 1.00 0.00 21 ASN A N 13
ATOM 5883 C CA . ASN A 1 21 ? -2.092 0.713 2.679 1.00 0.00 21 ASN A CA 13
ATOM 5884 C C . ASN A 1 21 ? -1.306 0.084 1.527 1.00 0.00 21 ASN A C 13
ATOM 5885 O O . ASN A 1 21 ? -1.326 0.579 0.421 1.00 0.00 21 ASN A O 13
ATOM 5896 N N . CYS A 1 22 ? -0.609 -0.995 1.767 1.00 0.00 22 CYS A N 13
ATOM 5897 C CA . CYS A 1 22 ? 0.178 -1.625 0.661 1.00 0.00 22 CYS A CA 13
ATOM 5898 C C . CYS A 1 22 ? -0.691 -2.622 -0.109 1.00 0.00 22 CYS A C 13
ATOM 5899 O O . CYS A 1 22 ? -1.259 -3.538 0.460 1.00 0.00 22 CYS A O 13
ATOM 5906 N N . SER A 1 23 ? -0.799 -2.440 -1.401 1.00 0.00 23 SER A N 13
ATOM 5907 C CA . SER A 1 23 ? -1.632 -3.360 -2.230 1.00 0.00 23 SER A CA 13
ATOM 5908 C C . SER A 1 23 ? -0.764 -4.474 -2.831 1.00 0.00 23 SER A C 13
ATOM 5909 O O . SER A 1 23 ? 0.249 -4.201 -3.445 1.00 0.00 23 SER A O 13
ATOM 5917 N N . PRO A 1 24 ? -1.195 -5.699 -2.635 1.00 0.00 24 PRO A N 13
ATOM 5918 C CA . PRO A 1 24 ? -0.448 -6.867 -3.170 1.00 0.00 24 PRO A CA 13
ATOM 5919 C C . PRO A 1 24 ? -0.634 -6.979 -4.691 1.00 0.00 24 PRO A C 13
ATOM 5920 O O . PRO A 1 24 ? 0.280 -7.332 -5.410 1.00 0.00 24 PRO A O 13
ATOM 5931 N N . THR A 1 25 ? -1.812 -6.673 -5.178 1.00 0.00 25 THR A N 13
ATOM 5932 C CA . THR A 1 25 ? -2.071 -6.750 -6.650 1.00 0.00 25 THR A CA 13
ATOM 5933 C C . THR A 1 25 ? -1.346 -5.612 -7.381 1.00 0.00 25 THR A C 13
ATOM 5934 O O . THR A 1 25 ? -0.832 -5.792 -8.469 1.00 0.00 25 THR A O 13
ATOM 5945 N N . TRP A 1 26 ? -1.303 -4.447 -6.787 1.00 0.00 26 TRP A N 13
ATOM 5946 C CA . TRP A 1 26 ? -0.612 -3.288 -7.440 1.00 0.00 26 TRP A CA 13
ATOM 5947 C C . TRP A 1 26 ? 0.867 -3.231 -7.019 1.00 0.00 26 TRP A C 13
ATOM 5948 O O . TRP A 1 26 ? 1.652 -2.509 -7.603 1.00 0.00 26 TRP A O 13
ATOM 5969 N N . LYS A 1 27 ? 1.247 -3.992 -6.015 1.00 0.00 27 LYS A N 13
ATOM 5970 C CA . LYS A 1 27 ? 2.670 -4.015 -5.538 1.00 0.00 27 LYS A CA 13
ATOM 5971 C C . LYS A 1 27 ? 3.138 -2.637 -5.031 1.00 0.00 27 LYS A C 13
ATOM 5972 O O . LYS A 1 27 ? 4.326 -2.394 -4.916 1.00 0.00 27 LYS A O 13
ATOM 5991 N N . TRP A 1 28 ? 2.232 -1.743 -4.698 1.00 0.00 28 TRP A N 13
ATOM 5992 C CA . TRP A 1 28 ? 2.666 -0.409 -4.171 1.00 0.00 28 TRP A CA 13
ATOM 5993 C C . TRP A 1 28 ? 1.652 0.132 -3.151 1.00 0.00 28 TRP A C 13
ATOM 5994 O O . TRP A 1 28 ? 0.502 -0.266 -3.131 1.00 0.00 28 TRP A O 13
ATOM 6015 N N . CYS A 1 29 ? 2.087 1.026 -2.294 1.00 0.00 29 CYS A N 13
ATOM 6016 C CA . CYS A 1 29 ? 1.170 1.594 -1.257 1.00 0.00 29 CYS A CA 13
ATOM 6017 C C . CYS A 1 29 ? 0.078 2.452 -1.907 1.00 0.00 29 CYS A C 13
ATOM 6018 O O . CYS A 1 29 ? 0.341 3.245 -2.784 1.00 0.00 29 CYS A O 13
ATOM 6025 N N . VAL A 1 30 ? -1.141 2.295 -1.466 1.00 0.00 30 VAL A N 13
ATOM 6026 C CA . VAL A 1 30 ? -2.274 3.093 -2.026 1.00 0.00 30 VAL A CA 13
ATOM 6027 C C . VAL A 1 30 ? -2.966 3.852 -0.889 1.00 0.00 30 VAL A C 13
ATOM 6028 O O . VAL A 1 30 ? -2.495 3.855 0.230 1.00 0.00 30 VAL A O 13
ATOM 6041 N N . TYR A 1 31 ? -4.076 4.488 -1.156 1.00 0.00 31 TYR A N 13
ATOM 6042 C CA . TYR A 1 31 ? -4.785 5.234 -0.069 1.00 0.00 31 TYR A CA 13
ATOM 6043 C C . TYR A 1 31 ? -5.388 4.249 0.944 1.00 0.00 31 TYR A C 13
ATOM 6044 O O . TYR A 1 31 ? -5.773 3.146 0.598 1.00 0.00 31 TYR A O 13
ATOM 6062 N N . ALA A 1 32 ? -5.471 4.639 2.191 1.00 0.00 32 ALA A N 13
ATOM 6063 C CA . ALA A 1 32 ? -6.049 3.731 3.226 1.00 0.00 32 ALA A CA 13
ATOM 6064 C C . ALA A 1 32 ? -7.438 4.221 3.646 1.00 0.00 32 ALA A C 13
ATOM 6065 O O . ALA A 1 32 ? -7.638 5.392 3.913 1.00 0.00 32 ALA A O 13
ATOM 6072 N N . ARG A 1 33 ? -8.399 3.332 3.705 1.00 0.00 33 ARG A N 13
ATOM 6073 C CA . ARG A 1 33 ? -9.782 3.739 4.107 1.00 0.00 33 ARG A CA 13
ATOM 6074 C C . ARG A 1 33 ? -9.808 4.194 5.577 1.00 0.00 33 ARG A C 13
ATOM 6075 O O . ARG A 1 33 ? -10.233 5.295 5.864 1.00 0.00 33 ARG A O 13
ATOM 6096 N N . PRO A 1 34 ? -9.349 3.333 6.466 1.00 0.00 34 PRO A N 13
ATOM 6097 C CA . PRO A 1 34 ? -9.330 3.678 7.912 1.00 0.00 34 PRO A CA 13
ATOM 6098 C C . PRO A 1 34 ? -8.220 4.698 8.210 1.00 0.00 34 PRO A C 13
ATOM 6099 O O . PRO A 1 34 ? -7.119 4.520 7.711 1.00 0.00 34 PRO A O 13
ATOM 6111 N N . GLY A 1 1 ? 9.434 3.540 7.977 1.00 0.00 1 GLY A N 14
ATOM 6112 C CA . GLY A 1 1 ? 8.916 3.246 6.608 1.00 0.00 1 GLY A CA 14
ATOM 6113 C C . GLY A 1 1 ? 7.901 4.315 6.193 1.00 0.00 1 GLY A C 14
ATOM 6114 O O . GLY A 1 1 ? 7.099 4.765 6.990 1.00 0.00 1 GLY A O 14
ATOM 6120 N N . CYS A 1 2 ? 7.932 4.725 4.948 1.00 0.00 2 CYS A N 14
ATOM 6121 C CA . CYS A 1 2 ? 6.972 5.766 4.470 1.00 0.00 2 CYS A CA 14
ATOM 6122 C C . CYS A 1 2 ? 6.783 5.658 2.951 1.00 0.00 2 CYS A C 14
ATOM 6123 O O . CYS A 1 2 ? 7.631 6.066 2.179 1.00 0.00 2 CYS A O 14
ATOM 6130 N N . GLY A 1 3 ? 5.674 5.108 2.517 1.00 0.00 3 GLY A N 14
ATOM 6131 C CA . GLY A 1 3 ? 5.422 4.966 1.053 1.00 0.00 3 GLY A CA 14
ATOM 6132 C C . GLY A 1 3 ? 4.401 6.013 0.600 1.00 0.00 3 GLY A C 14
ATOM 6133 O O . GLY A 1 3 ? 4.631 7.203 0.715 1.00 0.00 3 GLY A O 14
ATOM 6137 N N . GLY A 1 4 ? 3.276 5.581 0.086 1.00 0.00 4 GLY A N 14
ATOM 6138 C CA . GLY A 1 4 ? 2.238 6.550 -0.378 1.00 0.00 4 GLY A CA 14
ATOM 6139 C C . GLY A 1 4 ? 1.132 5.803 -1.131 1.00 0.00 4 GLY A C 14
ATOM 6140 O O . GLY A 1 4 ? 0.560 4.854 -0.626 1.00 0.00 4 GLY A O 14
ATOM 6144 N N . LEU A 1 5 ? 0.830 6.225 -2.334 1.00 0.00 5 LEU A N 14
ATOM 6145 C CA . LEU A 1 5 ? -0.240 5.542 -3.129 1.00 0.00 5 LEU A CA 14
ATOM 6146 C C . LEU A 1 5 ? 0.369 4.662 -4.233 1.00 0.00 5 LEU A C 14
ATOM 6147 O O . LEU A 1 5 ? -0.341 3.980 -4.949 1.00 0.00 5 LEU A O 14
ATOM 6163 N N . MET A 1 6 ? 1.673 4.664 -4.372 1.00 0.00 6 MET A N 14
ATOM 6164 C CA . MET A 1 6 ? 2.320 3.818 -5.416 1.00 0.00 6 MET A CA 14
ATOM 6165 C C . MET A 1 6 ? 3.729 3.409 -4.960 1.00 0.00 6 MET A C 14
ATOM 6166 O O . MET A 1 6 ? 4.627 3.239 -5.763 1.00 0.00 6 MET A O 14
ATOM 6180 N N . ALA A 1 7 ? 3.923 3.244 -3.672 1.00 0.00 7 ALA A N 14
ATOM 6181 C CA . ALA A 1 7 ? 5.266 2.840 -3.159 1.00 0.00 7 ALA A CA 14
ATOM 6182 C C . ALA A 1 7 ? 5.459 1.334 -3.347 1.00 0.00 7 ALA A C 14
ATOM 6183 O O . ALA A 1 7 ? 4.610 0.545 -2.981 1.00 0.00 7 ALA A O 14
ATOM 6190 N N . GLY A 1 8 ? 6.566 0.933 -3.917 1.00 0.00 8 GLY A N 14
ATOM 6191 C CA . GLY A 1 8 ? 6.819 -0.522 -4.141 1.00 0.00 8 GLY A CA 14
ATOM 6192 C C . GLY A 1 8 ? 6.703 -1.280 -2.816 1.00 0.00 8 GLY A C 14
ATOM 6193 O O . GLY A 1 8 ? 7.445 -1.036 -1.884 1.00 0.00 8 GLY A O 14
ATOM 6197 N N . CYS A 1 9 ? 5.773 -2.199 -2.732 1.00 0.00 9 CYS A N 14
ATOM 6198 C CA . CYS A 1 9 ? 5.599 -2.980 -1.472 1.00 0.00 9 CYS A CA 14
ATOM 6199 C C . CYS A 1 9 ? 6.456 -4.251 -1.522 1.00 0.00 9 CYS A C 14
ATOM 6200 O O . CYS A 1 9 ? 7.482 -4.335 -0.874 1.00 0.00 9 CYS A O 14
ATOM 6207 N N . ASP A 1 10 ? 6.040 -5.231 -2.291 1.00 0.00 10 ASP A N 14
ATOM 6208 C CA . ASP A 1 10 ? 6.817 -6.510 -2.404 1.00 0.00 10 ASP A CA 14
ATOM 6209 C C . ASP A 1 10 ? 7.005 -7.152 -1.019 1.00 0.00 10 ASP A C 14
ATOM 6210 O O . ASP A 1 10 ? 7.950 -6.861 -0.307 1.00 0.00 10 ASP A O 14
ATOM 6219 N N . GLY A 1 11 ? 6.109 -8.025 -0.633 1.00 0.00 11 GLY A N 14
ATOM 6220 C CA . GLY A 1 11 ? 6.225 -8.688 0.703 1.00 0.00 11 GLY A CA 14
ATOM 6221 C C . GLY A 1 11 ? 4.837 -8.870 1.340 1.00 0.00 11 GLY A C 14
ATOM 6222 O O . GLY A 1 11 ? 4.693 -9.588 2.311 1.00 0.00 11 GLY A O 14
ATOM 6226 N N . LYS A 1 12 ? 3.819 -8.220 0.809 1.00 0.00 12 LYS A N 14
ATOM 6227 C CA . LYS A 1 12 ? 2.433 -8.340 1.381 1.00 0.00 12 LYS A CA 14
ATOM 6228 C C . LYS A 1 12 ? 2.395 -7.852 2.840 1.00 0.00 12 LYS A C 14
ATOM 6229 O O . LYS A 1 12 ? 1.491 -8.182 3.587 1.00 0.00 12 LYS A O 14
ATOM 6248 N N . SER A 1 13 ? 3.363 -7.062 3.246 1.00 0.00 13 SER A N 14
ATOM 6249 C CA . SER A 1 13 ? 3.387 -6.543 4.649 1.00 0.00 13 SER A CA 14
ATOM 6250 C C . SER A 1 13 ? 4.473 -5.464 4.792 1.00 0.00 13 SER A C 14
ATOM 6251 O O . SER A 1 13 ? 5.267 -5.487 5.715 1.00 0.00 13 SER A O 14
ATOM 6259 N N . THR A 1 14 ? 4.511 -4.519 3.882 1.00 0.00 14 THR A N 14
ATOM 6260 C CA . THR A 1 14 ? 5.544 -3.439 3.959 1.00 0.00 14 THR A CA 14
ATOM 6261 C C . THR A 1 14 ? 5.085 -2.321 4.905 1.00 0.00 14 THR A C 14
ATOM 6262 O O . THR A 1 14 ? 3.907 -2.159 5.165 1.00 0.00 14 THR A O 14
ATOM 6273 N N . PHE A 1 15 ? 6.009 -1.547 5.416 1.00 0.00 15 PHE A N 14
ATOM 6274 C CA . PHE A 1 15 ? 5.631 -0.437 6.343 1.00 0.00 15 PHE A CA 14
ATOM 6275 C C . PHE A 1 15 ? 5.472 0.873 5.563 1.00 0.00 15 PHE A C 14
ATOM 6276 O O . PHE A 1 15 ? 6.398 1.345 4.927 1.00 0.00 15 PHE A O 14
ATOM 6293 N N . CYS A 1 16 ? 4.303 1.461 5.608 1.00 0.00 16 CYS A N 14
ATOM 6294 C CA . CYS A 1 16 ? 4.074 2.741 4.871 1.00 0.00 16 CYS A CA 14
ATOM 6295 C C . CYS A 1 16 ? 4.149 3.934 5.836 1.00 0.00 16 CYS A C 14
ATOM 6296 O O . CYS A 1 16 ? 4.547 3.793 6.978 1.00 0.00 16 CYS A O 14
ATOM 6303 N N . CYS A 1 17 ? 3.777 5.109 5.381 1.00 0.00 17 CYS A N 14
ATOM 6304 C CA . CYS A 1 17 ? 3.835 6.318 6.265 1.00 0.00 17 CYS A CA 14
ATOM 6305 C C . CYS A 1 17 ? 2.863 6.168 7.441 1.00 0.00 17 CYS A C 14
ATOM 6306 O O . CYS A 1 17 ? 3.238 5.738 8.516 1.00 0.00 17 CYS A O 14
ATOM 6313 N N . SER A 1 18 ? 1.618 6.521 7.244 1.00 0.00 18 SER A N 14
ATOM 6314 C CA . SER A 1 18 ? 0.610 6.405 8.340 1.00 0.00 18 SER A CA 14
ATOM 6315 C C . SER A 1 18 ? -0.804 6.368 7.748 1.00 0.00 18 SER A C 14
ATOM 6316 O O . SER A 1 18 ? -1.445 7.389 7.578 1.00 0.00 18 SER A O 14
ATOM 6324 N N . GLY A 1 19 ? -1.291 5.196 7.424 1.00 0.00 19 GLY A N 14
ATOM 6325 C CA . GLY A 1 19 ? -2.660 5.085 6.834 1.00 0.00 19 GLY A CA 14
ATOM 6326 C C . GLY A 1 19 ? -2.592 4.373 5.475 1.00 0.00 19 GLY A C 14
ATOM 6327 O O . GLY A 1 19 ? -3.594 3.905 4.970 1.00 0.00 19 GLY A O 14
ATOM 6331 N N . TYR A 1 20 ? -1.423 4.286 4.880 1.00 0.00 20 TYR A N 14
ATOM 6332 C CA . TYR A 1 20 ? -1.303 3.600 3.558 1.00 0.00 20 TYR A CA 14
ATOM 6333 C C . TYR A 1 20 ? -1.149 2.089 3.766 1.00 0.00 20 TYR A C 14
ATOM 6334 O O . TYR A 1 20 ? -0.542 1.643 4.723 1.00 0.00 20 TYR A O 14
ATOM 6352 N N . ASN A 1 21 ? -1.700 1.301 2.877 1.00 0.00 21 ASN A N 14
ATOM 6353 C CA . ASN A 1 21 ? -1.599 -0.183 3.013 1.00 0.00 21 ASN A CA 14
ATOM 6354 C C . ASN A 1 21 ? -1.007 -0.793 1.738 1.00 0.00 21 ASN A C 14
ATOM 6355 O O . ASN A 1 21 ? -1.107 -0.228 0.669 1.00 0.00 21 ASN A O 14
ATOM 6366 N N . CYS A 1 22 ? -0.391 -1.943 1.850 1.00 0.00 22 CYS A N 14
ATOM 6367 C CA . CYS A 1 22 ? 0.216 -2.590 0.647 1.00 0.00 22 CYS A CA 14
ATOM 6368 C C . CYS A 1 22 ? -0.817 -3.470 -0.062 1.00 0.00 22 CYS A C 14
ATOM 6369 O O . CYS A 1 22 ? -1.529 -4.234 0.562 1.00 0.00 22 CYS A O 14
ATOM 6376 N N . SER A 1 23 ? -0.896 -3.363 -1.365 1.00 0.00 23 SER A N 14
ATOM 6377 C CA . SER A 1 23 ? -1.873 -4.187 -2.136 1.00 0.00 23 SER A CA 14
ATOM 6378 C C . SER A 1 23 ? -1.160 -5.383 -2.782 1.00 0.00 23 SER A C 14
ATOM 6379 O O . SER A 1 23 ? -0.112 -5.226 -3.378 1.00 0.00 23 SER A O 14
ATOM 6387 N N . PRO A 1 24 ? -1.755 -6.543 -2.642 1.00 0.00 24 PRO A N 14
ATOM 6388 C CA . PRO A 1 24 ? -1.166 -7.776 -3.226 1.00 0.00 24 PRO A CA 14
ATOM 6389 C C . PRO A 1 24 ? -1.330 -7.793 -4.754 1.00 0.00 24 PRO A C 14
ATOM 6390 O O . PRO A 1 24 ? -0.537 -8.386 -5.461 1.00 0.00 24 PRO A O 14
ATOM 6401 N N . THR A 1 25 ? -2.352 -7.150 -5.265 1.00 0.00 25 THR A N 14
ATOM 6402 C CA . THR A 1 25 ? -2.571 -7.130 -6.745 1.00 0.00 25 THR A CA 14
ATOM 6403 C C . THR A 1 25 ? -1.819 -5.958 -7.384 1.00 0.00 25 THR A C 14
ATOM 6404 O O . THR A 1 25 ? -1.299 -6.070 -8.478 1.00 0.00 25 THR A O 14
ATOM 6415 N N . TRP A 1 26 ? -1.757 -4.837 -6.710 1.00 0.00 26 TRP A N 14
ATOM 6416 C CA . TRP A 1 26 ? -1.034 -3.654 -7.280 1.00 0.00 26 TRP A CA 14
ATOM 6417 C C . TRP A 1 26 ? 0.454 -3.694 -6.895 1.00 0.00 26 TRP A C 14
ATOM 6418 O O . TRP A 1 26 ? 1.262 -2.985 -7.462 1.00 0.00 26 TRP A O 14
ATOM 6439 N N . LYS A 1 27 ? 0.812 -4.518 -5.934 1.00 0.00 27 LYS A N 14
ATOM 6440 C CA . LYS A 1 27 ? 2.240 -4.628 -5.489 1.00 0.00 27 LYS A CA 14
ATOM 6441 C C . LYS A 1 27 ? 2.778 -3.293 -4.946 1.00 0.00 27 LYS A C 14
ATOM 6442 O O . LYS A 1 27 ? 3.975 -3.098 -4.869 1.00 0.00 27 LYS A O 14
ATOM 6461 N N . TRP A 1 28 ? 1.917 -2.382 -4.545 1.00 0.00 28 TRP A N 14
ATOM 6462 C CA . TRP A 1 28 ? 2.419 -1.088 -3.985 1.00 0.00 28 TRP A CA 14
ATOM 6463 C C . TRP A 1 28 ? 1.498 -0.578 -2.867 1.00 0.00 28 TRP A C 14
ATOM 6464 O O . TRP A 1 28 ? 0.415 -1.093 -2.655 1.00 0.00 28 TRP A O 14
ATOM 6485 N N . CYS A 1 29 ? 1.937 0.420 -2.141 1.00 0.00 29 CYS A N 14
ATOM 6486 C CA . CYS A 1 29 ? 1.112 0.966 -1.017 1.00 0.00 29 CYS A CA 14
ATOM 6487 C C . CYS A 1 29 ? 0.004 1.885 -1.547 1.00 0.00 29 CYS A C 14
ATOM 6488 O O . CYS A 1 29 ? 0.147 2.519 -2.572 1.00 0.00 29 CYS A O 14
ATOM 6495 N N . VAL A 1 30 ? -1.097 1.956 -0.842 1.00 0.00 30 VAL A N 14
ATOM 6496 C CA . VAL A 1 30 ? -2.240 2.829 -1.267 1.00 0.00 30 VAL A CA 14
ATOM 6497 C C . VAL A 1 30 ? -2.994 3.324 -0.028 1.00 0.00 30 VAL A C 14
ATOM 6498 O O . VAL A 1 30 ? -2.734 2.885 1.072 1.00 0.00 30 VAL A O 14
ATOM 6511 N N . TYR A 1 31 ? -3.932 4.220 -0.193 1.00 0.00 31 TYR A N 14
ATOM 6512 C CA . TYR A 1 31 ? -4.696 4.715 0.994 1.00 0.00 31 TYR A CA 14
ATOM 6513 C C . TYR A 1 31 ? -5.592 3.598 1.539 1.00 0.00 31 TYR A C 14
ATOM 6514 O O . TYR A 1 31 ? -6.252 2.901 0.790 1.00 0.00 31 TYR A O 14
ATOM 6532 N N . ALA A 1 32 ? -5.616 3.417 2.836 1.00 0.00 32 ALA A N 14
ATOM 6533 C CA . ALA A 1 32 ? -6.463 2.338 3.428 1.00 0.00 32 ALA A CA 14
ATOM 6534 C C . ALA A 1 32 ? -7.866 2.874 3.731 1.00 0.00 32 ALA A C 14
ATOM 6535 O O . ALA A 1 32 ? -8.073 3.597 4.689 1.00 0.00 32 ALA A O 14
ATOM 6542 N N . ARG A 1 33 ? -8.829 2.526 2.915 1.00 0.00 33 ARG A N 14
ATOM 6543 C CA . ARG A 1 33 ? -10.226 3.010 3.140 1.00 0.00 33 ARG A CA 14
ATOM 6544 C C . ARG A 1 33 ? -11.237 1.891 2.848 1.00 0.00 33 ARG A C 14
ATOM 6545 O O . ARG A 1 33 ? -10.928 0.945 2.148 1.00 0.00 33 ARG A O 14
ATOM 6566 N N . PRO A 1 34 ? -12.421 2.037 3.398 1.00 0.00 34 PRO A N 14
ATOM 6567 C CA . PRO A 1 34 ? -13.490 1.025 3.192 1.00 0.00 34 PRO A CA 14
ATOM 6568 C C . PRO A 1 34 ? -14.029 1.092 1.755 1.00 0.00 34 PRO A C 14
ATOM 6569 O O . PRO A 1 34 ? -14.186 0.041 1.155 1.00 0.00 34 PRO A O 14
ATOM 6581 N N . GLY A 1 1 ? 11.430 4.868 4.323 1.00 0.00 1 GLY A N 15
ATOM 6582 C CA . GLY A 1 1 ? 10.695 4.323 5.503 1.00 0.00 1 GLY A CA 15
ATOM 6583 C C . GLY A 1 1 ? 9.187 4.493 5.295 1.00 0.00 1 GLY A C 15
ATOM 6584 O O . GLY A 1 1 ? 8.445 3.528 5.260 1.00 0.00 1 GLY A O 15
ATOM 6590 N N . CYS A 1 2 ? 8.731 5.713 5.150 1.00 0.00 2 CYS A N 15
ATOM 6591 C CA . CYS A 1 2 ? 7.270 5.953 4.939 1.00 0.00 2 CYS A CA 15
ATOM 6592 C C . CYS A 1 2 ? 6.882 5.600 3.498 1.00 0.00 2 CYS A C 15
ATOM 6593 O O . CYS A 1 2 ? 7.605 5.894 2.562 1.00 0.00 2 CYS A O 15
ATOM 6600 N N . GLY A 1 3 ? 5.748 4.972 3.314 1.00 0.00 3 GLY A N 15
ATOM 6601 C CA . GLY A 1 3 ? 5.307 4.597 1.938 1.00 0.00 3 GLY A CA 15
ATOM 6602 C C . GLY A 1 3 ? 4.499 5.745 1.327 1.00 0.00 3 GLY A C 15
ATOM 6603 O O . GLY A 1 3 ? 4.865 6.901 1.439 1.00 0.00 3 GLY A O 15
ATOM 6607 N N . GLY A 1 4 ? 3.403 5.436 0.679 1.00 0.00 4 GLY A N 15
ATOM 6608 C CA . GLY A 1 4 ? 2.572 6.510 0.060 1.00 0.00 4 GLY A CA 15
ATOM 6609 C C . GLY A 1 4 ? 1.401 5.891 -0.710 1.00 0.00 4 GLY A C 15
ATOM 6610 O O . GLY A 1 4 ? 0.804 4.920 -0.279 1.00 0.00 4 GLY A O 15
ATOM 6614 N N . LEU A 1 5 ? 1.067 6.454 -1.845 1.00 0.00 5 LEU A N 15
ATOM 6615 C CA . LEU A 1 5 ? -0.068 5.912 -2.657 1.00 0.00 5 LEU A CA 15
ATOM 6616 C C . LEU A 1 5 ? 0.435 4.921 -3.720 1.00 0.00 5 LEU A C 15
ATOM 6617 O O . LEU A 1 5 ? -0.346 4.204 -4.320 1.00 0.00 5 LEU A O 15
ATOM 6633 N N . MET A 1 6 ? 1.726 4.863 -3.950 1.00 0.00 6 MET A N 15
ATOM 6634 C CA . MET A 1 6 ? 2.273 3.907 -4.962 1.00 0.00 6 MET A CA 15
ATOM 6635 C C . MET A 1 6 ? 3.694 3.475 -4.568 1.00 0.00 6 MET A C 15
ATOM 6636 O O . MET A 1 6 ? 4.531 3.216 -5.413 1.00 0.00 6 MET A O 15
ATOM 6650 N N . ALA A 1 7 ? 3.971 3.393 -3.286 1.00 0.00 7 ALA A N 15
ATOM 6651 C CA . ALA A 1 7 ? 5.336 2.977 -2.831 1.00 0.00 7 ALA A CA 15
ATOM 6652 C C . ALA A 1 7 ? 5.525 1.470 -3.037 1.00 0.00 7 ALA A C 15
ATOM 6653 O O . ALA A 1 7 ? 4.591 0.702 -2.931 1.00 0.00 7 ALA A O 15
ATOM 6660 N N . GLY A 1 8 ? 6.731 1.043 -3.326 1.00 0.00 8 GLY A N 15
ATOM 6661 C CA . GLY A 1 8 ? 6.985 -0.415 -3.539 1.00 0.00 8 GLY A CA 15
ATOM 6662 C C . GLY A 1 8 ? 6.709 -1.182 -2.242 1.00 0.00 8 GLY A C 15
ATOM 6663 O O . GLY A 1 8 ? 7.287 -0.898 -1.210 1.00 0.00 8 GLY A O 15
ATOM 6667 N N . CYS A 1 9 ? 5.828 -2.151 -2.289 1.00 0.00 9 CYS A N 15
ATOM 6668 C CA . CYS A 1 9 ? 5.508 -2.942 -1.062 1.00 0.00 9 CYS A CA 15
ATOM 6669 C C . CYS A 1 9 ? 6.428 -4.163 -0.967 1.00 0.00 9 CYS A C 15
ATOM 6670 O O . CYS A 1 9 ? 7.309 -4.215 -0.131 1.00 0.00 9 CYS A O 15
ATOM 6677 N N . ASP A 1 10 ? 6.226 -5.139 -1.823 1.00 0.00 10 ASP A N 15
ATOM 6678 C CA . ASP A 1 10 ? 7.077 -6.374 -1.812 1.00 0.00 10 ASP A CA 15
ATOM 6679 C C . ASP A 1 10 ? 6.946 -7.115 -0.472 1.00 0.00 10 ASP A C 15
ATOM 6680 O O . ASP A 1 10 ? 7.567 -6.758 0.512 1.00 0.00 10 ASP A O 15
ATOM 6689 N N . GLY A 1 11 ? 6.144 -8.152 -0.432 1.00 0.00 11 GLY A N 15
ATOM 6690 C CA . GLY A 1 11 ? 5.971 -8.923 0.837 1.00 0.00 11 GLY A CA 15
ATOM 6691 C C . GLY A 1 11 ? 4.482 -9.052 1.195 1.00 0.00 11 GLY A C 15
ATOM 6692 O O . GLY A 1 11 ? 4.122 -9.816 2.072 1.00 0.00 11 GLY A O 15
ATOM 6696 N N . LYS A 1 12 ? 3.614 -8.315 0.530 1.00 0.00 12 LYS A N 15
ATOM 6697 C CA . LYS A 1 12 ? 2.144 -8.389 0.832 1.00 0.00 12 LYS A CA 15
ATOM 6698 C C . LYS A 1 12 ? 1.869 -8.007 2.296 1.00 0.00 12 LYS A C 15
ATOM 6699 O O . LYS A 1 12 ? 0.835 -8.339 2.846 1.00 0.00 12 LYS A O 15
ATOM 6718 N N . SER A 1 13 ? 2.788 -7.315 2.929 1.00 0.00 13 SER A N 15
ATOM 6719 C CA . SER A 1 13 ? 2.590 -6.916 4.357 1.00 0.00 13 SER A CA 15
ATOM 6720 C C . SER A 1 13 ? 3.682 -5.920 4.781 1.00 0.00 13 SER A C 15
ATOM 6721 O O . SER A 1 13 ? 4.272 -6.043 5.839 1.00 0.00 13 SER A O 15
ATOM 6729 N N . THR A 1 14 ? 3.952 -4.938 3.958 1.00 0.00 14 THR A N 15
ATOM 6730 C CA . THR A 1 14 ? 5.007 -3.932 4.299 1.00 0.00 14 THR A CA 15
ATOM 6731 C C . THR A 1 14 ? 4.446 -2.846 5.229 1.00 0.00 14 THR A C 15
ATOM 6732 O O . THR A 1 14 ? 3.247 -2.706 5.386 1.00 0.00 14 THR A O 15
ATOM 6743 N N . PHE A 1 15 ? 5.311 -2.075 5.840 1.00 0.00 15 PHE A N 15
ATOM 6744 C CA . PHE A 1 15 ? 4.841 -0.992 6.756 1.00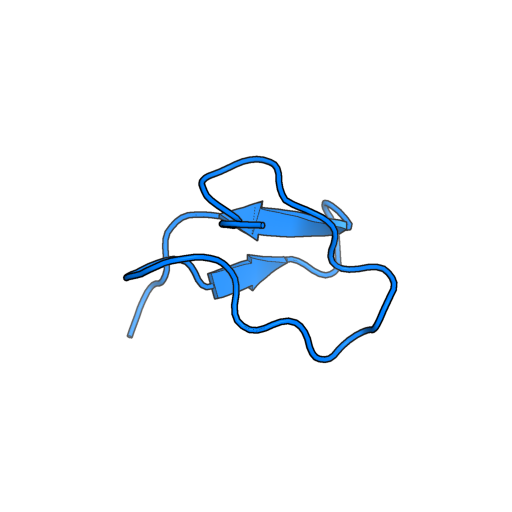 0.00 15 PHE A CA 15
ATOM 6745 C C . PHE A 1 15 ? 5.004 0.370 6.074 1.00 0.00 15 PHE A C 15
ATOM 6746 O O . PHE A 1 15 ? 6.099 0.883 5.941 1.00 0.00 15 PHE A O 15
ATOM 6763 N N . CYS A 1 16 ? 3.917 0.951 5.632 1.00 0.00 16 CYS A N 15
ATOM 6764 C CA . CYS A 1 16 ? 3.992 2.277 4.945 1.00 0.00 16 CYS A CA 15
ATOM 6765 C C . CYS A 1 16 ? 3.959 3.415 5.977 1.00 0.00 16 CYS A C 15
ATOM 6766 O O . CYS A 1 16 ? 4.545 3.309 7.039 1.00 0.00 16 CYS A O 15
ATOM 6773 N N . CYS A 1 17 ? 3.286 4.502 5.676 1.00 0.00 17 CYS A N 15
ATOM 6774 C CA . CYS A 1 17 ? 3.222 5.641 6.641 1.00 0.00 17 CYS A CA 15
ATOM 6775 C C . CYS A 1 17 ? 2.255 5.307 7.788 1.00 0.00 17 CYS A C 15
ATOM 6776 O O . CYS A 1 17 ? 2.600 4.582 8.701 1.00 0.00 17 CYS A O 15
ATOM 6783 N N . SER A 1 18 ? 1.052 5.827 7.748 1.00 0.00 18 SER A N 15
ATOM 6784 C CA . SER A 1 18 ? 0.067 5.538 8.835 1.00 0.00 18 SER A CA 15
ATOM 6785 C C . SER A 1 18 ? -1.351 5.461 8.250 1.00 0.00 18 SER A C 15
ATOM 6786 O O . SER A 1 18 ? -2.211 6.262 8.568 1.00 0.00 18 SER A O 15
ATOM 6794 N N . GLY A 1 19 ? -1.596 4.501 7.394 1.00 0.00 19 GLY A N 15
ATOM 6795 C CA . GLY A 1 19 ? -2.949 4.364 6.778 1.00 0.00 19 GLY A CA 15
ATOM 6796 C C . GLY A 1 19 ? -2.827 3.653 5.428 1.00 0.00 19 GLY A C 15
ATOM 6797 O O . GLY A 1 19 ? -3.578 2.745 5.129 1.00 0.00 19 GLY A O 15
ATOM 6801 N N . TYR A 1 20 ? -1.882 4.060 4.614 1.00 0.00 20 TYR A N 15
ATOM 6802 C CA . TYR A 1 20 ? -1.700 3.412 3.277 1.00 0.00 20 TYR A CA 15
ATOM 6803 C C . TYR A 1 20 ? -1.496 1.901 3.443 1.00 0.00 20 TYR A C 15
ATOM 6804 O O . TYR A 1 20 ? -0.658 1.463 4.210 1.00 0.00 20 TYR A O 15
ATOM 6822 N N . ASN A 1 21 ? -2.254 1.105 2.732 1.00 0.00 21 ASN A N 15
ATOM 6823 C CA . ASN A 1 21 ? -2.105 -0.380 2.848 1.00 0.00 21 ASN A CA 15
ATOM 6824 C C . ASN A 1 21 ? -1.407 -0.943 1.607 1.00 0.00 21 ASN A C 15
ATOM 6825 O O . ASN A 1 21 ? -1.386 -0.324 0.565 1.00 0.00 21 ASN A O 15
ATOM 6836 N N . CYS A 1 22 ? -0.835 -2.114 1.716 1.00 0.00 22 CYS A N 15
ATOM 6837 C CA . CYS A 1 22 ? -0.128 -2.719 0.545 1.00 0.00 22 CYS A CA 15
ATOM 6838 C C . CYS A 1 22 ? -1.096 -3.558 -0.299 1.00 0.00 22 CYS A C 15
ATOM 6839 O O . CYS A 1 22 ? -1.842 -4.369 0.218 1.00 0.00 22 CYS A O 15
ATOM 6846 N N . SER A 1 23 ? -1.075 -3.373 -1.599 1.00 0.00 23 SER A N 15
ATOM 6847 C CA . SER A 1 23 ? -1.977 -4.165 -2.493 1.00 0.00 23 SER A CA 15
ATOM 6848 C C . SER A 1 23 ? -1.214 -5.375 -3.050 1.00 0.00 23 SER A C 15
ATOM 6849 O O . SER A 1 23 ? -0.129 -5.226 -3.578 1.00 0.00 23 SER A O 15
ATOM 6857 N N . PRO A 1 24 ? -1.802 -6.540 -2.905 1.00 0.00 24 PRO A N 15
ATOM 6858 C CA . PRO A 1 24 ? -1.156 -7.787 -3.395 1.00 0.00 24 PRO A CA 15
ATOM 6859 C C . PRO A 1 24 ? -1.200 -7.869 -4.929 1.00 0.00 24 PRO A C 15
ATOM 6860 O O . PRO A 1 24 ? -0.378 -8.524 -5.542 1.00 0.00 24 PRO A O 15
ATOM 6871 N N . THR A 1 25 ? -2.150 -7.215 -5.550 1.00 0.00 25 THR A N 15
ATOM 6872 C CA . THR A 1 25 ? -2.249 -7.260 -7.042 1.00 0.00 25 THR A CA 15
ATOM 6873 C C . THR A 1 25 ? -1.390 -6.159 -7.679 1.00 0.00 25 THR A C 15
ATOM 6874 O O . THR A 1 25 ? -0.894 -6.311 -8.779 1.00 0.00 25 THR A O 15
ATOM 6885 N N . TRP A 1 26 ? -1.215 -5.052 -7.001 1.00 0.00 26 TRP A N 15
ATOM 6886 C CA . TRP A 1 26 ? -0.393 -3.938 -7.575 1.00 0.00 26 TRP A CA 15
ATOM 6887 C C . TRP A 1 26 ? 1.037 -3.965 -7.013 1.00 0.00 26 TRP A C 15
ATOM 6888 O O . TRP A 1 26 ? 1.926 -3.333 -7.550 1.00 0.00 26 TRP A O 15
ATOM 6909 N N . LYS A 1 27 ? 1.261 -4.694 -5.942 1.00 0.00 27 LYS A N 15
ATOM 6910 C CA . LYS A 1 27 ? 2.628 -4.783 -5.331 1.00 0.00 27 LYS A CA 15
ATOM 6911 C C . LYS A 1 27 ? 3.085 -3.436 -4.734 1.00 0.00 27 LYS A C 15
ATOM 6912 O O . LYS A 1 27 ? 4.249 -3.266 -4.423 1.00 0.00 27 LYS A O 15
ATOM 6931 N N . TRP A 1 28 ? 2.191 -2.486 -4.545 1.00 0.00 28 TRP A N 15
ATOM 6932 C CA . TRP A 1 28 ? 2.613 -1.182 -3.937 1.00 0.00 28 TRP A CA 15
ATOM 6933 C C . TRP A 1 28 ? 1.599 -0.726 -2.880 1.00 0.00 28 TRP A C 15
ATOM 6934 O O . TRP A 1 28 ? 0.498 -1.239 -2.801 1.00 0.00 28 TRP A O 15
ATOM 6955 N N . CYS A 1 29 ? 1.971 0.229 -2.059 1.00 0.00 29 CYS A N 15
ATOM 6956 C CA . CYS A 1 29 ? 1.038 0.716 -0.995 1.00 0.00 29 CYS A CA 15
ATOM 6957 C C . CYS A 1 29 ? 0.012 1.689 -1.584 1.00 0.00 29 CYS A C 15
ATOM 6958 O O . CYS A 1 29 ? 0.343 2.557 -2.364 1.00 0.00 29 CYS A O 15
ATOM 6965 N N . VAL A 1 30 ? -1.232 1.540 -1.207 1.00 0.00 30 VAL A N 15
ATOM 6966 C CA . VAL A 1 30 ? -2.309 2.439 -1.728 1.00 0.00 30 VAL A CA 15
ATOM 6967 C C . VAL A 1 30 ? -2.873 3.297 -0.591 1.00 0.00 30 VAL A C 15
ATOM 6968 O O . VAL A 1 30 ? -2.311 3.364 0.482 1.00 0.00 30 VAL A O 15
ATOM 6981 N N . TYR A 1 31 ? -3.984 3.945 -0.820 1.00 0.00 31 TYR A N 15
ATOM 6982 C CA . TYR A 1 31 ? -4.597 4.793 0.250 1.00 0.00 31 TYR A CA 15
ATOM 6983 C C . TYR A 1 31 ? -5.540 3.950 1.122 1.00 0.00 31 TYR A C 15
ATOM 6984 O O . TYR A 1 31 ? -5.923 2.854 0.756 1.00 0.00 31 TYR A O 15
ATOM 7002 N N . ALA A 1 32 ? -5.918 4.460 2.268 1.00 0.00 32 ALA A N 15
ATOM 7003 C CA . ALA A 1 32 ? -6.841 3.697 3.166 1.00 0.00 32 ALA A CA 15
ATOM 7004 C C . ALA A 1 32 ? -8.246 4.312 3.128 1.00 0.00 32 ALA A C 15
ATOM 7005 O O . ALA A 1 32 ? -8.523 5.199 2.342 1.00 0.00 32 ALA A O 15
ATOM 7012 N N . ARG A 1 33 ? -9.133 3.849 3.975 1.00 0.00 33 ARG A N 15
ATOM 7013 C CA . ARG A 1 33 ? -10.519 4.407 3.995 1.00 0.00 33 ARG A CA 15
ATOM 7014 C C . ARG A 1 33 ? -10.815 5.033 5.368 1.00 0.00 33 ARG A C 15
ATOM 7015 O O . ARG A 1 33 ? -11.597 4.504 6.137 1.00 0.00 33 ARG A O 15
ATOM 7036 N N . PRO A 1 34 ? -10.175 6.151 5.632 1.00 0.00 34 PRO A N 15
ATOM 7037 C CA . PRO A 1 34 ? -10.373 6.858 6.926 1.00 0.00 34 PRO A CA 15
ATOM 7038 C C . PRO A 1 34 ? -11.761 7.513 6.981 1.00 0.00 34 PRO A C 15
ATOM 7039 O O . PRO A 1 34 ? -12.128 8.173 6.020 1.00 0.00 34 PRO A O 15
ATOM 7051 N N . GLY A 1 1 ? 10.188 8.820 3.240 1.00 0.00 1 GLY A N 16
ATOM 7052 C CA . GLY A 1 1 ? 10.376 8.242 4.602 1.00 0.00 1 GLY A CA 16
ATOM 7053 C C . GLY A 1 1 ? 9.483 7.009 4.767 1.00 0.00 1 GLY A C 16
ATOM 7054 O O . GLY A 1 1 ? 9.953 5.887 4.754 1.00 0.00 1 GLY A O 16
ATOM 7060 N N . CYS A 1 2 ? 8.196 7.212 4.920 1.00 0.00 2 CYS A N 16
ATOM 7061 C CA . CYS A 1 2 ? 7.260 6.056 5.085 1.00 0.00 2 CYS A CA 16
ATOM 7062 C C . CYS A 1 2 ? 6.663 5.644 3.730 1.00 0.00 2 CYS A C 16
ATOM 7063 O O . CYS A 1 2 ? 7.085 6.110 2.688 1.00 0.00 2 CYS A O 16
ATOM 7070 N N . GLY A 1 3 ? 5.683 4.771 3.742 1.00 0.00 3 GLY A N 16
ATOM 7071 C CA . GLY A 1 3 ? 5.051 4.322 2.463 1.00 0.00 3 GLY A CA 16
ATOM 7072 C C . GLY A 1 3 ? 4.081 5.396 1.954 1.00 0.00 3 GLY A C 16
ATOM 7073 O O . GLY A 1 3 ? 3.816 6.377 2.626 1.00 0.00 3 GLY A O 16
ATOM 7077 N N . GLY A 1 4 ? 3.550 5.217 0.768 1.00 0.00 4 GLY A N 16
ATOM 7078 C CA . GLY A 1 4 ? 2.601 6.227 0.209 1.00 0.00 4 GLY A CA 16
ATOM 7079 C C . GLY A 1 4 ? 1.567 5.536 -0.683 1.00 0.00 4 GLY A C 16
ATOM 7080 O O . GLY A 1 4 ? 0.817 4.689 -0.236 1.00 0.00 4 GLY A O 16
ATOM 7084 N N . LEU A 1 5 ? 1.518 5.899 -1.944 1.00 0.00 5 LEU A N 16
ATOM 7085 C CA . LEU A 1 5 ? 0.525 5.271 -2.871 1.00 0.00 5 LEU A CA 16
ATOM 7086 C C . LEU A 1 5 ? 1.215 4.360 -3.903 1.00 0.00 5 LEU A C 16
ATOM 7087 O O . LEU A 1 5 ? 0.579 3.855 -4.808 1.00 0.00 5 LEU A O 16
ATOM 7103 N N . MET A 1 6 ? 2.500 4.132 -3.767 1.00 0.00 6 MET A N 16
ATOM 7104 C CA . MET A 1 6 ? 3.211 3.240 -4.734 1.00 0.00 6 MET A CA 16
ATOM 7105 C C . MET A 1 6 ? 4.394 2.538 -4.050 1.00 0.00 6 MET A C 16
ATOM 7106 O O . MET A 1 6 ? 5.385 2.220 -4.682 1.00 0.00 6 MET A O 16
ATOM 7120 N N . ALA A 1 7 ? 4.297 2.287 -2.764 1.00 0.00 7 ALA A N 16
ATOM 7121 C CA . ALA A 1 7 ? 5.421 1.600 -2.046 1.00 0.00 7 ALA A CA 16
ATOM 7122 C C . ALA A 1 7 ? 5.420 0.105 -2.378 1.00 0.00 7 ALA A C 16
ATOM 7123 O O . ALA A 1 7 ? 4.465 -0.593 -2.105 1.00 0.00 7 ALA A O 16
ATOM 7130 N N . GLY A 1 8 ? 6.484 -0.385 -2.969 1.00 0.00 8 GLY A N 16
ATOM 7131 C CA . GLY A 1 8 ? 6.558 -1.835 -3.334 1.00 0.00 8 GLY A CA 16
ATOM 7132 C C . GLY A 1 8 ? 6.136 -2.710 -2.147 1.00 0.00 8 GLY A C 16
ATOM 7133 O O . GLY A 1 8 ? 6.636 -2.566 -1.046 1.00 0.00 8 GLY A O 16
ATOM 7137 N N . CYS A 1 9 ? 5.220 -3.617 -2.374 1.00 0.00 9 CYS A N 16
ATOM 7138 C CA . CYS A 1 9 ? 4.749 -4.518 -1.278 1.00 0.00 9 CYS A CA 16
ATOM 7139 C C . CYS A 1 9 ? 5.248 -5.953 -1.513 1.00 0.00 9 CYS A C 16
ATOM 7140 O O . CYS A 1 9 ? 4.670 -6.906 -1.022 1.00 0.00 9 CYS A O 16
ATOM 7147 N N . ASP A 1 10 ? 6.321 -6.112 -2.256 1.00 0.00 10 ASP A N 16
ATOM 7148 C CA . ASP A 1 10 ? 6.865 -7.481 -2.522 1.00 0.00 10 ASP A CA 16
ATOM 7149 C C . ASP A 1 10 ? 7.353 -8.137 -1.218 1.00 0.00 10 ASP A C 16
ATOM 7150 O O . ASP A 1 10 ? 7.464 -9.346 -1.134 1.00 0.00 10 ASP A O 16
ATOM 7159 N N . GLY A 1 11 ? 7.636 -7.351 -0.202 1.00 0.00 11 GLY A N 16
ATOM 7160 C CA . GLY A 1 11 ? 8.105 -7.929 1.095 1.00 0.00 11 GLY A CA 16
ATOM 7161 C C . GLY A 1 11 ? 6.923 -8.541 1.868 1.00 0.00 11 GLY A C 16
ATOM 7162 O O . GLY A 1 11 ? 7.108 -9.124 2.919 1.00 0.00 11 GLY A O 16
ATOM 7166 N N . LYS A 1 12 ? 5.711 -8.413 1.356 1.00 0.00 12 LYS A N 16
ATOM 7167 C CA . LYS A 1 12 ? 4.507 -8.982 2.047 1.00 0.00 12 LYS A CA 16
ATOM 7168 C C . LYS A 1 12 ? 4.341 -8.379 3.452 1.00 0.00 12 LYS A C 16
ATOM 7169 O O . LYS A 1 12 ? 3.712 -8.967 4.314 1.00 0.00 12 LYS A O 16
ATOM 7188 N N . SER A 1 13 ? 4.892 -7.208 3.685 1.00 0.00 13 SER A N 16
ATOM 7189 C CA . SER A 1 13 ? 4.763 -6.559 5.031 1.00 0.00 13 SER A CA 16
ATOM 7190 C C . SER A 1 13 ? 5.410 -5.163 5.026 1.00 0.00 13 SER A C 16
ATOM 7191 O O . SER A 1 13 ? 6.037 -4.763 5.989 1.00 0.00 13 SER A O 16
ATOM 7199 N N . THR A 1 14 ? 5.262 -4.417 3.954 1.00 0.00 14 THR A N 16
ATOM 7200 C CA . THR A 1 14 ? 5.872 -3.049 3.905 1.00 0.00 14 THR A CA 16
ATOM 7201 C C . THR A 1 14 ? 5.112 -2.098 4.845 1.00 0.00 14 THR A C 16
ATOM 7202 O O . THR A 1 14 ? 4.007 -1.677 4.560 1.00 0.00 14 THR A O 16
ATOM 7213 N N . PHE A 1 15 ? 5.701 -1.764 5.969 1.00 0.00 15 PHE A N 16
ATOM 7214 C CA . PHE A 1 15 ? 5.017 -0.844 6.933 1.00 0.00 15 PHE A CA 16
ATOM 7215 C C . PHE A 1 15 ? 4.938 0.568 6.340 1.00 0.00 15 PHE A C 16
ATOM 7216 O O . PHE A 1 15 ? 5.919 1.286 6.285 1.00 0.00 15 PHE A O 16
ATOM 7233 N N . CYS A 1 16 ? 3.773 0.963 5.888 1.00 0.00 16 CYS A N 16
ATOM 7234 C CA . CYS A 1 16 ? 3.614 2.324 5.284 1.00 0.00 16 CYS A CA 16
ATOM 7235 C C . CYS A 1 16 ? 3.460 3.388 6.381 1.00 0.00 16 CYS A C 16
ATOM 7236 O O . CYS A 1 16 ? 3.733 3.137 7.541 1.00 0.00 16 CYS A O 16
ATOM 7243 N N . CYS A 1 17 ? 3.039 4.579 6.021 1.00 0.00 17 CYS A N 16
ATOM 7244 C CA . CYS A 1 17 ? 2.878 5.668 7.036 1.00 0.00 17 CYS A CA 16
ATOM 7245 C C . CYS A 1 17 ? 1.802 5.302 8.068 1.00 0.00 17 CYS A C 16
ATOM 7246 O O . CYS A 1 17 ? 2.093 5.117 9.234 1.00 0.00 17 CYS A O 16
ATOM 7253 N N . SER A 1 18 ? 0.565 5.200 7.645 1.00 0.00 18 SER A N 16
ATOM 7254 C CA . SER A 1 18 ? -0.537 4.850 8.601 1.00 0.00 18 SER A CA 16
ATOM 7255 C C . SER A 1 18 ? -1.858 4.626 7.854 1.00 0.00 18 SER A C 16
ATOM 7256 O O . SER A 1 18 ? -2.572 3.676 8.115 1.00 0.00 18 SER A O 16
ATOM 7264 N N . GLY A 1 19 ? -2.183 5.494 6.930 1.00 0.00 19 GLY A N 16
ATOM 7265 C CA . GLY A 1 19 ? -3.456 5.345 6.162 1.00 0.00 19 GLY A CA 16
ATOM 7266 C C . GLY A 1 19 ? -3.156 4.769 4.776 1.00 0.00 19 GLY A C 16
ATOM 7267 O O . GLY A 1 19 ? -3.845 5.056 3.817 1.00 0.00 19 GLY A O 16
ATOM 7271 N N . TYR A 1 20 ? -2.128 3.963 4.664 1.00 0.00 20 TYR A N 16
ATOM 7272 C CA . TYR A 1 20 ? -1.778 3.365 3.339 1.00 0.00 20 TYR A CA 16
ATOM 7273 C C . TYR A 1 20 ? -1.759 1.831 3.435 1.00 0.00 20 TYR A C 16
ATOM 7274 O O . TYR A 1 20 ? -1.007 1.260 4.204 1.00 0.00 20 TYR A O 16
ATOM 7292 N N . ASN A 1 21 ? -2.575 1.163 2.654 1.00 0.00 21 ASN A N 16
ATOM 7293 C CA . ASN A 1 21 ? -2.606 -0.336 2.684 1.00 0.00 21 ASN A CA 16
ATOM 7294 C C . ASN A 1 21 ? -2.037 -0.897 1.375 1.00 0.00 21 ASN A C 16
ATOM 7295 O O . ASN A 1 21 ? -1.856 -0.177 0.423 1.00 0.00 21 ASN A O 16
ATOM 7306 N N . CYS A 1 22 ? -1.751 -2.173 1.315 1.00 0.00 22 CYS A N 16
ATOM 7307 C CA . CYS A 1 22 ? -1.187 -2.751 0.051 1.00 0.00 22 CYS A CA 16
ATOM 7308 C C . CYS A 1 22 ? -2.308 -3.226 -0.883 1.00 0.00 22 CYS A C 16
ATOM 7309 O O . CYS A 1 22 ? -3.326 -3.729 -0.442 1.00 0.00 22 CYS A O 16
ATOM 7316 N N . SER A 1 23 ? -2.120 -3.072 -2.173 1.00 0.00 23 SER A N 16
ATOM 7317 C CA . SER A 1 23 ? -3.164 -3.515 -3.153 1.00 0.00 23 SER A CA 16
ATOM 7318 C C . SER A 1 23 ? -2.912 -4.972 -3.572 1.00 0.00 23 SER A C 16
ATOM 7319 O O . SER A 1 23 ? -1.778 -5.410 -3.633 1.00 0.00 23 SER A O 16
ATOM 7327 N N . PRO A 1 24 ? -3.985 -5.678 -3.845 1.00 0.00 24 PRO A N 16
ATOM 7328 C CA . PRO A 1 24 ? -3.879 -7.102 -4.256 1.00 0.00 24 PRO A CA 16
ATOM 7329 C C . PRO A 1 24 ? -3.409 -7.238 -5.716 1.00 0.00 24 PRO A C 16
ATOM 7330 O O . PRO A 1 24 ? -2.864 -8.256 -6.099 1.00 0.00 24 PRO A O 16
ATOM 7341 N N . THR A 1 25 ? -3.631 -6.236 -6.533 1.00 0.00 25 THR A N 16
ATOM 7342 C CA . THR A 1 25 ? -3.211 -6.330 -7.968 1.00 0.00 25 THR A CA 16
ATOM 7343 C C . THR A 1 25 ? -2.053 -5.369 -8.279 1.00 0.00 25 THR A C 16
ATOM 7344 O O . THR A 1 25 ? -1.233 -5.642 -9.135 1.00 0.00 25 THR A O 16
ATOM 7355 N N . TRP A 1 26 ? -1.980 -4.250 -7.603 1.00 0.00 26 TRP A N 16
ATOM 7356 C CA . TRP A 1 26 ? -0.872 -3.277 -7.882 1.00 0.00 26 TRP A CA 16
ATOM 7357 C C . TRP A 1 26 ? 0.421 -3.706 -7.178 1.00 0.00 26 TRP A C 16
ATOM 7358 O O . TRP A 1 26 ? 1.502 -3.299 -7.560 1.00 0.00 26 TRP A O 16
ATOM 7379 N N . LYS A 1 27 ? 0.316 -4.533 -6.161 1.00 0.00 27 LYS A N 16
ATOM 7380 C CA . LYS A 1 27 ? 1.529 -5.020 -5.427 1.00 0.00 27 LYS A CA 16
ATOM 7381 C C . LYS A 1 27 ? 2.256 -3.881 -4.689 1.00 0.00 27 LYS A C 16
ATOM 7382 O O . LYS A 1 27 ? 3.420 -4.007 -4.362 1.00 0.00 27 LYS A O 16
ATOM 7401 N N . TRP A 1 28 ? 1.591 -2.782 -4.400 1.00 0.00 28 TRP A N 16
ATOM 7402 C CA . TRP A 1 28 ? 2.277 -1.678 -3.654 1.00 0.00 28 TRP A CA 16
ATOM 7403 C C . TRP A 1 28 ? 1.308 -0.989 -2.679 1.00 0.00 28 TRP A C 16
ATOM 7404 O O . TRP A 1 28 ? 0.109 -1.192 -2.731 1.00 0.00 28 TRP A O 16
ATOM 7425 N N . CYS A 1 29 ? 1.832 -0.190 -1.777 1.00 0.00 29 CYS A N 16
ATOM 7426 C CA . CYS A 1 29 ? 0.960 0.503 -0.777 1.00 0.00 29 CYS A CA 16
ATOM 7427 C C . CYS A 1 29 ? 0.106 1.583 -1.448 1.00 0.00 29 CYS A C 16
ATOM 7428 O O . CYS A 1 29 ? 0.568 2.322 -2.290 1.00 0.00 29 CYS A O 16
ATOM 7435 N N . VAL A 1 30 ? -1.139 1.666 -1.064 1.00 0.00 30 VAL A N 16
ATOM 7436 C CA . VAL A 1 30 ? -2.072 2.680 -1.642 1.00 0.00 30 VAL A CA 16
ATOM 7437 C C . VAL A 1 30 ? -2.862 3.339 -0.509 1.00 0.00 30 VAL A C 16
ATOM 7438 O O . VAL A 1 30 ? -2.693 2.999 0.643 1.00 0.00 30 VAL A O 16
ATOM 7451 N N . TYR A 1 31 ? -3.736 4.259 -0.822 1.00 0.00 31 TYR A N 16
ATOM 7452 C CA . TYR A 1 31 ? -4.547 4.917 0.253 1.00 0.00 31 TYR A CA 16
ATOM 7453 C C . TYR A 1 31 ? -5.406 3.868 0.980 1.00 0.00 31 TYR A C 16
ATOM 7454 O O . TYR A 1 31 ? -5.675 2.801 0.456 1.00 0.00 31 TYR A O 16
ATOM 7472 N N . ALA A 1 32 ? -5.837 4.165 2.179 1.00 0.00 32 ALA A N 16
ATOM 7473 C CA . ALA A 1 32 ? -6.680 3.194 2.943 1.00 0.00 32 ALA A CA 16
ATOM 7474 C C . ALA A 1 32 ? -7.931 3.896 3.486 1.00 0.00 32 ALA A C 16
ATOM 7475 O O . ALA A 1 32 ? -8.068 5.101 3.386 1.00 0.00 32 ALA A O 16
ATOM 7482 N N . ARG A 1 33 ? -8.845 3.152 4.056 1.00 0.00 33 ARG A N 16
ATOM 7483 C CA . ARG A 1 33 ? -10.090 3.774 4.604 1.00 0.00 33 ARG A CA 16
ATOM 7484 C C . ARG A 1 33 ? -10.144 3.612 6.129 1.00 0.00 33 ARG A C 16
ATOM 7485 O O . ARG A 1 33 ? -9.671 2.627 6.665 1.00 0.00 33 ARG A O 16
ATOM 7506 N N . PRO A 1 34 ? -10.727 4.593 6.781 1.00 0.00 34 PRO A N 16
ATOM 7507 C CA . PRO A 1 34 ? -10.849 4.561 8.263 1.00 0.00 34 PRO A CA 16
ATOM 7508 C C . PRO A 1 34 ? -11.893 3.522 8.697 1.00 0.00 34 PRO A C 16
ATOM 7509 O O . PRO A 1 34 ? -11.528 2.622 9.433 1.00 0.00 34 PRO A O 16
ATOM 7521 N N . GLY A 1 1 ? 11.052 3.784 6.609 1.00 0.00 1 GLY A N 17
ATOM 7522 C CA . GLY A 1 1 ? 9.798 2.984 6.730 1.00 0.00 1 GLY A CA 17
ATOM 7523 C C . GLY A 1 1 ? 8.590 3.849 6.351 1.00 0.00 1 GLY A C 17
ATOM 7524 O O . GLY A 1 1 ? 7.687 4.044 7.142 1.00 0.00 1 GLY A O 17
ATOM 7530 N N . CYS A 1 2 ? 8.570 4.366 5.146 1.00 0.00 2 CYS A N 17
ATOM 7531 C CA . CYS A 1 2 ? 7.423 5.220 4.706 1.00 0.00 2 CYS A CA 17
ATOM 7532 C C . CYS A 1 2 ? 7.236 5.115 3.188 1.00 0.00 2 CYS A C 17
ATOM 7533 O O . CYS A 1 2 ? 8.164 5.317 2.426 1.00 0.00 2 CYS A O 17
ATOM 7540 N N . GLY A 1 3 ? 6.043 4.804 2.746 1.00 0.00 3 GLY A N 17
ATOM 7541 C CA . GLY A 1 3 ? 5.787 4.689 1.280 1.00 0.00 3 GLY A CA 17
ATOM 7542 C C . GLY A 1 3 ? 4.924 5.867 0.823 1.00 0.00 3 GLY A C 17
ATOM 7543 O O . GLY A 1 3 ? 5.320 7.012 0.929 1.00 0.00 3 GLY A O 17
ATOM 7547 N N . GLY A 1 4 ? 3.747 5.594 0.321 1.00 0.00 4 GLY A N 17
ATOM 7548 C CA . GLY A 1 4 ? 2.850 6.695 -0.140 1.00 0.00 4 GLY A CA 17
ATOM 7549 C C . GLY A 1 4 ? 1.634 6.102 -0.855 1.00 0.00 4 GLY A C 17
ATOM 7550 O O . GLY A 1 4 ? 0.955 5.238 -0.330 1.00 0.00 4 GLY A O 17
ATOM 7554 N N . LEU A 1 5 ? 1.354 6.561 -2.050 1.00 0.00 5 LEU A N 17
ATOM 7555 C CA . LEU A 1 5 ? 0.180 6.027 -2.809 1.00 0.00 5 LEU A CA 17
ATOM 7556 C C . LEU A 1 5 ? 0.635 5.120 -3.965 1.00 0.00 5 LEU A C 17
ATOM 7557 O O . LEU A 1 5 ? -0.174 4.478 -4.610 1.00 0.00 5 LEU A O 17
ATOM 7573 N N . MET A 1 6 ? 1.918 5.054 -4.226 1.00 0.00 6 MET A N 17
ATOM 7574 C CA . MET A 1 6 ? 2.427 4.182 -5.328 1.00 0.00 6 MET A CA 17
ATOM 7575 C C . MET A 1 6 ? 3.829 3.663 -4.979 1.00 0.00 6 MET A C 17
ATOM 7576 O O . MET A 1 6 ? 4.642 3.405 -5.848 1.00 0.00 6 MET A O 17
ATOM 7590 N N . ALA A 1 7 ? 4.115 3.508 -3.707 1.00 0.00 7 ALA A N 17
ATOM 7591 C CA . ALA A 1 7 ? 5.461 3.009 -3.288 1.00 0.00 7 ALA A CA 17
ATOM 7592 C C . ALA A 1 7 ? 5.490 1.477 -3.317 1.00 0.00 7 ALA A C 17
ATOM 7593 O O . ALA A 1 7 ? 4.501 0.825 -3.051 1.00 0.00 7 ALA A O 17
ATOM 7600 N N . GLY A 1 8 ? 6.621 0.902 -3.641 1.00 0.00 8 GLY A N 17
ATOM 7601 C CA . GLY A 1 8 ? 6.726 -0.588 -3.694 1.00 0.00 8 GLY A CA 17
ATOM 7602 C C . GLY A 1 8 ? 6.382 -1.188 -2.325 1.00 0.00 8 GLY A C 17
ATOM 7603 O O . GLY A 1 8 ? 6.978 -0.847 -1.320 1.00 0.00 8 GLY A O 17
ATOM 7607 N N . CYS A 1 9 ? 5.424 -2.083 -2.283 1.00 0.00 9 CYS A N 17
ATOM 7608 C CA . CYS A 1 9 ? 5.035 -2.716 -0.985 1.00 0.00 9 CYS A CA 17
ATOM 7609 C C . CYS A 1 9 ? 5.104 -4.249 -1.088 1.00 0.00 9 CYS A C 17
ATOM 7610 O O . CYS A 1 9 ? 4.495 -4.953 -0.304 1.00 0.00 9 CYS A O 17
ATOM 7617 N N . ASP A 1 10 ? 5.841 -4.769 -2.048 1.00 0.00 10 ASP A N 17
ATOM 7618 C CA . ASP A 1 10 ? 5.949 -6.256 -2.210 1.00 0.00 10 ASP A CA 17
ATOM 7619 C C . ASP A 1 10 ? 6.292 -6.926 -0.871 1.00 0.00 10 ASP A C 17
ATOM 7620 O O . ASP A 1 10 ? 7.407 -6.842 -0.389 1.00 0.00 10 ASP A O 17
ATOM 7629 N N . GLY A 1 11 ? 5.333 -7.587 -0.272 1.00 0.00 11 GLY A N 17
ATOM 7630 C CA . GLY A 1 11 ? 5.577 -8.265 1.032 1.00 0.00 11 GLY A CA 17
ATOM 7631 C C . GLY A 1 11 ? 4.275 -8.292 1.837 1.00 0.00 11 GLY A C 17
ATOM 7632 O O . GLY A 1 11 ? 3.568 -7.304 1.923 1.00 0.00 11 GLY A O 17
ATOM 7636 N N . LYS A 1 12 ? 3.954 -9.417 2.428 1.00 0.00 12 LYS A N 17
ATOM 7637 C CA . LYS A 1 12 ? 2.694 -9.516 3.234 1.00 0.00 12 LYS A CA 17
ATOM 7638 C C . LYS A 1 12 ? 2.783 -8.657 4.507 1.00 0.00 12 LYS A C 17
ATOM 7639 O O . LYS A 1 12 ? 1.788 -8.424 5.170 1.00 0.00 12 LYS A O 17
ATOM 7658 N N . SER A 1 13 ? 3.960 -8.192 4.857 1.00 0.00 13 SER A N 17
ATOM 7659 C CA . SER A 1 13 ? 4.104 -7.356 6.089 1.00 0.00 13 SER A CA 17
ATOM 7660 C C . SER A 1 13 ? 4.936 -6.099 5.796 1.00 0.00 13 SER A C 17
ATOM 7661 O O . SER A 1 13 ? 5.721 -5.660 6.618 1.00 0.00 13 SER A O 17
ATOM 7669 N N . THR A 1 14 ? 4.763 -5.506 4.636 1.00 0.00 14 THR A N 17
ATOM 7670 C CA . THR A 1 14 ? 5.539 -4.268 4.301 1.00 0.00 14 THR A CA 17
ATOM 7671 C C . THR A 1 14 ? 5.059 -3.102 5.178 1.00 0.00 14 THR A C 17
ATOM 7672 O O . THR A 1 14 ? 3.916 -3.058 5.596 1.00 0.00 14 THR A O 17
ATOM 7683 N N . PHE A 1 15 ? 5.925 -2.163 5.463 1.00 0.00 15 PHE A N 17
ATOM 7684 C CA . PHE A 1 15 ? 5.522 -1.006 6.320 1.00 0.00 15 PHE A CA 17
ATOM 7685 C C . PHE A 1 15 ? 5.436 0.278 5.487 1.00 0.00 15 PHE A C 17
ATOM 7686 O O . PHE A 1 15 ? 6.368 0.645 4.795 1.00 0.00 15 PHE A O 17
ATOM 7703 N N . CYS A 1 16 ? 4.321 0.966 5.558 1.00 0.00 16 CYS A N 17
ATOM 7704 C CA . CYS A 1 16 ? 4.158 2.234 4.780 1.00 0.00 16 CYS A CA 17
ATOM 7705 C C . CYS A 1 16 ? 4.317 3.447 5.713 1.00 0.00 16 CYS A C 17
ATOM 7706 O O . CYS A 1 16 ? 4.941 3.356 6.754 1.00 0.00 16 CYS A O 17
ATOM 7713 N N . CYS A 1 17 ? 3.764 4.581 5.349 1.00 0.00 17 CYS A N 17
ATOM 7714 C CA . CYS A 1 17 ? 3.891 5.792 6.216 1.00 0.00 17 CYS A CA 17
ATOM 7715 C C . CYS A 1 17 ? 2.697 5.892 7.173 1.00 0.00 17 CYS A C 17
ATOM 7716 O O . CYS A 1 17 ? 2.838 5.729 8.370 1.00 0.00 17 CYS A O 17
ATOM 7723 N N . SER A 1 18 ? 1.525 6.160 6.652 1.00 0.00 18 SER A N 17
ATOM 7724 C CA . SER A 1 18 ? 0.313 6.278 7.524 1.00 0.00 18 SER A CA 17
ATOM 7725 C C . SER A 1 18 ? -0.958 6.331 6.669 1.00 0.00 18 SER A C 17
ATOM 7726 O O . SER A 1 18 ? -1.068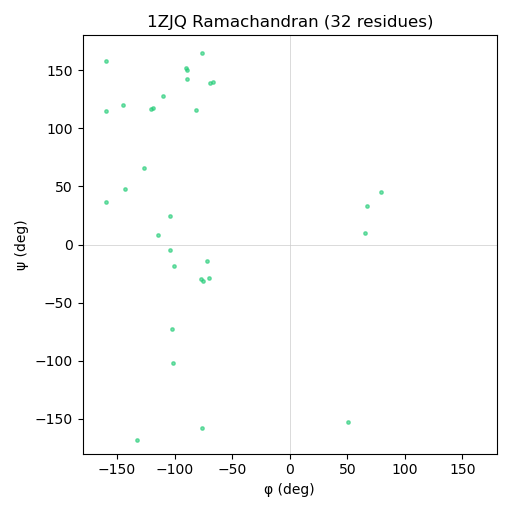 7.129 5.757 1.00 0.00 18 SER A O 17
ATOM 7734 N N . GLY A 1 19 ? -1.918 5.488 6.960 1.00 0.00 19 GLY A N 17
ATOM 7735 C CA . GLY A 1 19 ? -3.187 5.485 6.167 1.00 0.00 19 GLY A CA 17
ATOM 7736 C C . GLY A 1 19 ? -2.941 4.879 4.779 1.00 0.00 19 GLY A C 17
ATOM 7737 O O . GLY A 1 19 ? -3.689 5.126 3.851 1.00 0.00 19 GLY A O 17
ATOM 7741 N N . TYR A 1 20 ? -1.903 4.088 4.626 1.00 0.00 20 TYR A N 17
ATOM 7742 C CA . TYR A 1 20 ? -1.615 3.467 3.297 1.00 0.00 20 TYR A CA 17
ATOM 7743 C C . TYR A 1 20 ? -1.364 1.964 3.461 1.00 0.00 20 TYR A C 17
ATOM 7744 O O . TYR A 1 20 ? -0.597 1.544 4.307 1.00 0.00 20 TYR A O 17
ATOM 7762 N N . ASN A 1 21 ? -2.006 1.154 2.658 1.00 0.00 21 ASN A N 17
ATOM 7763 C CA . ASN A 1 21 ? -1.811 -0.325 2.759 1.00 0.00 21 ASN A CA 17
ATOM 7764 C C . ASN A 1 21 ? -1.219 -0.874 1.458 1.00 0.00 21 ASN A C 17
ATOM 7765 O O . ASN A 1 21 ? -1.222 -0.211 0.443 1.00 0.00 21 ASN A O 17
ATOM 7776 N N . CYS A 1 22 ? -0.710 -2.077 1.481 1.00 0.00 22 CYS A N 17
ATOM 7777 C CA . CYS A 1 22 ? -0.111 -2.660 0.242 1.00 0.00 22 CYS A CA 17
ATOM 7778 C C . CYS A 1 22 ? -1.178 -3.392 -0.580 1.00 0.00 22 CYS A C 17
ATOM 7779 O O . CYS A 1 22 ? -2.011 -4.102 -0.047 1.00 0.00 22 CYS A O 17
ATOM 7786 N N . SER A 1 23 ? -1.152 -3.217 -1.878 1.00 0.00 23 SER A N 17
ATOM 7787 C CA . SER A 1 23 ? -2.154 -3.892 -2.756 1.00 0.00 23 SER A CA 17
ATOM 7788 C C . SER A 1 23 ? -1.483 -5.027 -3.545 1.00 0.00 23 SER A C 17
ATOM 7789 O O . SER A 1 23 ? -0.403 -4.852 -4.073 1.00 0.00 23 SER A O 17
ATOM 7797 N N . PRO A 1 24 ? -2.146 -6.160 -3.594 1.00 0.00 24 PRO A N 17
ATOM 7798 C CA . PRO A 1 24 ? -1.598 -7.334 -4.326 1.00 0.00 24 PRO A CA 17
ATOM 7799 C C . PRO A 1 24 ? -1.750 -7.158 -5.845 1.00 0.00 24 PRO A C 17
ATOM 7800 O O . PRO A 1 24 ? -0.914 -7.596 -6.612 1.00 0.00 24 PRO A O 17
ATOM 7811 N N . THR A 1 25 ? -2.813 -6.527 -6.279 1.00 0.00 25 THR A N 17
ATOM 7812 C CA . THR A 1 25 ? -3.034 -6.326 -7.747 1.00 0.00 25 THR A CA 17
ATOM 7813 C C . THR A 1 25 ? -2.112 -5.225 -8.289 1.00 0.00 25 THR A C 17
ATOM 7814 O O . THR A 1 25 ? -1.646 -5.294 -9.410 1.00 0.00 25 THR A O 17
ATOM 7825 N N . TRP A 1 26 ? -1.856 -4.211 -7.503 1.00 0.00 26 TRP A N 17
ATOM 7826 C CA . TRP A 1 26 ? -0.971 -3.093 -7.968 1.00 0.00 26 TRP A CA 17
ATOM 7827 C C . TRP A 1 26 ? 0.463 -3.282 -7.446 1.00 0.00 26 TRP A C 17
ATOM 7828 O O . TRP A 1 26 ? 1.400 -2.725 -7.986 1.00 0.00 26 TRP A O 17
ATOM 7849 N N . LYS A 1 27 ? 0.633 -4.072 -6.408 1.00 0.00 27 LYS A N 17
ATOM 7850 C CA . LYS A 1 27 ? 1.995 -4.333 -5.831 1.00 0.00 27 LYS A CA 17
ATOM 7851 C C . LYS A 1 27 ? 2.594 -3.086 -5.155 1.00 0.00 27 LYS A C 17
ATOM 7852 O O . LYS A 1 27 ? 3.765 -3.073 -4.819 1.00 0.00 27 LYS A O 17
ATOM 7871 N N . TRP A 1 28 ? 1.816 -2.052 -4.920 1.00 0.00 28 TRP A N 17
ATOM 7872 C CA . TRP A 1 28 ? 2.381 -0.847 -4.234 1.00 0.00 28 TRP A CA 17
ATOM 7873 C C . TRP A 1 28 ? 1.426 -0.349 -3.138 1.00 0.00 28 TRP A C 17
ATOM 7874 O O . TRP A 1 28 ? 0.271 -0.732 -3.084 1.00 0.00 28 TRP A O 17
ATOM 7895 N N . CYS A 1 29 ? 1.914 0.486 -2.252 1.00 0.00 29 CYS A N 17
ATOM 7896 C CA . CYS A 1 29 ? 1.059 1.002 -1.137 1.00 0.00 29 CYS A CA 17
ATOM 7897 C C . CYS A 1 29 ? -0.036 1.931 -1.677 1.00 0.00 29 CYS A C 17
ATOM 7898 O O . CYS A 1 29 ? 0.203 2.756 -2.534 1.00 0.00 29 CYS A O 17
ATOM 7905 N N . VAL A 1 30 ? -1.234 1.796 -1.166 1.00 0.00 30 VAL A N 17
ATOM 7906 C CA . VAL A 1 30 ? -2.370 2.655 -1.622 1.00 0.00 30 VAL A CA 17
ATOM 7907 C C . VAL A 1 30 ? -3.169 3.135 -0.404 1.00 0.00 30 VAL A C 17
ATOM 7908 O O . VAL A 1 30 ? -2.808 2.863 0.721 1.00 0.00 30 VAL A O 17
ATOM 7921 N N . TYR A 1 31 ? -4.250 3.839 -0.617 1.00 0.00 31 TYR A N 17
ATOM 7922 C CA . TYR A 1 31 ? -5.065 4.324 0.541 1.00 0.00 31 TYR A CA 17
ATOM 7923 C C . TYR A 1 31 ? -5.778 3.148 1.221 1.00 0.00 31 TYR A C 17
ATOM 7924 O O . TYR A 1 31 ? -6.307 2.269 0.565 1.00 0.00 31 TYR A O 17
ATOM 7942 N N . ALA A 1 32 ? -5.794 3.128 2.532 1.00 0.00 32 ALA A N 17
ATOM 7943 C CA . ALA A 1 32 ? -6.470 2.012 3.264 1.00 0.00 32 ALA A CA 17
ATOM 7944 C C . ALA A 1 32 ? -7.787 2.504 3.876 1.00 0.00 32 ALA A C 17
ATOM 7945 O O . ALA A 1 32 ? -7.799 3.388 4.714 1.00 0.00 32 ALA A O 17
ATOM 7952 N N . ARG A 1 33 ? -8.896 1.938 3.463 1.00 0.00 33 ARG A N 17
ATOM 7953 C CA . ARG A 1 33 ? -10.215 2.373 4.018 1.00 0.00 33 ARG A CA 17
ATOM 7954 C C . ARG A 1 33 ? -11.317 1.363 3.658 1.00 0.00 33 ARG A C 17
ATOM 7955 O O . ARG A 1 33 ? -11.226 0.677 2.656 1.00 0.00 33 ARG A O 17
ATOM 7976 N N . PRO A 1 34 ? -12.328 1.309 4.493 1.00 0.00 34 PRO A N 17
ATOM 7977 C CA . PRO A 1 34 ? -13.466 0.378 4.262 1.00 0.00 34 PRO A CA 17
ATOM 7978 C C . PRO A 1 34 ? -14.330 0.857 3.087 1.00 0.00 34 PRO A C 17
ATOM 7979 O O . PRO A 1 34 ? -14.699 2.022 3.076 1.00 0.00 34 PRO A O 17
ATOM 7991 N N . GLY A 1 1 ? 12.000 7.918 6.903 1.00 0.00 1 GLY A N 18
ATOM 7992 C CA . GLY A 1 1 ? 11.037 8.370 5.856 1.00 0.00 1 GLY A CA 18
ATOM 7993 C C . GLY A 1 1 ? 10.199 7.180 5.375 1.00 0.00 1 GLY A C 18
ATOM 7994 O O . GLY A 1 1 ? 10.728 6.160 4.975 1.00 0.00 1 GLY A O 18
ATOM 8000 N N . CYS A 1 2 ? 8.895 7.306 5.410 1.00 0.00 2 CYS A N 18
ATOM 8001 C CA . CYS A 1 2 ? 8.013 6.183 4.956 1.00 0.00 2 CYS A CA 18
ATOM 8002 C C . CYS A 1 2 ? 7.806 6.237 3.431 1.00 0.00 2 CYS A C 18
ATOM 8003 O O . CYS A 1 2 ? 8.426 7.025 2.741 1.00 0.00 2 CYS A O 18
ATOM 8010 N N . GLY A 1 3 ? 6.944 5.397 2.904 1.00 0.00 3 GLY A N 18
ATOM 8011 C CA . GLY A 1 3 ? 6.703 5.386 1.427 1.00 0.00 3 GLY A CA 18
ATOM 8012 C C . GLY A 1 3 ? 5.659 6.445 1.053 1.00 0.00 3 GLY A C 18
ATOM 8013 O O . GLY A 1 3 ? 5.901 7.632 1.168 1.00 0.00 3 GLY A O 18
ATOM 8017 N N . GLY A 1 4 ? 4.504 6.023 0.598 1.00 0.00 4 GLY A N 18
ATOM 8018 C CA . GLY A 1 4 ? 3.442 7.001 0.208 1.00 0.00 4 GLY A CA 18
ATOM 8019 C C . GLY A 1 4 ? 2.282 6.262 -0.470 1.00 0.00 4 GLY A C 18
ATOM 8020 O O . GLY A 1 4 ? 1.598 5.467 0.149 1.00 0.00 4 GLY A O 18
ATOM 8024 N N . LEU A 1 5 ? 2.060 6.518 -1.737 1.00 0.00 5 LEU A N 18
ATOM 8025 C CA . LEU A 1 5 ? 0.946 5.830 -2.464 1.00 0.00 5 LEU A CA 18
ATOM 8026 C C . LEU A 1 5 ? 1.495 4.869 -3.534 1.00 0.00 5 LEU A C 18
ATOM 8027 O O . LEU A 1 5 ? 0.754 4.353 -4.349 1.00 0.00 5 LEU A O 18
ATOM 8043 N N . MET A 1 6 ? 2.784 4.618 -3.531 1.00 0.00 6 MET A N 18
ATOM 8044 C CA . MET A 1 6 ? 3.374 3.685 -4.540 1.00 0.00 6 MET A CA 18
ATOM 8045 C C . MET A 1 6 ? 4.586 2.954 -3.938 1.00 0.00 6 MET A C 18
ATOM 8046 O O . MET A 1 6 ? 5.559 2.682 -4.617 1.00 0.00 6 MET A O 18
ATOM 8060 N N . ALA A 1 7 ? 4.527 2.631 -2.666 1.00 0.00 7 ALA A N 18
ATOM 8061 C CA . ALA A 1 7 ? 5.669 1.915 -2.015 1.00 0.00 7 ALA A CA 18
ATOM 8062 C C . ALA A 1 7 ? 5.705 0.457 -2.483 1.00 0.00 7 ALA A C 18
ATOM 8063 O O . ALA A 1 7 ? 4.727 -0.256 -2.374 1.00 0.00 7 ALA A O 18
ATOM 8070 N N . GLY A 1 8 ? 6.823 0.010 -3.002 1.00 0.00 8 GLY A N 18
ATOM 8071 C CA . GLY A 1 8 ? 6.922 -1.402 -3.480 1.00 0.00 8 GLY A CA 18
ATOM 8072 C C . GLY A 1 8 ? 6.561 -2.359 -2.339 1.00 0.00 8 GLY A C 18
ATOM 8073 O O . GLY A 1 8 ? 7.238 -2.416 -1.330 1.00 0.00 8 GLY A O 18
ATOM 8077 N N . CYS A 1 9 ? 5.492 -3.099 -2.491 1.00 0.00 9 CYS A N 18
ATOM 8078 C CA . CYS A 1 9 ? 5.071 -4.048 -1.418 1.00 0.00 9 CYS A CA 18
ATOM 8079 C C . CYS A 1 9 ? 5.650 -5.445 -1.683 1.00 0.00 9 CYS A C 18
ATOM 8080 O O . CYS A 1 9 ? 6.675 -5.805 -1.134 1.00 0.00 9 CYS A O 18
ATOM 8087 N N . ASP A 1 10 ? 5.006 -6.228 -2.521 1.00 0.00 10 ASP A N 18
ATOM 8088 C CA . ASP A 1 10 ? 5.511 -7.605 -2.831 1.00 0.00 10 ASP A CA 18
ATOM 8089 C C . ASP A 1 10 ? 5.813 -8.376 -1.533 1.00 0.00 10 ASP A C 18
ATOM 8090 O O . ASP A 1 10 ? 6.931 -8.796 -1.294 1.00 0.00 10 ASP A O 18
ATOM 8099 N N . GLY A 1 11 ? 4.823 -8.560 -0.694 1.00 0.00 11 GLY A N 18
ATOM 8100 C CA . GLY A 1 11 ? 5.042 -9.294 0.585 1.00 0.00 11 GLY A CA 18
ATOM 8101 C C . GLY A 1 11 ? 3.694 -9.516 1.271 1.00 0.00 11 GLY A C 18
ATOM 8102 O O . GLY A 1 11 ? 2.690 -9.757 0.624 1.00 0.00 11 GLY A O 18
ATOM 8106 N N . LYS A 1 12 ? 3.661 -9.432 2.573 1.00 0.00 12 LYS A N 18
ATOM 8107 C CA . LYS A 1 12 ? 2.374 -9.631 3.309 1.00 0.00 12 LYS A CA 18
ATOM 8108 C C . LYS A 1 12 ? 2.090 -8.451 4.260 1.00 0.00 12 LYS A C 18
ATOM 8109 O O . LYS A 1 12 ? 0.984 -8.298 4.745 1.00 0.00 12 LYS A O 18
ATOM 8128 N N . SER A 1 13 ? 3.072 -7.616 4.526 1.00 0.00 13 SER A N 18
ATOM 8129 C CA . SER A 1 13 ? 2.852 -6.455 5.439 1.00 0.00 13 SER A CA 18
ATOM 8130 C C . SER A 1 13 ? 3.923 -5.384 5.194 1.00 0.00 13 SER A C 18
ATOM 8131 O O . SER A 1 13 ? 4.665 -5.014 6.087 1.00 0.00 13 SER A O 18
ATOM 8139 N N . THR A 1 14 ? 4.008 -4.882 3.984 1.00 0.00 14 THR A N 18
ATOM 8140 C CA . THR A 1 14 ? 5.030 -3.829 3.672 1.00 0.00 14 THR A CA 18
ATOM 8141 C C . THR A 1 14 ? 4.813 -2.601 4.572 1.00 0.00 14 THR A C 18
ATOM 8142 O O . THR A 1 14 ? 3.695 -2.283 4.939 1.00 0.00 14 THR A O 18
ATOM 8153 N N . PHE A 1 15 ? 5.868 -1.914 4.936 1.00 0.00 15 PHE A N 18
ATOM 8154 C CA . PHE A 1 15 ? 5.713 -0.715 5.819 1.00 0.00 15 PHE A CA 18
ATOM 8155 C C . PHE A 1 15 ? 5.452 0.542 4.978 1.00 0.00 15 PHE A C 18
ATOM 8156 O O . PHE A 1 15 ? 6.159 0.824 4.030 1.00 0.00 15 PHE A O 18
ATOM 8173 N N . CYS A 1 16 ? 4.432 1.289 5.325 1.00 0.00 16 CYS A N 18
ATOM 8174 C CA . CYS A 1 16 ? 4.097 2.528 4.556 1.00 0.00 16 CYS A CA 18
ATOM 8175 C C . CYS A 1 16 ? 4.018 3.736 5.504 1.00 0.00 16 CYS A C 18
ATOM 8176 O O . CYS A 1 16 ? 4.508 3.692 6.617 1.00 0.00 16 CYS A O 18
ATOM 8183 N N . CYS A 1 17 ? 3.406 4.815 5.071 1.00 0.00 17 CYS A N 18
ATOM 8184 C CA . CYS A 1 17 ? 3.296 6.020 5.951 1.00 0.00 17 CYS A CA 18
ATOM 8185 C C . CYS A 1 17 ? 2.137 5.841 6.943 1.00 0.00 17 CYS A C 18
ATOM 8186 O O . CYS A 1 17 ? 2.331 5.391 8.057 1.00 0.00 17 CYS A O 18
ATOM 8193 N N . SER A 1 18 ? 0.936 6.185 6.547 1.00 0.00 18 SER A N 18
ATOM 8194 C CA . SER A 1 18 ? -0.240 6.033 7.458 1.00 0.00 18 SER A CA 18
ATOM 8195 C C . SER A 1 18 ? -1.532 6.017 6.636 1.00 0.00 18 SER A C 18
ATOM 8196 O O . SER A 1 18 ? -1.789 6.912 5.851 1.00 0.00 18 SER A O 18
ATOM 8204 N N . GLY A 1 19 ? -2.341 5.002 6.803 1.00 0.00 19 GLY A N 18
ATOM 8205 C CA . GLY A 1 19 ? -3.614 4.917 6.026 1.00 0.00 19 GLY A CA 18
ATOM 8206 C C . GLY A 1 19 ? -3.345 4.324 4.635 1.00 0.00 19 GLY A C 18
ATOM 8207 O O . GLY A 1 19 ? -4.128 4.501 3.721 1.00 0.00 19 GLY A O 18
ATOM 8211 N N . TYR A 1 20 ? -2.245 3.623 4.465 1.00 0.00 20 TYR A N 18
ATOM 8212 C CA . TYR A 1 20 ? -1.931 3.022 3.133 1.00 0.00 20 TYR A CA 18
ATOM 8213 C C . TYR A 1 20 ? -1.797 1.500 3.256 1.00 0.00 20 TYR A C 18
ATOM 8214 O O . TYR A 1 20 ? -1.088 0.998 4.109 1.00 0.00 20 TYR A O 18
ATOM 8232 N N . ASN A 1 21 ? -2.465 0.765 2.406 1.00 0.00 21 ASN A N 18
ATOM 8233 C CA . ASN A 1 21 ? -2.375 -0.726 2.460 1.00 0.00 21 ASN A CA 18
ATOM 8234 C C . ASN A 1 21 ? -1.648 -1.254 1.220 1.00 0.00 21 ASN A C 18
ATOM 8235 O O . ASN A 1 21 ? -1.434 -0.535 0.269 1.00 0.00 21 ASN A O 18
ATOM 8246 N N . CYS A 1 22 ? -1.267 -2.505 1.226 1.00 0.00 22 CYS A N 18
ATOM 8247 C CA . CYS A 1 22 ? -0.546 -3.075 0.047 1.00 0.00 22 CYS A CA 18
ATOM 8248 C C . CYS A 1 22 ? -1.545 -3.635 -0.971 1.00 0.00 22 CYS A C 18
ATOM 8249 O O . CYS A 1 22 ? -2.482 -4.327 -0.620 1.00 0.00 22 CYS A O 18
ATOM 8256 N N . SER A 1 23 ? -1.345 -3.338 -2.231 1.00 0.00 23 SER A N 18
ATOM 8257 C CA . SER A 1 23 ? -2.274 -3.846 -3.285 1.00 0.00 23 SER A CA 18
ATOM 8258 C C . SER A 1 23 ? -1.603 -4.976 -4.077 1.00 0.00 23 SER A C 18
ATOM 8259 O O . SER A 1 23 ? -0.461 -4.855 -4.473 1.00 0.00 23 SER A O 18
ATOM 8267 N N . PRO A 1 24 ? -2.340 -6.043 -4.287 1.00 0.00 24 PRO A N 18
ATOM 8268 C CA . PRO A 1 24 ? -1.804 -7.200 -5.047 1.00 0.00 24 PRO A CA 18
ATOM 8269 C C . PRO A 1 24 ? -1.790 -6.903 -6.554 1.00 0.00 24 PRO A C 18
ATOM 8270 O O . PRO A 1 24 ? -0.918 -7.352 -7.273 1.00 0.00 24 PRO A O 18
ATOM 8281 N N . THR A 1 25 ? -2.752 -6.152 -7.032 1.00 0.00 25 THR A N 18
ATOM 8282 C CA . THR A 1 25 ? -2.806 -5.820 -8.491 1.00 0.00 25 THR A CA 18
ATOM 8283 C C . THR A 1 25 ? -1.736 -4.779 -8.837 1.00 0.00 25 THR A C 18
ATOM 8284 O O . THR A 1 25 ? -1.035 -4.904 -9.824 1.00 0.00 25 THR A O 18
ATOM 8295 N N . TRP A 1 26 ? -1.606 -3.760 -8.030 1.00 0.00 26 TRP A N 18
ATOM 8296 C CA . TRP A 1 26 ? -0.580 -2.702 -8.297 1.00 0.00 26 TRP A CA 18
ATOM 8297 C C . TRP A 1 26 ? 0.764 -3.078 -7.654 1.00 0.00 26 TRP A C 18
ATOM 8298 O O . TRP A 1 26 ? 1.785 -2.492 -7.956 1.00 0.00 26 TRP A O 18
ATOM 8319 N N . LYS A 1 27 ? 0.765 -4.059 -6.777 1.00 0.00 27 LYS A N 18
ATOM 8320 C CA . LYS A 1 27 ? 2.028 -4.511 -6.104 1.00 0.00 27 LYS A CA 18
ATOM 8321 C C . LYS A 1 27 ? 2.678 -3.395 -5.266 1.00 0.00 27 LYS A C 18
ATOM 8322 O O . LYS A 1 27 ? 3.843 -3.483 -4.925 1.00 0.00 27 LYS A O 18
ATOM 8341 N N . TRP A 1 28 ? 1.944 -2.366 -4.902 1.00 0.00 28 TRP A N 18
ATOM 8342 C CA . TRP A 1 28 ? 2.551 -1.288 -4.057 1.00 0.00 28 TRP A CA 18
ATOM 8343 C C . TRP A 1 28 ? 1.523 -0.738 -3.057 1.00 0.00 28 TRP A C 18
ATOM 8344 O O . TRP A 1 28 ? 0.337 -0.998 -3.162 1.00 0.00 28 TRP A O 18
ATOM 8365 N N . CYS A 1 29 ? 1.977 0.002 -2.073 1.00 0.00 29 CYS A N 18
ATOM 8366 C CA . CYS A 1 29 ? 1.043 0.553 -1.042 1.00 0.00 29 CYS A CA 18
ATOM 8367 C C . CYS A 1 29 ? 0.099 1.595 -1.653 1.00 0.00 29 CYS A C 18
ATOM 8368 O O . CYS A 1 29 ? 0.512 2.479 -2.376 1.00 0.00 29 CYS A O 18
ATOM 8375 N N . VAL A 1 30 ? -1.169 1.489 -1.348 1.00 0.00 30 VAL A N 18
ATOM 8376 C CA . VAL A 1 30 ? -2.177 2.458 -1.881 1.00 0.00 30 VAL A CA 18
ATOM 8377 C C . VAL A 1 30 ? -3.082 2.931 -0.739 1.00 0.00 30 VAL A C 18
ATOM 8378 O O . VAL A 1 30 ? -2.962 2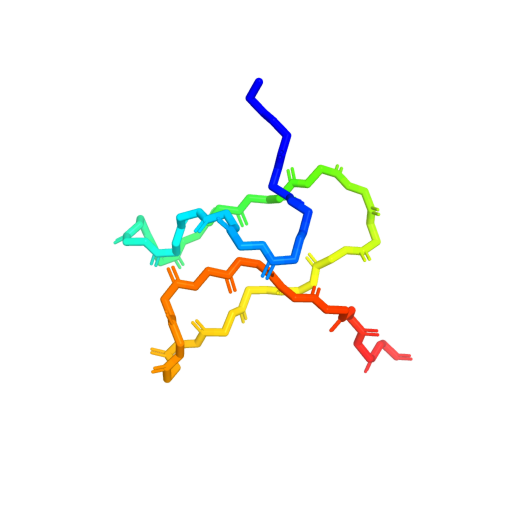.476 0.380 1.00 0.00 30 VAL A O 18
ATOM 8391 N N . TYR A 1 31 ? -3.989 3.835 -1.010 1.00 0.00 31 TYR A N 18
ATOM 8392 C CA . TYR A 1 31 ? -4.901 4.328 0.071 1.00 0.00 31 TYR A CA 18
ATOM 8393 C C . TYR A 1 31 ? -5.739 3.170 0.632 1.00 0.00 31 TYR A C 18
ATOM 8394 O O . TYR A 1 31 ? -6.240 2.341 -0.105 1.00 0.00 31 TYR A O 18
ATOM 8412 N N . ALA A 1 32 ? -5.888 3.110 1.933 1.00 0.00 32 ALA A N 18
ATOM 8413 C CA . ALA A 1 32 ? -6.688 2.008 2.555 1.00 0.00 32 ALA A CA 18
ATOM 8414 C C . ALA A 1 32 ? -8.059 2.529 3.009 1.00 0.00 32 ALA A C 18
ATOM 8415 O O . ALA A 1 32 ? -8.234 3.707 3.257 1.00 0.00 32 ALA A O 18
ATOM 8422 N N . ARG A 1 33 ? -9.031 1.654 3.115 1.00 0.00 33 ARG A N 18
ATOM 8423 C CA . ARG A 1 33 ? -10.395 2.089 3.549 1.00 0.00 33 ARG A CA 18
ATOM 8424 C C . ARG A 1 33 ? -11.009 1.056 4.507 1.00 0.00 33 ARG A C 18
ATOM 8425 O O . ARG A 1 33 ? -11.151 -0.100 4.156 1.00 0.00 33 ARG A O 18
ATOM 8446 N N . PRO A 1 34 ? -11.363 1.512 5.689 1.00 0.00 34 PRO A N 18
ATOM 8447 C CA . PRO A 1 34 ? -11.979 0.610 6.701 1.00 0.00 34 PRO A CA 18
ATOM 8448 C C . PRO A 1 34 ? -13.399 0.207 6.273 1.00 0.00 34 PRO A C 18
ATOM 8449 O O . PRO A 1 34 ? -13.652 -0.981 6.187 1.00 0.00 34 PRO A O 18
ATOM 8461 N N . GLY A 1 1 ? 11.078 4.478 6.591 1.00 0.00 1 GLY A N 19
ATOM 8462 C CA . GLY A 1 1 ? 9.863 3.623 6.735 1.00 0.00 1 GLY A CA 19
ATOM 8463 C C . GLY A 1 1 ? 8.632 4.398 6.260 1.00 0.00 1 GLY A C 19
ATOM 8464 O O . GLY A 1 1 ? 7.743 4.701 7.036 1.00 0.00 1 GLY A O 19
ATOM 8470 N N . CYS A 1 2 ? 8.575 4.722 4.992 1.00 0.00 2 CYS A N 19
ATOM 8471 C CA . CYS A 1 2 ? 7.404 5.482 4.460 1.00 0.00 2 CYS A CA 19
ATOM 8472 C C . CYS A 1 2 ? 7.248 5.233 2.952 1.00 0.00 2 CYS A C 19
ATOM 8473 O O . CYS A 1 2 ? 8.129 5.537 2.169 1.00 0.00 2 CYS A O 19
ATOM 8480 N N . GLY A 1 3 ? 6.130 4.683 2.545 1.00 0.00 3 GLY A N 19
ATOM 8481 C CA . GLY A 1 3 ? 5.902 4.408 1.095 1.00 0.00 3 GLY A CA 19
ATOM 8482 C C . GLY A 1 3 ? 5.147 5.580 0.462 1.00 0.00 3 GLY A C 19
ATOM 8483 O O . GLY A 1 3 ? 5.739 6.566 0.066 1.00 0.00 3 GLY A O 19
ATOM 8487 N N . GLY A 1 4 ? 3.843 5.479 0.363 1.00 0.00 4 GLY A N 19
ATOM 8488 C CA . GLY A 1 4 ? 3.045 6.587 -0.245 1.00 0.00 4 GLY A CA 19
ATOM 8489 C C . GLY A 1 4 ? 1.909 6.006 -1.094 1.00 0.00 4 GLY A C 19
ATOM 8490 O O . GLY A 1 4 ? 1.186 5.128 -0.660 1.00 0.00 4 GLY A O 19
ATOM 8494 N N . LEU A 1 5 ? 1.749 6.492 -2.301 1.00 0.00 5 LEU A N 19
ATOM 8495 C CA . LEU A 1 5 ? 0.659 5.973 -3.189 1.00 0.00 5 LEU A CA 19
ATOM 8496 C C . LEU A 1 5 ? 1.235 5.058 -4.286 1.00 0.00 5 LEU A C 19
ATOM 8497 O O . LEU A 1 5 ? 0.497 4.452 -5.040 1.00 0.00 5 LEU A O 19
ATOM 8513 N N . MET A 1 6 ? 2.540 4.949 -4.378 1.00 0.00 6 MET A N 19
ATOM 8514 C CA . MET A 1 6 ? 3.153 4.070 -5.421 1.00 0.00 6 MET A CA 19
ATOM 8515 C C . MET A 1 6 ? 4.440 3.426 -4.882 1.00 0.00 6 MET A C 19
ATOM 8516 O O . MET A 1 6 ? 5.405 3.249 -5.602 1.00 0.00 6 MET A O 19
ATOM 8530 N N . ALA A 1 7 ? 4.456 3.072 -3.618 1.00 0.00 7 ALA A N 19
ATOM 8531 C CA . ALA A 1 7 ? 5.675 2.437 -3.024 1.00 0.00 7 ALA A CA 19
ATOM 8532 C C . ALA A 1 7 ? 5.825 0.994 -3.516 1.00 0.00 7 ALA A C 19
ATOM 8533 O O . ALA A 1 7 ? 5.192 0.582 -4.466 1.00 0.00 7 ALA A O 19
ATOM 8540 N N . GLY A 1 8 ? 6.664 0.225 -2.875 1.00 0.00 8 GLY A N 19
ATOM 8541 C CA . GLY A 1 8 ? 6.859 -1.192 -3.298 1.00 0.00 8 GLY A CA 19
ATOM 8542 C C . GLY A 1 8 ? 6.577 -2.112 -2.110 1.00 0.00 8 GLY A C 19
ATOM 8543 O O . GLY A 1 8 ? 7.431 -2.340 -1.274 1.00 0.00 8 GLY A O 19
ATOM 8547 N N . CYS A 1 9 ? 5.381 -2.634 -2.029 1.00 0.00 9 CYS A N 19
ATOM 8548 C CA . CYS A 1 9 ? 5.028 -3.536 -0.892 1.00 0.00 9 CYS A CA 19
ATOM 8549 C C . CYS A 1 9 ? 5.754 -4.881 -1.030 1.00 0.00 9 CYS A C 19
ATOM 8550 O O . CYS A 1 9 ? 6.743 -5.124 -0.365 1.00 0.00 9 CYS A O 19
ATOM 8557 N N . ASP A 1 10 ? 5.274 -5.746 -1.893 1.00 0.00 10 ASP A N 19
ATOM 8558 C CA . ASP A 1 10 ? 5.926 -7.082 -2.093 1.00 0.00 10 ASP A CA 19
ATOM 8559 C C . ASP A 1 10 ? 6.138 -7.800 -0.750 1.00 0.00 10 ASP A C 19
ATOM 8560 O O . ASP A 1 10 ? 7.247 -8.145 -0.389 1.00 0.00 10 ASP A O 19
ATOM 8569 N N . GLY A 1 11 ? 5.080 -8.029 -0.012 1.00 0.00 11 GLY A N 19
ATOM 8570 C CA . GLY A 1 11 ? 5.218 -8.725 1.299 1.00 0.00 11 GLY A CA 19
ATOM 8571 C C . GLY A 1 11 ? 4.098 -8.277 2.240 1.00 0.00 11 GLY A C 19
ATOM 8572 O O . GLY A 1 11 ? 3.754 -7.110 2.295 1.00 0.00 11 GLY A O 19
ATOM 8576 N N . LYS A 1 12 ? 3.530 -9.192 2.985 1.00 0.00 12 LYS A N 19
ATOM 8577 C CA . LYS A 1 12 ? 2.433 -8.816 3.932 1.00 0.00 12 LYS A CA 19
ATOM 8578 C C . LYS A 1 12 ? 3.000 -8.068 5.154 1.00 0.00 12 LYS A C 19
ATOM 8579 O O . LYS A 1 12 ? 2.258 -7.539 5.960 1.00 0.00 12 LYS A O 19
ATOM 8598 N N . SER A 1 13 ? 4.307 -8.013 5.289 1.00 0.00 13 SER A N 19
ATOM 8599 C CA . SER A 1 13 ? 4.918 -7.294 6.449 1.00 0.00 13 SER A CA 19
ATOM 8600 C C . SER A 1 13 ? 5.425 -5.905 6.021 1.00 0.00 13 SER A C 19
ATOM 8601 O O . SER A 1 13 ? 5.992 -5.179 6.815 1.00 0.00 13 SER A O 19
ATOM 8609 N N . THR A 1 14 ? 5.225 -5.530 4.778 1.00 0.00 14 THR A N 19
ATOM 8610 C CA . THR A 1 14 ? 5.695 -4.189 4.309 1.00 0.00 14 THR A CA 19
ATOM 8611 C C . THR A 1 14 ? 4.904 -3.075 5.009 1.00 0.00 14 THR A C 19
ATOM 8612 O O . THR A 1 14 ? 3.735 -3.232 5.314 1.00 0.00 14 THR A O 19
ATOM 8623 N N . PHE A 1 15 ? 5.533 -1.956 5.268 1.00 0.00 15 PHE A N 19
ATOM 8624 C CA . PHE A 1 15 ? 4.818 -0.836 5.949 1.00 0.00 15 PHE A CA 19
ATOM 8625 C C . PHE A 1 15 ? 4.885 0.434 5.097 1.00 0.00 15 PHE A C 19
ATOM 8626 O O . PHE A 1 15 ? 5.948 0.867 4.690 1.00 0.00 15 PHE A O 19
ATOM 8643 N N . CYS A 1 16 ? 3.753 1.031 4.829 1.00 0.00 16 CYS A N 19
ATOM 8644 C CA . CYS A 1 16 ? 3.733 2.276 4.005 1.00 0.00 16 CYS A CA 19
ATOM 8645 C C . CYS A 1 16 ? 3.929 3.507 4.905 1.00 0.00 16 CYS A C 19
ATOM 8646 O O . CYS A 1 16 ? 4.505 3.415 5.973 1.00 0.00 16 CYS A O 19
ATOM 8653 N N . CYS A 1 17 ? 3.462 4.657 4.480 1.00 0.00 17 CYS A N 19
ATOM 8654 C CA . CYS A 1 17 ? 3.628 5.888 5.311 1.00 0.00 17 CYS A CA 19
ATOM 8655 C C . CYS A 1 17 ? 2.588 5.907 6.442 1.00 0.00 17 CYS A C 19
ATOM 8656 O O . CYS A 1 17 ? 2.812 5.357 7.503 1.00 0.00 17 CYS A O 19
ATOM 8663 N N . SER A 1 18 ? 1.454 6.529 6.223 1.00 0.00 18 SER A N 19
ATOM 8664 C CA . SER A 1 18 ? 0.400 6.579 7.280 1.00 0.00 18 SER A CA 19
ATOM 8665 C C . SER A 1 18 ? -0.986 6.451 6.639 1.00 0.00 18 SER A C 19
ATOM 8666 O O . SER A 1 18 ? -1.350 7.224 5.771 1.00 0.00 18 SER A O 19
ATOM 8674 N N . GLY A 1 19 ? -1.755 5.476 7.055 1.00 0.00 19 GLY A N 19
ATOM 8675 C CA . GLY A 1 19 ? -3.115 5.287 6.466 1.00 0.00 19 GLY A CA 19
ATOM 8676 C C . GLY A 1 19 ? -2.988 4.809 5.014 1.00 0.00 19 GLY A C 19
ATOM 8677 O O . GLY A 1 19 ? -3.777 5.173 4.163 1.00 0.00 19 GLY A O 19
ATOM 8681 N N . TYR A 1 20 ? -1.996 3.998 4.726 1.00 0.00 20 TYR A N 19
ATOM 8682 C CA . TYR A 1 20 ? -1.814 3.496 3.331 1.00 0.00 20 TYR A CA 19
ATOM 8683 C C . TYR A 1 20 ? -1.647 1.972 3.334 1.00 0.00 20 TYR A C 19
ATOM 8684 O O . TYR A 1 20 ? -0.732 1.442 3.937 1.00 0.00 20 TYR A O 19
ATOM 8702 N N . ASN A 1 21 ? -2.514 1.267 2.654 1.00 0.00 21 ASN A N 19
ATOM 8703 C CA . ASN A 1 21 ? -2.399 -0.224 2.598 1.00 0.00 21 ASN A CA 19
ATOM 8704 C C . ASN A 1 21 ? -1.698 -0.631 1.298 1.00 0.00 21 ASN A C 19
ATOM 8705 O O . ASN A 1 21 ? -1.186 0.203 0.586 1.00 0.00 21 ASN A O 19
ATOM 8716 N N . CYS A 1 22 ? -1.666 -1.901 0.984 1.00 0.00 22 CYS A N 19
ATOM 8717 C CA . CYS A 1 22 ? -0.991 -2.340 -0.277 1.00 0.00 22 CYS A CA 19
ATOM 8718 C C . CYS A 1 22 ? -1.995 -3.024 -1.209 1.00 0.00 22 CYS A C 19
ATOM 8719 O O . CYS A 1 22 ? -2.829 -3.798 -0.775 1.00 0.00 22 CYS A O 19
ATOM 8726 N N . SER A 1 23 ? -1.916 -2.750 -2.489 1.00 0.00 23 SER A N 19
ATOM 8727 C CA . SER A 1 23 ? -2.863 -3.391 -3.452 1.00 0.00 23 SER A CA 19
ATOM 8728 C C . SER A 1 23 ? -2.336 -4.769 -3.868 1.00 0.00 23 SER A C 19
ATOM 8729 O O . SER A 1 23 ? -1.150 -4.939 -4.077 1.00 0.00 23 SER A O 19
ATOM 8737 N N . PRO A 1 24 ? -3.240 -5.711 -3.975 1.00 0.00 24 PRO A N 19
ATOM 8738 C CA . PRO A 1 24 ? -2.860 -7.092 -4.372 1.00 0.00 24 PRO A CA 19
ATOM 8739 C C . PRO A 1 24 ? -2.442 -7.153 -5.850 1.00 0.00 24 PRO A C 19
ATOM 8740 O O . PRO A 1 24 ? -1.691 -8.022 -6.248 1.00 0.00 24 PRO A O 19
ATOM 8751 N N . THR A 1 25 ? -2.924 -6.243 -6.665 1.00 0.00 25 THR A N 19
ATOM 8752 C CA . THR A 1 25 ? -2.554 -6.261 -8.116 1.00 0.00 25 THR A CA 19
ATOM 8753 C C . THR A 1 25 ? -1.511 -5.183 -8.437 1.00 0.00 25 THR A C 19
ATOM 8754 O O . THR A 1 25 ? -0.637 -5.385 -9.258 1.00 0.00 25 THR A O 19
ATOM 8765 N N . TRP A 1 26 ? -1.602 -4.038 -7.810 1.00 0.00 26 TRP A N 19
ATOM 8766 C CA . TRP A 1 26 ? -0.621 -2.940 -8.097 1.00 0.00 26 TRP A CA 19
ATOM 8767 C C . TRP A 1 26 ? 0.703 -3.173 -7.353 1.00 0.00 26 TRP A C 19
ATOM 8768 O O . TRP A 1 26 ? 1.731 -2.643 -7.733 1.00 0.00 26 TRP A O 19
ATOM 8789 N N . LYS A 1 27 ? 0.685 -3.962 -6.301 1.00 0.00 27 LYS A N 19
ATOM 8790 C CA . LYS A 1 27 ? 1.933 -4.253 -5.519 1.00 0.00 27 LYS A CA 19
ATOM 8791 C C . LYS A 1 27 ? 2.523 -2.987 -4.859 1.00 0.00 27 LYS A C 19
ATOM 8792 O O . LYS A 1 27 ? 3.627 -3.023 -4.350 1.00 0.00 27 LYS A O 19
ATOM 8811 N N . TRP A 1 28 ? 1.806 -1.883 -4.832 1.00 0.00 28 TRP A N 19
ATOM 8812 C CA . TRP A 1 28 ? 2.364 -0.662 -4.168 1.00 0.00 28 TRP A CA 19
ATOM 8813 C C . TRP A 1 28 ? 1.387 -0.129 -3.110 1.00 0.00 28 TRP A C 19
ATOM 8814 O O . TRP A 1 28 ? 0.215 -0.462 -3.109 1.00 0.00 28 TRP A O 19
ATOM 8835 N N . CYS A 1 29 ? 1.873 0.674 -2.194 1.00 0.00 29 CYS A N 19
ATOM 8836 C CA . CYS A 1 29 ? 0.988 1.213 -1.113 1.00 0.00 29 CYS A CA 19
ATOM 8837 C C . CYS A 1 29 ? -0.080 2.156 -1.681 1.00 0.00 29 CYS A C 19
ATOM 8838 O O . CYS A 1 29 ? 0.184 2.971 -2.543 1.00 0.00 29 CYS A O 19
ATOM 8845 N N . VAL A 1 30 ? -1.283 2.046 -1.180 1.00 0.00 30 VAL A N 19
ATOM 8846 C CA . VAL A 1 30 ? -2.404 2.921 -1.643 1.00 0.00 30 VAL A CA 19
ATOM 8847 C C . VAL A 1 30 ? -3.239 3.349 -0.433 1.00 0.00 30 VAL A C 19
ATOM 8848 O O . VAL A 1 30 ? -2.946 2.976 0.684 1.00 0.00 30 VAL A O 19
ATOM 8861 N N . TYR A 1 31 ? -4.279 4.118 -0.638 1.00 0.00 31 TYR A N 19
ATOM 8862 C CA . TYR A 1 31 ? -5.122 4.546 0.522 1.00 0.00 31 TYR A CA 19
ATOM 8863 C C . TYR A 1 31 ? -5.697 3.316 1.231 1.00 0.00 31 TYR A C 19
ATOM 8864 O O . TYR A 1 31 ? -6.174 2.392 0.598 1.00 0.00 31 TYR A O 19
ATOM 8882 N N . ALA A 1 32 ? -5.647 3.293 2.539 1.00 0.00 32 ALA A N 19
ATOM 8883 C CA . ALA A 1 32 ? -6.180 2.117 3.290 1.00 0.00 32 ALA A CA 19
ATOM 8884 C C . ALA A 1 32 ? -7.668 2.312 3.599 1.00 0.00 32 ALA A C 19
ATOM 8885 O O . ALA A 1 32 ? -8.040 3.114 4.434 1.00 0.00 32 ALA A O 19
ATOM 8892 N N . ARG A 1 33 ? -8.522 1.579 2.923 1.00 0.00 33 ARG A N 19
ATOM 8893 C CA . ARG A 1 33 ? -9.991 1.712 3.165 1.00 0.00 33 ARG A CA 19
ATOM 8894 C C . ARG A 1 33 ? -10.719 0.415 2.767 1.00 0.00 33 ARG A C 19
ATOM 8895 O O . ARG A 1 33 ? -11.488 0.400 1.824 1.00 0.00 33 ARG A O 19
ATOM 8916 N N . PRO A 1 34 ? -10.450 -0.636 3.508 1.00 0.00 34 PRO A N 19
ATOM 8917 C CA . PRO A 1 34 ? -11.091 -1.950 3.231 1.00 0.00 34 PRO A CA 19
ATOM 8918 C C . PRO A 1 34 ? -12.572 -1.928 3.639 1.00 0.00 34 PRO A C 19
ATOM 8919 O O . PRO A 1 34 ? -13.387 -2.381 2.852 1.00 0.00 34 PRO A O 19
ATOM 8931 N N . GLY A 1 1 ? 11.693 5.588 0.618 1.00 0.00 1 GLY A N 20
ATOM 8932 C CA . GLY A 1 1 ? 10.436 6.350 0.362 1.00 0.00 1 GLY A CA 20
ATOM 8933 C C . GLY A 1 1 ? 9.310 5.801 1.244 1.00 0.00 1 GLY A C 20
ATOM 8934 O O . GLY A 1 1 ? 9.054 4.612 1.270 1.00 0.00 1 GLY A O 20
ATOM 8940 N N . CYS A 1 2 ? 8.634 6.664 1.962 1.00 0.00 2 CYS A N 20
ATOM 8941 C CA . CYS A 1 2 ? 7.517 6.202 2.847 1.00 0.00 2 CYS A CA 20
ATOM 8942 C C . CYS A 1 2 ? 6.277 5.861 2.009 1.00 0.00 2 CYS A C 20
ATOM 8943 O O . CYS A 1 2 ? 6.181 6.233 0.853 1.00 0.00 2 CYS A O 20
ATOM 8950 N N . GLY A 1 3 ? 5.330 5.153 2.583 1.00 0.00 3 GLY A N 20
ATOM 8951 C CA . GLY A 1 3 ? 4.094 4.784 1.826 1.00 0.00 3 GLY A CA 20
ATOM 8952 C C . GLY A 1 3 ? 3.423 6.046 1.272 1.00 0.00 3 GLY A C 20
ATOM 8953 O O . GLY A 1 3 ? 2.990 6.906 2.013 1.00 0.00 3 GLY A O 20
ATOM 8957 N N . GLY A 1 4 ? 3.338 6.157 -0.031 1.00 0.00 4 GLY A N 20
ATOM 8958 C CA . GLY A 1 4 ? 2.698 7.360 -0.648 1.00 0.00 4 GLY A CA 20
ATOM 8959 C C . GLY A 1 4 ? 1.811 6.931 -1.821 1.00 0.00 4 GLY A C 20
ATOM 8960 O O . GLY A 1 4 ? 1.873 7.504 -2.893 1.00 0.00 4 GLY A O 20
ATOM 8964 N N . LEU A 1 5 ? 0.991 5.920 -1.619 1.00 0.00 5 LEU A N 20
ATOM 8965 C CA . LEU A 1 5 ? 0.077 5.419 -2.704 1.00 0.00 5 LEU A CA 20
ATOM 8966 C C . LEU A 1 5 ? 0.856 4.749 -3.857 1.00 0.00 5 LEU A C 20
ATOM 8967 O O . LEU A 1 5 ? 0.260 4.214 -4.773 1.00 0.00 5 LEU A O 20
ATOM 8983 N N . MET A 1 6 ? 2.168 4.756 -3.819 1.00 0.00 6 MET A N 20
ATOM 8984 C CA . MET A 1 6 ? 2.959 4.103 -4.908 1.00 0.00 6 MET A CA 20
ATOM 8985 C C . MET A 1 6 ? 4.308 3.608 -4.363 1.00 0.00 6 MET A C 20
ATOM 8986 O O . MET A 1 6 ? 5.282 3.516 -5.087 1.00 0.00 6 MET A O 20
ATOM 9000 N N . ALA A 1 7 ? 4.371 3.293 -3.091 1.00 0.00 7 ALA A N 20
ATOM 9001 C CA . ALA A 1 7 ? 5.654 2.811 -2.494 1.00 0.00 7 ALA A CA 20
ATOM 9002 C C . ALA A 1 7 ? 5.759 1.286 -2.607 1.00 0.00 7 ALA A C 20
ATOM 9003 O O . ALA A 1 7 ? 4.781 0.579 -2.464 1.00 0.00 7 ALA A O 20
ATOM 9010 N N . GLY A 1 8 ? 6.941 0.779 -2.858 1.00 0.00 8 GLY A N 20
ATOM 9011 C CA . GLY A 1 8 ? 7.125 -0.700 -2.982 1.00 0.00 8 GLY A CA 20
ATOM 9012 C C . GLY A 1 8 ? 6.642 -1.391 -1.702 1.00 0.00 8 GLY A C 20
ATOM 9013 O O . GLY A 1 8 ? 7.152 -1.145 -0.625 1.00 0.00 8 GLY A O 20
ATOM 9017 N N . CYS A 1 9 ? 5.659 -2.252 -1.814 1.00 0.00 9 CYS A N 20
ATOM 9018 C CA . CYS A 1 9 ? 5.137 -2.959 -0.605 1.00 0.00 9 CYS A CA 20
ATOM 9019 C C . CYS A 1 9 ? 5.205 -4.484 -0.789 1.00 0.00 9 CYS A C 20
ATOM 9020 O O . CYS A 1 9 ? 4.417 -5.215 -0.219 1.00 0.00 9 CYS A O 20
ATOM 9027 N N . ASP A 1 10 ? 6.142 -4.969 -1.574 1.00 0.00 10 ASP A N 20
ATOM 9028 C CA . ASP A 1 10 ? 6.261 -6.447 -1.789 1.00 0.00 10 ASP A CA 20
ATOM 9029 C C . ASP A 1 10 ? 6.315 -7.179 -0.439 1.00 0.00 10 ASP A C 20
ATOM 9030 O O . ASP A 1 10 ? 7.265 -7.053 0.310 1.00 0.00 10 ASP A O 20
ATOM 9039 N N . GLY A 1 11 ? 5.291 -7.934 -0.126 1.00 0.00 11 GLY A N 20
ATOM 9040 C CA . GLY A 1 11 ? 5.261 -8.671 1.170 1.00 0.00 11 GLY A CA 20
ATOM 9041 C C . GLY A 1 11 ? 3.841 -8.633 1.737 1.00 0.00 11 GLY A C 20
ATOM 9042 O O . GLY A 1 11 ? 3.179 -7.612 1.707 1.00 0.00 11 GLY A O 20
ATOM 9046 N N . LYS A 1 12 ? 3.368 -9.739 2.254 1.00 0.00 12 LYS A N 20
ATOM 9047 C CA . LYS A 1 12 ? 1.984 -9.773 2.829 1.00 0.00 12 LYS A CA 20
ATOM 9048 C C . LYS A 1 12 ? 1.909 -8.973 4.143 1.00 0.00 12 LYS A C 20
ATOM 9049 O O . LYS A 1 12 ? 0.838 -8.763 4.681 1.00 0.00 12 LYS A O 20
ATOM 9068 N N . SER A 1 13 ? 3.031 -8.525 4.665 1.00 0.00 13 SER A N 20
ATOM 9069 C CA . SER A 1 13 ? 3.009 -7.743 5.940 1.00 0.00 13 SER A CA 20
ATOM 9070 C C . SER A 1 13 ? 4.009 -6.578 5.868 1.00 0.00 13 SER A C 20
ATOM 9071 O O . SER A 1 13 ? 4.784 -6.354 6.779 1.00 0.00 13 SER A O 20
ATOM 9079 N N . THR A 1 14 ? 3.988 -5.834 4.788 1.00 0.00 14 THR A N 20
ATOM 9080 C CA . THR A 1 14 ? 4.932 -4.677 4.644 1.00 0.00 14 THR A CA 20
ATOM 9081 C C . THR A 1 14 ? 4.457 -3.483 5.490 1.00 0.00 14 THR A C 20
ATOM 9082 O O . THR A 1 14 ? 3.481 -3.571 6.214 1.00 0.00 14 THR A O 20
ATOM 9093 N N . PHE A 1 15 ? 5.144 -2.369 5.405 1.00 0.00 15 PHE A N 20
ATOM 9094 C CA . PHE A 1 15 ? 4.741 -1.171 6.203 1.00 0.00 15 PHE A CA 20
ATOM 9095 C C . PHE A 1 15 ? 4.735 0.089 5.328 1.00 0.00 15 PHE A C 20
ATOM 9096 O O . PHE A 1 15 ? 5.517 0.220 4.403 1.00 0.00 15 PHE A O 20
ATOM 9113 N N . CYS A 1 16 ? 3.855 1.016 5.620 1.00 0.00 16 CYS A N 20
ATOM 9114 C CA . CYS A 1 16 ? 3.781 2.278 4.819 1.00 0.00 16 CYS A CA 20
ATOM 9115 C C . CYS A 1 16 ? 3.799 3.496 5.758 1.00 0.00 16 CYS A C 20
ATOM 9116 O O . CYS A 1 16 ? 4.184 3.390 6.907 1.00 0.00 16 CYS A O 20
ATOM 9123 N N . CYS A 1 17 ? 3.393 4.650 5.283 1.00 0.00 17 CYS A N 20
ATOM 9124 C CA . CYS A 1 17 ? 3.401 5.864 6.161 1.00 0.00 17 CYS A CA 20
ATOM 9125 C C . CYS A 1 17 ? 2.220 5.829 7.140 1.00 0.00 17 CYS A C 20
ATOM 9126 O O . CYS A 1 17 ? 2.385 5.531 8.307 1.00 0.00 17 CYS A O 20
ATOM 9133 N N . SER A 1 18 ? 1.034 6.135 6.677 1.00 0.00 18 SER A N 20
ATOM 9134 C CA . SER A 1 18 ? -0.157 6.126 7.581 1.00 0.00 18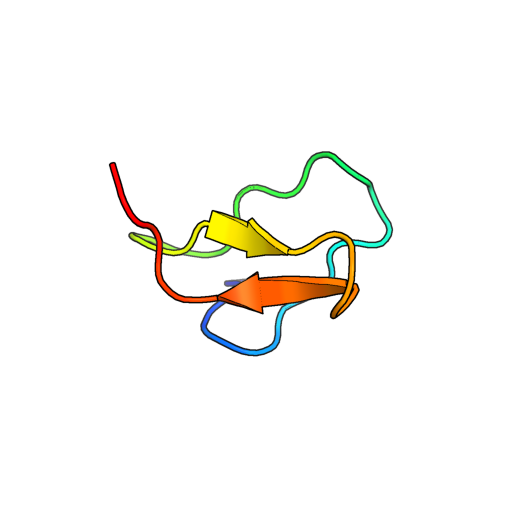 SER A CA 20
ATOM 9135 C C . SER A 1 18 ? -1.450 5.976 6.768 1.00 0.00 18 SER A C 20
ATOM 9136 O O . SER A 1 18 ? -1.732 6.761 5.882 1.00 0.00 18 SER A O 20
ATOM 9144 N N . GLY A 1 19 ? -2.237 4.973 7.071 1.00 0.00 19 GLY A N 20
ATOM 9145 C CA . GLY A 1 19 ? -3.519 4.763 6.331 1.00 0.00 19 GLY A CA 20
ATOM 9146 C C . GLY A 1 19 ? -3.240 4.255 4.912 1.00 0.00 19 GLY A C 20
ATOM 9147 O O . GLY A 1 19 ? -3.985 4.537 3.994 1.00 0.00 19 GLY A O 20
ATOM 9151 N N . TYR A 1 20 ? -2.177 3.508 4.722 1.00 0.00 20 TYR A N 20
ATOM 9152 C CA . TYR A 1 20 ? -1.861 2.983 3.359 1.00 0.00 20 TYR A CA 20
ATOM 9153 C C . TYR A 1 20 ? -1.721 1.456 3.401 1.00 0.00 20 TYR A C 20
ATOM 9154 O O . TYR A 1 20 ? -1.038 0.913 4.249 1.00 0.00 20 TYR A O 20
ATOM 9172 N N . ASN A 1 21 ? -2.360 0.764 2.489 1.00 0.00 21 ASN A N 20
ATOM 9173 C CA . ASN A 1 21 ? -2.261 -0.731 2.467 1.00 0.00 21 ASN A CA 20
ATOM 9174 C C . ASN A 1 21 ? -1.501 -1.190 1.221 1.00 0.00 21 ASN A C 20
ATOM 9175 O O . ASN A 1 21 ? -1.395 -0.468 0.255 1.00 0.00 21 ASN A O 20
ATOM 9186 N N . CYS A 1 22 ? -0.967 -2.383 1.236 1.00 0.00 22 CYS A N 20
ATOM 9187 C CA . CYS A 1 22 ? -0.203 -2.876 0.048 1.00 0.00 22 CYS A CA 20
ATOM 9188 C C . CYS A 1 22 ? -1.129 -3.594 -0.942 1.00 0.00 22 CYS A C 20
ATOM 9189 O O . CYS A 1 22 ? -1.981 -4.375 -0.560 1.00 0.00 22 CYS A O 20
ATOM 9196 N N . SER A 1 23 ? -0.951 -3.339 -2.216 1.00 0.00 23 SER A N 20
ATOM 9197 C CA . SER A 1 23 ? -1.799 -4.008 -3.250 1.00 0.00 23 SER A CA 20
ATOM 9198 C C . SER A 1 23 ? -0.999 -5.130 -3.925 1.00 0.00 23 SER A C 20
ATOM 9199 O O . SER A 1 23 ? 0.109 -4.910 -4.374 1.00 0.00 23 SER A O 20
ATOM 9207 N N . PRO A 1 24 ? -1.588 -6.302 -3.972 1.00 0.00 24 PRO A N 20
ATOM 9208 C CA . PRO A 1 24 ? -0.914 -7.473 -4.598 1.00 0.00 24 PRO A CA 20
ATOM 9209 C C . PRO A 1 24 ? -0.875 -7.339 -6.128 1.00 0.00 24 PRO A C 20
ATOM 9210 O O . PRO A 1 24 ? 0.000 -7.879 -6.780 1.00 0.00 24 PRO A O 20
ATOM 9221 N N . THR A 1 25 ? -1.814 -6.630 -6.705 1.00 0.00 25 THR A N 20
ATOM 9222 C CA . THR A 1 25 ? -1.835 -6.467 -8.191 1.00 0.00 25 THR A CA 20
ATOM 9223 C C . THR A 1 25 ? -0.910 -5.321 -8.623 1.00 0.00 25 THR A C 20
ATOM 9224 O O . THR A 1 25 ? -0.281 -5.382 -9.663 1.00 0.00 25 THR A O 20
ATOM 9235 N N . TRP A 1 26 ? -0.827 -4.278 -7.837 1.00 0.00 26 TRP A N 20
ATOM 9236 C CA . TRP A 1 26 ? 0.052 -3.121 -8.204 1.00 0.00 26 TRP A CA 20
ATOM 9237 C C . TRP A 1 26 ? 1.438 -3.253 -7.551 1.00 0.00 26 TRP A C 20
ATOM 9238 O O . TRP A 1 26 ? 2.363 -2.548 -7.910 1.00 0.00 26 TRP A O 20
ATOM 9259 N N . LYS A 1 27 ? 1.585 -4.149 -6.597 1.00 0.00 27 LYS A N 20
ATOM 9260 C CA . LYS A 1 27 ? 2.901 -4.355 -5.906 1.00 0.00 27 LYS A CA 20
ATOM 9261 C C . LYS A 1 27 ? 3.334 -3.117 -5.094 1.00 0.00 27 LYS A C 20
ATOM 9262 O O . LYS A 1 27 ? 4.460 -3.049 -4.635 1.00 0.00 27 LYS A O 20
ATOM 9281 N N . TRP A 1 28 ? 2.463 -2.152 -4.888 1.00 0.00 28 TRP A N 20
ATOM 9282 C CA . TRP A 1 28 ? 2.863 -0.957 -4.079 1.00 0.00 28 TRP A CA 20
ATOM 9283 C C . TRP A 1 28 ? 1.768 -0.592 -3.068 1.00 0.00 28 TRP A C 20
ATOM 9284 O O . TRP A 1 28 ? 0.653 -1.074 -3.141 1.00 0.00 28 TRP A O 20
ATOM 9305 N N . CYS A 1 29 ? 2.089 0.252 -2.117 1.00 0.00 29 CYS A N 20
ATOM 9306 C CA . CYS A 1 29 ? 1.084 0.653 -1.086 1.00 0.00 29 CYS A CA 20
ATOM 9307 C C . CYS A 1 29 ? 0.074 1.642 -1.677 1.00 0.00 29 CYS A C 20
ATOM 9308 O O . CYS A 1 29 ? 0.415 2.477 -2.484 1.00 0.00 29 CYS A O 20
ATOM 9315 N N . VAL A 1 30 ? -1.167 1.546 -1.273 1.00 0.00 30 VAL A N 20
ATOM 9316 C CA . VAL A 1 30 ? -2.219 2.471 -1.798 1.00 0.00 30 VAL A CA 20
ATOM 9317 C C . VAL A 1 30 ? -2.914 3.185 -0.635 1.00 0.00 30 VAL A C 20
ATOM 9318 O O . VAL A 1 30 ? -2.471 3.118 0.493 1.00 0.00 30 VAL A O 20
ATOM 9331 N N . TYR A 1 31 ? -3.999 3.867 -0.902 1.00 0.00 31 TYR A N 20
ATOM 9332 C CA . TYR A 1 31 ? -4.723 4.583 0.193 1.00 0.00 31 TYR A CA 20
ATOM 9333 C C . TYR A 1 31 ? -5.833 3.694 0.768 1.00 0.00 31 TYR A C 20
ATOM 9334 O O . TYR A 1 31 ? -6.594 3.085 0.037 1.00 0.00 31 TYR A O 20
ATOM 9352 N N . ALA A 1 32 ? -5.927 3.619 2.073 1.00 0.00 32 ALA A N 20
ATOM 9353 C CA . ALA A 1 32 ? -6.985 2.770 2.709 1.00 0.00 32 ALA A CA 20
ATOM 9354 C C . ALA A 1 32 ? -8.187 3.631 3.121 1.00 0.00 32 ALA A C 20
ATOM 9355 O O . ALA A 1 32 ? -8.194 4.835 2.936 1.00 0.00 32 ALA A O 20
ATOM 9362 N N . ARG A 1 33 ? -9.202 3.018 3.680 1.00 0.00 33 ARG A N 20
ATOM 9363 C CA . ARG A 1 33 ? -10.410 3.791 4.110 1.00 0.00 33 ARG A CA 20
ATOM 9364 C C . ARG A 1 33 ? -11.254 2.969 5.102 1.00 0.00 33 ARG A C 20
ATOM 9365 O O . ARG A 1 33 ? -11.418 3.374 6.237 1.00 0.00 33 ARG A O 20
ATOM 9386 N N . PRO A 1 34 ? -11.765 1.836 4.655 1.00 0.00 34 PRO A N 20
ATOM 9387 C CA . PRO A 1 34 ? -12.589 0.976 5.546 1.00 0.00 34 PRO A CA 20
ATOM 9388 C C . PRO A 1 34 ? -11.711 0.288 6.602 1.00 0.00 34 PRO A C 20
ATOM 9389 O O . PRO A 1 34 ? -12.080 0.328 7.764 1.00 0.00 34 PRO A O 20
#

Radius of gyration: 7.98 Å; Cα contacts (8 Å, |Δi|>4): 73; chains: 1; bounding box: 22×16×15 Å

Foldseek 3Di:
DAQDQQAQQQDCDRHHDPQWDADPVNRGIHHHDD

Secondary structure (DSSP, 8-state):
---SSS---TTS----SSSEEEETTTTEEEE---